Protein AF-A0A836UE31-F1 (afdb_monomer_lite)

Sequence (473 aa):
MGRTHMSGPTRNVILLALLLLADAVSAEQLELSRALQIASDRSPTIQGARQNLEISHRNLQAQRAALKSRFGLVVTPYEFAKDRVFNDLLSAHNTQEQTHIGASFSIQQPIEMTDATLSMIQSVDWREASSSLASSLGGRSSQQSYSSNLYLQYSQPLFTYNRTRLTLERLELALENARLDYAIQRLQIESGV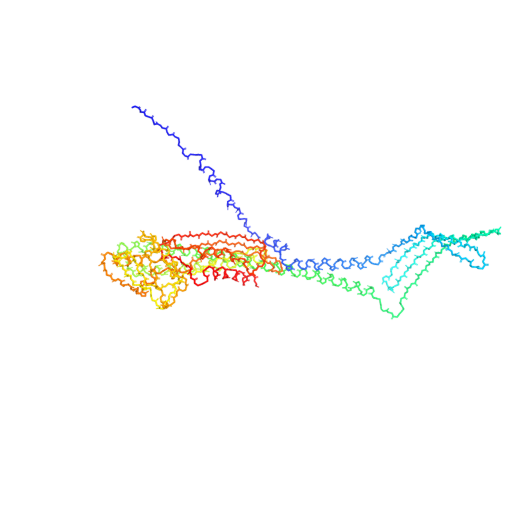TRLFLDLYLKQRNVAISREELVNANERYEIIEGKVLAGISAREELLQEDLTRANAQASLESIQLQYANALDDFRVQLGLPFEMELSVTRVANCQMEPRAAVAWHDAETGRTTLYAGSQGANRLKMHLAPALNVAPELVRVITEDVGGGYGPRNALYPEFVLISWAAKRLGRPVKWTSERTEAFVADYQGRDLLTQASLALDSGGKFLAMRTRMIGAVGGHTVAYVSLNNGFRLTTSLYDIPAAHAHIQGVLTNTPSTSPYRGAGRPEAMFVIERLIDKAA

Radius of gyration: 44.57 Å; chains: 1; bounding box: 115×91×124 Å

pLDDT: mean 86.48, std 15.76, range [24.56, 98.5]

Structure (mmCIF, N/CA/C/O backbone):
data_AF-A0A836UE31-F1
#
_entry.id   AF-A0A836UE31-F1
#
loop_
_atom_site.group_PDB
_atom_site.id
_atom_site.type_symbol
_atom_site.label_atom_id
_atom_site.label_alt_id
_atom_site.label_comp_id
_atom_site.label_asym_id
_atom_site.label_entity_id
_atom_site.label_seq_id
_atom_site.pdbx_PDB_ins_code
_atom_site.Cartn_x
_atom_site.Cartn_y
_atom_site.Cartn_z
_atom_site.occupancy
_atom_site.B_iso_or_equiv
_atom_site.auth_seq_id
_atom_site.auth_comp_id
_atom_site.auth_asym_id
_atom_site.auth_atom_id
_atom_site.pdbx_PDB_model_num
ATOM 1 N N . MET A 1 1 ? -67.697 -15.451 4.721 1.00 36.16 1 MET A N 1
ATOM 2 C CA . MET A 1 1 ? -67.381 -16.437 3.661 1.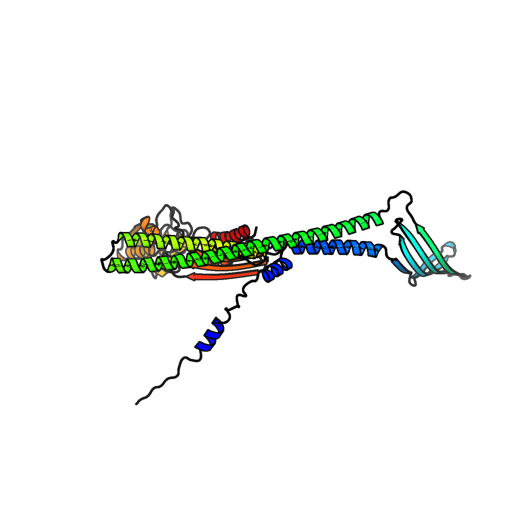00 36.16 1 MET A CA 1
ATOM 3 C C . MET A 1 1 ? -66.306 -15.804 2.785 1.00 36.16 1 MET A C 1
ATOM 5 O O . MET A 1 1 ? -66.593 -14.764 2.230 1.00 36.16 1 MET A O 1
ATOM 9 N N . GLY A 1 2 ? -65.051 -16.228 2.680 1.00 31.86 2 GLY A N 1
ATOM 10 C CA . GLY A 1 2 ? -64.380 -17.477 3.029 1.00 31.86 2 GLY A CA 1
ATOM 11 C C . GLY A 1 2 ? -63.482 -17.887 1.847 1.00 31.86 2 GLY A C 1
ATOM 12 O O . GLY A 1 2 ? -64.021 -18.066 0.761 1.00 31.86 2 GLY A O 1
ATOM 13 N N . ARG A 1 3 ? -62.176 -18.094 2.121 1.00 26.64 3 ARG A N 1
ATOM 14 C CA . ARG A 1 3 ? -61.054 -18.615 1.281 1.00 26.64 3 ARG A CA 1
ATOM 15 C C . ARG A 1 3 ? -60.284 -17.568 0.452 1.00 26.64 3 ARG A C 1
ATOM 17 O O . ARG A 1 3 ? -60.904 -16.894 -0.351 1.00 26.64 3 ARG A O 1
ATOM 24 N N . THR A 1 4 ? -58.983 -17.256 0.605 1.00 32.34 4 THR A N 1
ATOM 25 C CA . THR A 1 4 ? -57.685 -17.947 0.889 1.00 32.34 4 THR A CA 1
ATOM 26 C C . THR A 1 4 ? -57.167 -18.911 -0.188 1.00 32.34 4 THR A C 1
ATOM 28 O O . THR A 1 4 ? -57.695 -20.012 -0.302 1.00 32.34 4 THR A O 1
ATOM 31 N N . HIS A 1 5 ? -56.094 -18.516 -0.901 1.00 28.80 5 HIS A N 1
ATOM 32 C CA . HIS A 1 5 ? -54.779 -19.202 -1.035 1.00 28.80 5 HIS A CA 1
ATOM 33 C C . HIS A 1 5 ? -53.918 -18.507 -2.122 1.00 28.80 5 HIS A C 1
ATOM 35 O O . HIS A 1 5 ? -54.385 -18.285 -3.229 1.00 28.80 5 HIS A O 1
ATOM 41 N N . MET A 1 6 ? -52.774 -17.907 -1.763 1.00 28.58 6 MET A N 1
ATOM 42 C CA . MET A 1 6 ? -51.397 -18.452 -1.803 1.00 28.58 6 MET A CA 1
ATOM 43 C C . MET A 1 6 ? -50.742 -18.566 -3.198 1.00 28.58 6 MET A C 1
ATOM 45 O O . MET A 1 6 ? -50.974 -19.519 -3.928 1.00 28.58 6 MET A O 1
ATOM 49 N N . SER A 1 7 ? -49.790 -17.664 -3.469 1.00 28.67 7 SER A N 1
ATOM 50 C CA . SER A 1 7 ? -48.605 -17.875 -4.325 1.00 28.67 7 SER A CA 1
ATOM 51 C C . SER A 1 7 ? -47.524 -16.893 -3.828 1.00 28.67 7 SER A C 1
ATOM 53 O O . SER A 1 7 ? -47.686 -15.690 -3.982 1.00 28.67 7 SER A O 1
ATOM 55 N N . GLY A 1 8 ? -46.534 -17.275 -3.019 1.00 28.52 8 GLY A N 1
ATOM 56 C CA . GLY A 1 8 ? -45.412 -18.144 -3.377 1.00 28.52 8 GLY A CA 1
ATOM 57 C C . GLY A 1 8 ? -44.182 -17.275 -3.720 1.00 28.52 8 GLY A C 1
ATOM 58 O O . GLY A 1 8 ? -44.181 -16.651 -4.781 1.00 28.52 8 GLY A O 1
ATOM 59 N N . PRO A 1 9 ? -43.145 -17.188 -2.860 1.00 31.59 9 PRO A N 1
ATOM 60 C CA . PRO A 1 9 ? -41.957 -16.369 -3.086 1.00 31.59 9 PRO A CA 1
ATOM 61 C C . PRO A 1 9 ? -40.932 -17.166 -3.902 1.00 31.59 9 PRO A C 1
ATOM 63 O O . PRO A 1 9 ? -39.938 -17.642 -3.373 1.00 31.59 9 PRO A O 1
ATOM 66 N N . THR A 1 10 ? -41.180 -17.376 -5.193 1.00 32.56 10 THR A N 1
ATOM 67 C CA . THR A 1 10 ? -40.303 -18.230 -6.024 1.00 32.56 10 THR A CA 1
ATOM 68 C C . THR A 1 10 ? -39.682 -17.526 -7.227 1.00 32.56 10 THR A C 1
ATOM 70 O O . THR A 1 10 ? -38.884 -18.132 -7.932 1.00 32.56 10 THR A O 1
ATOM 73 N N . ARG A 1 11 ? -39.941 -16.226 -7.435 1.00 30.50 11 ARG A N 1
ATOM 74 C CA . ARG A 1 11 ? -39.331 -15.462 -8.544 1.00 30.50 11 ARG A CA 1
ATOM 75 C C . ARG A 1 11 ? -38.151 -14.556 -8.171 1.00 30.50 11 ARG A C 1
ATOM 77 O O . ARG A 1 11 ? -37.347 -14.269 -9.047 1.00 30.50 11 ARG A O 1
ATOM 84 N N . ASN A 1 12 ? -37.969 -14.206 -6.895 1.00 32.41 12 ASN A N 1
ATOM 85 C CA . ASN A 1 12 ? -36.840 -13.365 -6.452 1.00 32.41 12 ASN A CA 1
ATOM 86 C C . ASN A 1 12 ? -35.647 -14.148 -5.877 1.00 32.41 12 ASN A C 1
ATOM 88 O O . ASN A 1 12 ? -34.591 -13.567 -5.658 1.00 32.41 12 ASN A O 1
ATOM 92 N N . VAL A 1 13 ? -35.779 -15.463 -5.676 1.00 33.69 13 VAL A N 1
ATOM 93 C CA . VAL A 1 13 ? -34.679 -16.309 -5.171 1.00 33.69 13 VAL A CA 1
ATOM 94 C C . VAL A 1 13 ? -33.744 -16.754 -6.304 1.00 33.69 13 VAL A C 1
ATOM 96 O O . VAL A 1 13 ? -32.548 -16.920 -6.092 1.00 33.69 13 VAL A O 1
ATOM 99 N N . ILE A 1 14 ? -34.246 -16.852 -7.539 1.00 32.31 14 ILE A N 1
ATOM 100 C CA . ILE A 1 14 ? -33.445 -17.320 -8.683 1.00 32.31 14 ILE A CA 1
ATOM 101 C C . ILE A 1 14 ? -32.531 -16.208 -9.230 1.00 32.31 14 ILE A C 1
ATOM 103 O O . ILE A 1 14 ? -31.420 -16.494 -9.666 1.00 32.31 14 ILE A O 1
ATOM 107 N N . LEU A 1 15 ? -32.926 -14.932 -9.126 1.00 28.64 15 LEU A N 1
ATOM 108 C CA . LEU A 1 15 ? -32.080 -13.815 -9.571 1.00 28.64 15 LEU A CA 1
ATOM 109 C C . LEU A 1 15 ? -30.984 -13.440 -8.556 1.00 28.64 15 LEU A C 1
ATOM 111 O O . LEU A 1 15 ? -29.927 -12.964 -8.956 1.00 28.64 15 LEU A O 1
ATOM 115 N N . LEU A 1 16 ? -31.199 -13.701 -7.259 1.00 29.02 16 LEU A N 1
ATOM 116 C CA . LEU A 1 16 ? -30.185 -13.478 -6.220 1.00 29.02 16 LEU A CA 1
ATOM 117 C C . LEU A 1 16 ? -29.153 -14.620 -6.164 1.00 29.02 16 LEU A C 1
ATOM 119 O O . LEU A 1 16 ? -27.989 -14.379 -5.859 1.00 29.02 16 LEU A O 1
ATOM 123 N N . ALA A 1 17 ? -29.548 -15.843 -6.536 1.00 28.62 17 ALA A N 1
ATOM 124 C CA . ALA A 1 17 ? -28.628 -16.973 -6.674 1.00 28.62 17 ALA A CA 1
ATOM 125 C C . ALA A 1 17 ? -27.686 -16.825 -7.887 1.00 28.62 17 ALA A C 1
ATOM 127 O O . ALA A 1 17 ? -26.529 -17.223 -7.813 1.00 28.62 17 ALA A O 1
ATOM 128 N N . LEU A 1 18 ? -28.138 -16.191 -8.976 1.00 26.31 18 LEU A N 1
ATOM 129 C CA . LEU A 1 18 ? -27.310 -15.938 -10.166 1.00 26.31 18 LEU A CA 1
ATOM 130 C C . LEU A 1 18 ? -26.306 -14.783 -9.993 1.00 26.31 18 LEU A C 1
ATOM 132 O O . LEU A 1 18 ? -25.297 -14.759 -10.689 1.00 26.31 18 LEU A O 1
ATOM 136 N N . LEU A 1 19 ? -26.532 -13.871 -9.042 1.00 26.14 19 LEU A N 1
ATOM 137 C CA . LEU A 1 19 ? -25.591 -12.792 -8.695 1.00 26.14 19 LEU A CA 1
ATOM 138 C C . LEU A 1 19 ? -24.566 -13.191 -7.620 1.00 26.14 19 LEU A C 1
ATOM 140 O O . LEU A 1 19 ? -23.531 -12.546 -7.513 1.00 26.14 19 LEU A O 1
ATOM 144 N N . LEU A 1 20 ? -24.808 -14.278 -6.879 1.00 26.08 20 LEU A N 1
ATOM 145 C CA . LEU A 1 20 ? -23.848 -14.868 -5.932 1.00 26.08 20 LEU A CA 1
ATOM 146 C C . LEU A 1 20 ? -22.962 -15.959 -6.562 1.00 26.08 20 LEU A C 1
ATOM 148 O O . LEU A 1 20 ? -22.007 -16.410 -5.938 1.00 26.08 20 LEU A O 1
ATOM 152 N N . LEU A 1 21 ? -23.246 -16.365 -7.803 1.00 24.56 21 LEU A N 1
ATOM 153 C CA . LEU A 1 21 ? -22.438 -17.325 -8.567 1.00 24.56 21 LEU A CA 1
ATOM 154 C C . LEU A 1 21 ? -21.371 -16.661 -9.456 1.00 24.56 21 LEU A C 1
ATOM 156 O O . LEU A 1 21 ? -20.563 -17.366 -10.055 1.00 24.56 21 LEU A O 1
ATOM 160 N N . ALA A 1 22 ? -21.334 -15.327 -9.532 1.00 25.89 22 ALA A N 1
ATOM 161 C CA . ALA A 1 22 ? -20.357 -14.596 -10.344 1.00 25.89 22 ALA A CA 1
ATOM 162 C C . ALA A 1 22 ? -18.992 -14.392 -9.651 1.00 25.89 22 ALA A C 1
ATOM 164 O O . ALA A 1 22 ? -18.014 -14.101 -10.333 1.00 25.89 22 ALA A O 1
ATOM 165 N N . ASP A 1 23 ? -18.905 -14.604 -8.331 1.00 26.50 23 ASP A N 1
ATOM 166 C CA . ASP A 1 23 ? -17.645 -14.532 -7.567 1.00 26.50 23 ASP A CA 1
ATOM 167 C C . ASP A 1 23 ? -16.917 -15.883 -7.455 1.00 26.50 23 ASP A C 1
ATOM 169 O O . ASP A 1 23 ? -15.826 -15.966 -6.892 1.00 26.50 23 ASP A O 1
ATOM 173 N N . ALA A 1 24 ? -17.455 -16.944 -8.061 1.00 26.78 24 ALA A N 1
ATOM 174 C CA . ALA A 1 24 ? -16.702 -18.166 -8.318 1.00 26.78 24 ALA A CA 1
ATOM 175 C C . ALA A 1 24 ? -15.874 -17.999 -9.603 1.00 26.78 24 ALA A C 1
ATOM 177 O O . ALA A 1 24 ? -16.034 -18.739 -10.574 1.00 26.78 24 ALA A O 1
ATOM 178 N N . VAL A 1 25 ? -14.972 -17.011 -9.622 1.00 30.45 25 VAL A N 1
ATOM 179 C CA . VAL A 1 25 ? -13.822 -17.093 -10.524 1.00 30.45 25 VAL A CA 1
ATOM 180 C C . VAL A 1 25 ? -13.096 -18.363 -10.110 1.00 30.45 25 VAL A C 1
ATOM 182 O O . VAL A 1 25 ? -12.568 -18.445 -9.004 1.00 30.45 25 VAL A O 1
ATOM 185 N N . SER A 1 26 ? -13.162 -19.376 -10.972 1.00 30.78 26 SER A N 1
ATOM 186 C CA . SER A 1 26 ? -12.370 -20.595 -10.884 1.00 30.78 26 SER A CA 1
ATOM 187 C C . SER A 1 26 ? -10.944 -20.206 -10.505 1.00 30.78 26 SER A C 1
ATOM 189 O O . SER A 1 26 ? -10.217 -19.655 -11.332 1.00 30.78 26 SER A O 1
ATOM 191 N N . ALA A 1 27 ? -10.569 -20.434 -9.246 1.00 36.09 27 ALA A N 1
ATOM 192 C CA . ALA A 1 27 ? -9.196 -20.312 -8.796 1.00 36.09 27 ALA A CA 1
ATOM 193 C C . ALA A 1 27 ? -8.430 -21.447 -9.478 1.00 36.09 27 ALA A C 1
ATOM 195 O O . ALA A 1 27 ? -8.358 -22.562 -8.968 1.00 36.09 27 ALA A O 1
ATOM 196 N N . GLU A 1 28 ? -7.974 -21.189 -10.701 1.00 42.91 28 GLU A N 1
ATOM 197 C CA . GLU A 1 28 ? -7.143 -22.107 -11.461 1.00 42.91 28 GLU A CA 1
ATOM 198 C C . GLU A 1 28 ? -5.903 -22.387 -10.611 1.00 42.91 28 GLU A C 1
ATOM 200 O O . GLU A 1 28 ? -5.188 -21.468 -10.201 1.00 42.91 28 GLU A O 1
ATOM 205 N N . GLN A 1 29 ? -5.711 -23.655 -10.256 1.00 58.09 29 GLN A N 1
ATOM 206 C CA . GLN A 1 29 ? -4.583 -24.076 -9.443 1.00 58.09 29 GLN A CA 1
ATOM 207 C C . GLN A 1 29 ? -3.315 -23.752 -10.239 1.00 58.09 29 GLN A C 1
ATOM 209 O O . GLN A 1 29 ? -3.120 -24.253 -11.346 1.00 58.09 29 GLN A O 1
ATOM 214 N N . LEU A 1 30 ? -2.512 -22.815 -9.734 1.00 66.62 30 LEU A N 1
ATOM 215 C CA . LEU A 1 30 ? -1.377 -22.294 -10.484 1.00 66.62 30 LEU A CA 1
ATOM 216 C C . LEU A 1 30 ? -0.289 -23.374 -10.545 1.00 66.62 30 LEU A C 1
ATOM 218 O O . LEU A 1 30 ? 0.427 -23.590 -9.575 1.00 66.62 30 LEU A O 1
ATOM 222 N N . GLU A 1 31 ? -0.171 -24.060 -11.677 1.00 81.25 31 GLU A N 1
ATOM 223 C CA . GLU A 1 31 ? 0.912 -25.015 -11.918 1.00 81.25 31 GLU A CA 1
ATOM 224 C C . GLU A 1 31 ? 2.263 -24.292 -12.045 1.00 81.25 31 GLU A C 1
ATOM 226 O O . GLU A 1 31 ? 2.338 -23.169 -12.558 1.00 81.25 31 GLU A O 1
ATOM 231 N N . LEU A 1 32 ? 3.356 -24.951 -11.640 1.00 81.75 32 LEU A N 1
ATOM 232 C CA . LEU A 1 32 ? 4.711 -24.381 -11.712 1.00 81.75 32 LEU A CA 1
ATOM 233 C C . LEU A 1 32 ? 5.049 -23.888 -13.130 1.00 81.75 32 LEU A C 1
ATOM 235 O O . LEU A 1 32 ? 5.614 -22.812 -13.302 1.00 81.75 32 LEU A O 1
ATOM 239 N N . SER A 1 33 ? 4.648 -24.636 -14.159 1.00 78.00 33 SER A N 1
ATOM 240 C CA . SER A 1 33 ? 4.847 -24.260 -15.565 1.00 78.00 33 SER A CA 1
ATOM 241 C C . SER A 1 33 ? 4.164 -22.936 -15.925 1.00 78.00 33 SER A C 1
ATOM 243 O O . SER A 1 33 ? 4.739 -22.112 -16.638 1.00 78.00 33 SER A O 1
ATOM 245 N N . ARG A 1 34 ? 2.961 -22.692 -15.392 1.00 80.25 34 ARG A N 1
ATOM 246 C CA . ARG A 1 34 ? 2.214 -21.452 -15.610 1.00 80.25 34 ARG A CA 1
ATOM 247 C C . ARG A 1 34 ? 2.828 -20.285 -14.842 1.00 80.25 34 ARG A C 1
ATOM 249 O O . ARG A 1 34 ? 2.926 -19.193 -15.397 1.00 80.25 34 ARG A O 1
ATOM 256 N N . ALA A 1 35 ? 3.292 -20.518 -13.614 1.00 77.88 35 ALA A N 1
ATOM 257 C CA . ALA A 1 35 ? 4.026 -19.525 -12.831 1.00 77.88 35 ALA A CA 1
ATOM 258 C C . ALA A 1 35 ? 5.305 -19.067 -13.551 1.00 77.88 35 ALA A C 1
ATOM 260 O O . ALA A 1 35 ? 5.554 -17.869 -13.679 1.00 77.88 35 ALA A O 1
ATOM 261 N N . LEU A 1 36 ? 6.071 -20.014 -14.101 1.00 82.62 36 LEU A N 1
ATOM 262 C CA . LEU A 1 36 ? 7.277 -19.729 -14.883 1.00 82.62 36 LEU A CA 1
ATOM 263 C C . LEU A 1 36 ? 6.971 -18.910 -16.141 1.00 82.62 36 LEU A C 1
ATOM 265 O O . LEU A 1 36 ? 7.706 -17.976 -16.456 1.00 82.62 36 LEU A O 1
ATOM 269 N N . GLN A 1 37 ? 5.869 -19.209 -16.835 1.00 82.25 37 GLN A N 1
ATOM 270 C CA . GLN A 1 37 ? 5.445 -18.432 -17.999 1.00 82.25 37 GLN A CA 1
ATOM 271 C C . GLN A 1 37 ? 5.092 -16.986 -17.620 1.00 82.25 37 GLN A C 1
ATOM 273 O O . GLN A 1 37 ? 5.572 -16.051 -18.256 1.00 82.25 37 GLN A O 1
ATOM 278 N N . ILE A 1 38 ? 4.309 -16.793 -16.553 1.00 78.94 38 ILE A N 1
ATOM 279 C CA . ILE A 1 38 ? 3.937 -15.456 -16.064 1.00 78.94 38 ILE A CA 1
ATOM 280 C C . ILE A 1 38 ? 5.187 -14.662 -15.674 1.00 78.94 38 ILE A C 1
ATOM 282 O O . ILE A 1 38 ? 5.326 -13.510 -16.086 1.00 78.94 38 ILE A O 1
ATOM 286 N N . ALA A 1 39 ? 6.118 -15.281 -14.945 1.00 76.31 39 ALA A N 1
ATOM 287 C CA . ALA A 1 39 ? 7.376 -14.648 -14.571 1.00 76.31 39 ALA A CA 1
ATOM 288 C C . ALA A 1 39 ? 8.226 -14.288 -15.800 1.00 76.31 39 ALA A C 1
ATOM 290 O O . ALA A 1 39 ? 8.770 -13.190 -15.871 1.00 76.31 39 ALA A O 1
ATOM 291 N N . SER A 1 40 ? 8.305 -15.168 -16.800 1.00 77.44 40 SER A N 1
ATOM 292 C CA . SER A 1 40 ? 9.062 -14.908 -18.030 1.00 77.44 40 SER A CA 1
ATOM 293 C C . SER A 1 40 ? 8.466 -13.787 -18.891 1.00 77.44 40 SER A C 1
ATOM 295 O O . SER A 1 40 ? 9.199 -13.173 -19.666 1.00 77.44 40 SER A O 1
ATOM 297 N N . ASP A 1 41 ? 7.163 -13.528 -18.791 1.00 78.06 41 ASP A N 1
ATOM 298 C CA . ASP A 1 41 ? 6.498 -12.470 -19.558 1.00 78.06 41 ASP A CA 1
ATOM 299 C C . ASP A 1 41 ? 6.496 -11.128 -18.812 1.00 78.06 41 ASP A C 1
ATOM 301 O O . ASP A 1 41 ? 6.624 -10.065 -19.427 1.00 78.06 41 ASP A O 1
ATOM 305 N N . ARG A 1 42 ? 6.340 -11.164 -17.483 1.00 73.19 42 ARG A N 1
ATOM 306 C CA . ARG A 1 42 ? 6.093 -9.973 -16.655 1.00 73.19 42 ARG A CA 1
ATOM 307 C C . ARG A 1 42 ? 7.274 -9.525 -15.809 1.00 73.19 42 ARG A C 1
ATOM 309 O O . ARG A 1 42 ? 7.240 -8.397 -15.327 1.00 73.19 42 ARG A O 1
ATOM 316 N N . SER A 1 43 ? 8.293 -10.362 -15.608 1.00 71.75 43 SER A N 1
ATOM 317 C CA . SER A 1 43 ? 9.398 -9.996 -14.722 1.00 71.75 43 SER A CA 1
ATOM 318 C C . SER A 1 43 ? 10.143 -8.753 -15.246 1.00 71.75 43 SER A C 1
ATOM 320 O O . SER A 1 43 ? 10.524 -8.695 -16.417 1.00 71.75 43 SER A O 1
ATOM 322 N N . PRO A 1 44 ? 10.401 -7.747 -14.399 1.00 66.25 44 PRO A N 1
ATOM 323 C CA . PRO A 1 44 ? 11.136 -6.540 -14.784 1.00 66.25 44 PRO A CA 1
ATOM 324 C C . PRO A 1 44 ? 12.517 -6.824 -15.389 1.00 66.25 44 PRO A C 1
ATOM 326 O O . PRO A 1 44 ? 12.909 -6.240 -16.403 1.00 66.25 44 PRO A O 1
ATOM 329 N N . THR A 1 45 ? 13.251 -7.763 -14.791 1.00 73.75 45 THR A N 1
ATOM 330 C CA . THR A 1 45 ? 14.634 -8.073 -15.166 1.00 73.75 45 THR A CA 1
ATOM 331 C C . THR A 1 45 ? 14.712 -8.759 -16.529 1.00 73.75 45 THR A C 1
ATOM 333 O O . THR A 1 45 ? 15.580 -8.421 -17.338 1.00 73.75 45 THR A O 1
ATOM 336 N N . ILE A 1 46 ? 13.768 -9.657 -16.840 1.00 81.31 46 ILE A N 1
ATOM 337 C CA . ILE A 1 46 ? 13.728 -10.344 -18.139 1.00 81.31 46 ILE A CA 1
ATOM 338 C C . ILE A 1 46 ? 13.321 -9.402 -19.272 1.00 81.31 46 ILE A C 1
ATOM 340 O O . ILE A 1 46 ? 13.848 -9.515 -20.380 1.00 81.31 46 ILE A O 1
ATOM 344 N N . GLN A 1 47 ? 12.433 -8.439 -19.001 1.00 79.62 47 GLN A N 1
ATOM 345 C CA . GLN A 1 47 ? 12.046 -7.423 -19.977 1.00 79.62 47 GLN A CA 1
ATOM 346 C C . GLN A 1 47 ? 13.214 -6.489 -20.305 1.00 79.62 47 GLN A C 1
ATOM 348 O O . GLN A 1 47 ? 13.489 -6.264 -21.485 1.00 79.62 47 GLN A O 1
ATOM 353 N N . GLY A 1 48 ? 13.951 -6.020 -19.292 1.00 82.06 48 GLY A N 1
ATOM 354 C CA . GLY A 1 48 ? 15.155 -5.209 -19.493 1.00 82.06 48 GLY A CA 1
ATOM 355 C C . GLY A 1 48 ? 16.232 -5.949 -20.291 1.00 82.06 48 GLY A C 1
ATOM 356 O O . GLY A 1 48 ? 16.749 -5.426 -21.280 1.00 82.06 48 GLY A O 1
ATOM 357 N N . ALA A 1 49 ? 16.511 -7.208 -19.934 1.00 87.06 49 ALA A N 1
ATOM 358 C CA . ALA A 1 49 ? 17.464 -8.040 -20.668 1.00 87.06 49 ALA A CA 1
ATOM 359 C C . ALA A 1 49 ? 17.024 -8.288 -22.124 1.00 87.06 49 ALA A C 1
ATOM 361 O O . ALA A 1 49 ? 17.842 -8.220 -23.043 1.00 87.06 49 ALA A O 1
ATOM 362 N N . ARG A 1 50 ? 15.722 -8.508 -22.361 1.00 88.56 50 ARG A N 1
ATOM 363 C CA . ARG A 1 50 ? 15.153 -8.679 -23.708 1.00 88.56 50 ARG A CA 1
ATOM 364 C C . ARG A 1 50 ? 15.275 -7.411 -24.555 1.00 88.56 50 ARG A C 1
ATOM 366 O O . ARG A 1 50 ? 15.641 -7.507 -25.724 1.00 88.56 50 ARG A O 1
ATOM 373 N N . GLN A 1 51 ? 14.989 -6.242 -23.985 1.00 90.12 51 GLN A N 1
ATOM 374 C CA . GLN A 1 51 ? 15.147 -4.962 -24.680 1.00 90.12 51 GLN A CA 1
ATOM 375 C C . GLN A 1 51 ? 16.612 -4.703 -25.039 1.00 90.12 51 GLN A C 1
ATOM 377 O O . GLN A 1 51 ? 16.902 -4.340 -26.176 1.00 90.12 51 GLN A O 1
ATOM 382 N N . ASN A 1 52 ? 17.544 -4.950 -24.113 1.00 90.81 52 ASN A N 1
ATOM 383 C CA . ASN A 1 52 ? 18.975 -4.796 -24.378 1.00 90.81 52 ASN A CA 1
ATOM 384 C C . ASN A 1 52 ? 19.455 -5.740 -25.495 1.00 90.81 52 ASN A C 1
ATOM 386 O O . ASN A 1 52 ? 20.184 -5.330 -26.398 1.00 90.81 52 ASN A O 1
ATOM 390 N N . LEU A 1 53 ? 18.987 -6.991 -25.485 1.00 93.19 53 LEU A N 1
ATOM 391 C CA . LEU A 1 53 ? 19.249 -7.952 -26.554 1.00 93.19 53 LEU A CA 1
ATOM 392 C C . LEU A 1 53 ? 18.752 -7.444 -27.917 1.00 93.19 53 LEU A C 1
ATOM 394 O O . LEU A 1 53 ? 19.478 -7.528 -28.913 1.00 93.19 53 LEU A O 1
ATOM 398 N N . GLU A 1 54 ? 17.536 -6.896 -27.970 1.00 93.69 54 GLU A N 1
ATOM 399 C CA . GLU A 1 54 ? 16.990 -6.315 -29.196 1.00 93.69 54 GLU A CA 1
ATOM 400 C C . GLU A 1 54 ? 17.800 -5.096 -29.656 1.00 93.69 54 GLU A C 1
ATOM 402 O O . GLU A 1 54 ? 18.154 -5.016 -30.833 1.00 93.69 54 GLU A O 1
ATOM 407 N N . ILE A 1 55 ? 18.164 -4.188 -28.747 1.00 93.75 55 ILE A N 1
ATOM 408 C CA . ILE A 1 55 ? 18.983 -3.006 -29.051 1.00 93.75 55 ILE A CA 1
ATOM 409 C C . ILE A 1 55 ? 20.334 -3.424 -29.639 1.00 93.75 55 ILE A C 1
ATOM 411 O O . ILE A 1 55 ? 20.708 -2.946 -30.712 1.00 93.75 55 ILE A O 1
ATOM 415 N N . SER A 1 56 ? 21.045 -4.356 -29.002 1.00 93.81 56 SER A N 1
ATOM 416 C CA . SER A 1 56 ? 22.329 -4.865 -29.501 1.00 93.81 56 SER A CA 1
ATOM 417 C C . SER A 1 56 ? 22.197 -5.501 -30.885 1.00 93.81 56 SER A C 1
ATOM 419 O O . SER A 1 56 ? 23.019 -5.251 -31.769 1.00 93.81 56 SER A O 1
ATOM 421 N N . HIS A 1 57 ? 21.117 -6.252 -31.123 1.00 95.94 57 HIS A N 1
ATOM 422 C CA . HIS A 1 57 ? 20.833 -6.826 -32.435 1.00 95.94 57 HIS A CA 1
ATOM 423 C C . HIS A 1 57 ? 20.576 -5.740 -33.492 1.00 95.94 57 HIS A C 1
ATOM 425 O O . HIS A 1 57 ? 21.117 -5.805 -34.599 1.00 95.94 57 HIS A O 1
ATOM 431 N N . ARG A 1 58 ? 19.777 -4.718 -33.160 1.00 95.50 58 ARG A N 1
ATOM 432 C CA . ARG A 1 58 ? 19.475 -3.592 -34.057 1.00 95.50 58 ARG A CA 1
ATOM 433 C C . ARG A 1 58 ? 20.712 -2.759 -34.368 1.00 95.50 58 ARG A C 1
ATOM 435 O O . ARG A 1 58 ? 20.890 -2.391 -35.524 1.00 95.50 58 ARG A O 1
ATOM 442 N N . ASN A 1 59 ? 21.589 -2.526 -33.395 1.00 94.50 59 ASN A N 1
ATOM 443 C CA . ASN A 1 59 ? 22.845 -1.803 -33.598 1.00 94.50 59 ASN A CA 1
ATOM 444 C C . ASN A 1 59 ? 23.774 -2.546 -34.567 1.00 94.50 59 ASN A C 1
ATOM 446 O O . ASN A 1 59 ? 24.287 -1.945 -35.513 1.00 94.50 59 ASN A O 1
ATOM 450 N N . LEU A 1 60 ? 23.930 -3.865 -34.401 1.00 95.06 60 LEU A N 1
ATOM 451 C CA . LEU A 1 60 ? 24.690 -4.689 -35.345 1.00 95.06 60 LEU A CA 1
ATOM 452 C C . LEU A 1 60 ? 24.057 -4.673 -36.745 1.00 95.06 60 LEU A C 1
ATOM 454 O O . LEU A 1 60 ? 24.756 -4.529 -37.750 1.00 95.06 60 LEU A O 1
ATOM 458 N N . GLN A 1 61 ? 22.728 -4.784 -36.826 1.00 95.06 61 GLN A N 1
ATOM 459 C CA . GLN A 1 61 ? 22.001 -4.726 -38.093 1.00 95.06 61 GLN A CA 1
ATOM 460 C C . GLN A 1 61 ? 22.177 -3.370 -38.791 1.00 95.06 61 GLN A C 1
ATOM 462 O O . GLN A 1 61 ? 22.398 -3.339 -40.002 1.00 95.06 61 GLN A O 1
ATOM 467 N N . ALA A 1 62 ? 22.112 -2.265 -38.046 1.00 94.31 62 ALA A N 1
ATOM 468 C CA . ALA A 1 62 ? 22.319 -0.916 -38.557 1.00 94.31 62 ALA A CA 1
ATOM 469 C C . ALA A 1 62 ? 23.748 -0.734 -39.085 1.00 94.31 62 ALA A C 1
ATOM 471 O O . ALA A 1 62 ? 23.927 -0.232 -40.195 1.00 94.31 62 ALA A O 1
ATOM 472 N N . GLN A 1 63 ? 24.753 -1.227 -38.355 1.00 93.19 63 GLN A N 1
ATOM 473 C CA . GLN A 1 63 ? 26.144 -1.171 -38.801 1.00 93.19 63 GLN A CA 1
ATOM 474 C C . GLN A 1 63 ? 26.364 -1.991 -40.078 1.00 93.19 63 GLN A C 1
ATOM 476 O O . GLN A 1 63 ? 26.969 -1.498 -41.026 1.00 93.19 63 GLN A O 1
ATOM 481 N N . ARG A 1 64 ? 25.812 -3.208 -40.162 1.00 93.19 64 ARG A N 1
ATOM 482 C CA . ARG A 1 64 ? 25.869 -4.026 -41.388 1.00 93.19 64 ARG A CA 1
ATOM 483 C C . ARG A 1 64 ? 25.123 -3.376 -42.554 1.00 93.19 64 ARG A C 1
ATOM 485 O O . ARG A 1 64 ? 25.572 -3.451 -43.694 1.00 93.19 64 ARG A O 1
ATOM 492 N N . ALA A 1 65 ? 23.996 -2.716 -42.293 1.00 92.62 65 ALA A N 1
ATOM 493 C CA . ALA A 1 65 ? 23.265 -1.966 -43.311 1.00 92.62 65 ALA A CA 1
ATOM 494 C C . ALA A 1 65 ? 24.063 -0.754 -43.816 1.00 92.62 65 ALA A C 1
ATOM 496 O O . ALA A 1 65 ? 24.024 -0.465 -45.009 1.00 92.62 65 ALA A O 1
ATOM 497 N N . ALA A 1 66 ? 24.835 -0.094 -42.947 1.00 91.00 66 ALA A N 1
ATOM 498 C CA . ALA A 1 66 ? 25.674 1.046 -43.311 1.00 91.00 66 ALA A CA 1
ATOM 499 C C . ALA A 1 66 ? 26.807 0.696 -44.295 1.00 91.00 66 ALA A C 1
ATOM 501 O O . ALA A 1 66 ? 27.309 1.611 -44.954 1.00 91.00 66 ALA A O 1
ATOM 502 N N . LEU A 1 67 ? 27.169 -0.592 -44.400 1.00 92.50 67 LEU A N 1
ATOM 503 C CA . LEU A 1 67 ? 28.169 -1.145 -45.328 1.00 92.50 67 LEU A CA 1
ATOM 504 C C . LEU A 1 67 ? 27.599 -1.532 -46.695 1.00 92.50 67 LEU A C 1
ATOM 506 O O . LEU A 1 67 ? 28.349 -1.890 -47.604 1.00 92.50 67 LEU A O 1
ATOM 510 N N . LYS A 1 68 ? 26.278 -1.468 -46.865 1.00 93.44 68 LYS A N 1
ATOM 511 C CA . LYS A 1 68 ? 25.651 -1.671 -48.171 1.00 93.44 68 LYS A CA 1
ATOM 512 C C . LYS A 1 68 ? 25.908 -0.473 -49.085 1.00 93.44 68 LYS A C 1
ATOM 514 O O . LYS A 1 68 ? 26.184 0.634 -48.617 1.00 93.44 68 LYS A O 1
ATOM 519 N N . SER A 1 69 ? 25.769 -0.701 -50.390 1.00 94.56 69 SER A N 1
ATOM 520 C CA . SER A 1 69 ? 25.865 0.356 -51.395 1.00 94.56 69 SER A CA 1
ATOM 521 C C . SER A 1 69 ? 24.825 1.441 -51.126 1.00 94.56 69 SER A C 1
ATOM 523 O O . SER A 1 69 ? 23.643 1.147 -50.928 1.00 94.56 69 SER A O 1
ATOM 525 N N . ARG A 1 70 ? 25.262 2.697 -51.133 1.00 94.44 70 ARG A N 1
ATOM 526 C CA . ARG A 1 70 ? 24.397 3.870 -51.007 1.00 94.44 70 ARG A CA 1
ATOM 527 C C . ARG A 1 70 ? 24.200 4.471 -52.386 1.00 94.44 70 ARG A C 1
ATOM 529 O O . ARG A 1 70 ? 25.177 4.692 -53.093 1.00 94.44 70 ARG A O 1
ATOM 536 N N . PHE A 1 71 ? 22.950 4.735 -52.739 1.00 95.00 71 PHE A N 1
ATOM 537 C CA . PHE A 1 71 ? 22.576 5.351 -54.004 1.00 95.00 71 PHE A CA 1
ATOM 538 C C . PHE A 1 71 ? 22.048 6.753 -53.718 1.00 95.00 71 PHE A C 1
ATOM 540 O O . PHE A 1 71 ? 21.128 6.912 -52.916 1.00 95.00 71 PHE A O 1
ATOM 547 N N . GLY A 1 72 ? 22.647 7.759 -54.342 1.00 94.44 72 GLY A N 1
ATOM 548 C CA . GLY A 1 72 ? 22.212 9.146 -54.280 1.00 94.44 72 GLY A CA 1
ATOM 549 C C . GLY A 1 72 ? 21.788 9.614 -55.661 1.00 94.44 72 GLY A C 1
ATOM 550 O O . GLY A 1 72 ? 22.515 9.418 -56.628 1.00 94.44 72 GLY A O 1
ATOM 551 N N . LEU A 1 73 ? 20.622 10.243 -55.756 1.00 94.62 73 LEU A N 1
ATOM 552 C CA . LEU A 1 73 ? 20.214 10.985 -56.941 1.00 94.62 73 LEU A CA 1
ATOM 553 C C . LEU A 1 73 ? 19.860 12.397 -56.495 1.00 94.62 73 LEU A C 1
ATOM 555 O O . LEU A 1 73 ? 18.899 12.601 -55.756 1.00 94.62 73 LEU A O 1
ATOM 559 N N . VAL A 1 74 ? 20.658 13.359 -56.934 1.00 94.81 74 VAL A N 1
ATOM 560 C CA . VAL A 1 74 ? 20.401 14.781 -56.740 1.00 94.81 74 VAL A CA 1
ATOM 561 C C . VAL A 1 74 ? 19.998 15.336 -58.089 1.00 94.81 74 VAL A C 1
ATOM 563 O O . VAL A 1 74 ? 20.775 15.275 -59.035 1.00 94.81 74 VAL A O 1
ATOM 566 N N . VAL A 1 75 ? 18.779 15.850 -58.189 1.00 93.81 75 VAL A N 1
ATOM 567 C CA . VAL A 1 75 ? 18.295 16.507 -59.403 1.00 93.81 75 VAL A CA 1
ATOM 568 C C . VAL A 1 75 ? 18.166 17.985 -59.098 1.00 93.81 75 VAL A C 1
ATOM 570 O O . VAL A 1 75 ? 17.428 18.362 -58.190 1.00 93.81 75 VAL A O 1
ATOM 573 N N . THR A 1 76 ? 18.878 18.799 -59.862 1.00 91.69 76 THR A N 1
ATOM 574 C CA . THR A 1 76 ? 18.651 20.236 -59.929 1.00 91.69 76 THR A CA 1
ATOM 575 C C . THR A 1 76 ? 17.541 20.450 -60.956 1.00 91.69 76 THR A C 1
ATOM 577 O O . THR A 1 76 ? 17.768 20.221 -62.152 1.00 91.69 76 THR A O 1
ATOM 580 N N . PRO A 1 77 ? 16.315 20.792 -60.517 1.00 88.62 77 PRO A N 1
ATOM 581 C CA . PRO A 1 77 ? 15.208 21.026 -61.433 1.00 88.62 77 PRO A CA 1
ATOM 582 C C . PRO A 1 77 ? 15.501 22.246 -62.316 1.00 88.62 77 PRO A C 1
ATOM 584 O O . PRO A 1 77 ? 16.518 22.911 -62.156 1.00 88.62 77 PRO A O 1
ATOM 587 N N . TYR A 1 78 ? 14.609 22.546 -63.259 1.00 91.06 78 TYR A N 1
ATOM 588 C CA . TYR A 1 78 ? 14.733 23.739 -64.095 1.00 91.06 78 TYR A CA 1
ATOM 589 C C . TYR A 1 78 ? 14.815 25.004 -63.233 1.00 91.06 78 TYR A C 1
ATOM 591 O O . TYR A 1 78 ? 13.824 25.436 -62.643 1.00 91.06 78 TYR A O 1
ATOM 599 N N . GLU A 1 79 ? 16.004 25.591 -63.175 1.00 88.19 79 GLU A N 1
ATOM 600 C CA . GLU A 1 79 ? 16.288 26.835 -62.476 1.00 88.19 79 GLU A CA 1
ATOM 601 C C . GLU A 1 79 ? 16.474 27.940 -63.508 1.00 88.19 79 GLU A C 1
ATOM 603 O O . GLU A 1 79 ? 17.332 27.842 -64.383 1.00 88.19 79 GLU A O 1
ATOM 608 N N . PHE A 1 80 ? 15.659 28.990 -63.408 1.00 92.25 80 PHE A N 1
ATOM 609 C CA . PHE A 1 80 ? 15.734 30.160 -64.275 1.00 92.25 80 PHE A CA 1
ATOM 610 C C . PHE A 1 80 ? 15.953 31.415 -63.441 1.00 92.25 80 PHE A C 1
ATOM 612 O O . PHE A 1 80 ? 15.160 31.727 -62.552 1.00 92.25 80 PHE A O 1
ATOM 619 N N . ALA A 1 81 ? 17.005 32.151 -63.769 1.00 89.00 81 ALA A N 1
ATOM 620 C CA . ALA A 1 81 ? 17.322 33.442 -63.189 1.00 89.00 81 ALA A CA 1
ATOM 621 C C . ALA A 1 81 ? 17.367 34.495 -64.296 1.00 89.00 81 ALA A C 1
ATOM 623 O O . ALA A 1 81 ? 17.906 34.261 -65.380 1.00 89.00 81 ALA A O 1
ATOM 624 N N . LYS A 1 82 ? 16.794 35.666 -64.019 1.00 90.81 82 LYS A N 1
ATOM 625 C CA . LYS A 1 82 ? 16.794 36.800 -64.939 1.00 90.81 82 LYS A CA 1
ATOM 626 C C . LYS A 1 82 ? 17.143 38.068 -64.190 1.00 90.81 82 LYS A C 1
ATOM 628 O O . LYS A 1 82 ? 16.328 38.580 -63.428 1.00 90.81 82 LYS A O 1
ATOM 633 N N . ASP A 1 83 ? 18.309 38.604 -64.504 1.00 87.44 83 ASP A N 1
ATOM 634 C CA . ASP A 1 83 ? 18.817 39.828 -63.914 1.00 87.44 83 ASP A CA 1
ATOM 635 C C . ASP A 1 83 ? 18.861 40.933 -64.958 1.00 87.44 83 ASP A C 1
ATOM 637 O O . ASP A 1 83 ? 19.328 40.754 -66.086 1.00 87.44 83 ASP A O 1
ATOM 641 N N . ARG A 1 84 ? 18.355 42.108 -64.586 1.00 85.88 84 ARG A N 1
ATOM 642 C CA . ARG A 1 84 ? 18.352 43.282 -65.454 1.00 85.88 84 ARG A CA 1
ATOM 643 C C . ARG A 1 84 ? 19.126 44.403 -64.787 1.00 85.88 84 ARG A C 1
ATOM 645 O O . ARG A 1 84 ? 18.695 44.940 -63.774 1.00 85.88 84 ARG A O 1
ATOM 652 N N . VAL A 1 85 ? 20.244 44.782 -65.394 1.00 83.75 85 VAL A N 1
ATOM 653 C CA . VAL A 1 85 ? 21.154 45.805 -64.873 1.00 83.75 85 VAL A CA 1
ATOM 654 C C . VAL A 1 85 ? 21.216 46.954 -65.871 1.00 83.75 85 VAL A C 1
ATOM 656 O O . VAL A 1 85 ? 21.357 46.740 -67.076 1.00 83.75 85 VAL A O 1
ATOM 659 N N . PHE A 1 86 ? 21.048 48.187 -65.392 1.00 81.31 86 PHE A N 1
ATOM 660 C CA . PHE A 1 86 ? 21.227 49.365 -66.238 1.00 81.31 86 PHE A CA 1
ATOM 661 C C . PHE A 1 86 ? 22.718 49.576 -66.514 1.00 81.31 86 PHE A C 1
ATOM 663 O O . PHE A 1 86 ? 23.530 49.503 -65.595 1.00 81.31 86 PHE A O 1
ATOM 670 N N . ASN A 1 87 ? 23.083 49.786 -67.778 1.00 77.38 87 ASN A N 1
ATOM 671 C CA . ASN A 1 87 ? 24.458 50.050 -68.177 1.00 77.38 87 ASN A CA 1
ATOM 672 C C . ASN A 1 87 ? 24.607 51.531 -68.536 1.00 77.38 87 ASN A C 1
ATOM 674 O O . ASN A 1 87 ? 24.183 51.955 -69.615 1.00 77.38 87 ASN A O 1
ATOM 678 N N . ASP A 1 88 ? 25.243 52.290 -67.643 1.00 77.06 88 ASP A N 1
ATOM 679 C CA . ASP A 1 88 ? 25.436 53.738 -67.778 1.00 77.06 88 ASP A CA 1
ATOM 680 C C . ASP A 1 88 ? 26.208 54.122 -69.053 1.00 77.06 88 ASP A C 1
ATOM 682 O O . ASP A 1 88 ? 25.889 55.122 -69.692 1.00 77.06 88 ASP A O 1
ATOM 686 N N . LEU A 1 89 ? 27.172 53.297 -69.487 1.00 77.75 89 LEU A N 1
ATOM 687 C CA . LEU A 1 89 ? 28.015 53.569 -70.664 1.00 77.75 89 LEU A CA 1
ATOM 688 C C . LEU A 1 89 ? 27.239 53.514 -71.984 1.00 77.75 89 LEU A C 1
ATOM 690 O O . LEU A 1 89 ? 27.578 54.213 -72.935 1.00 77.75 89 LEU A O 1
ATOM 694 N N . LEU A 1 90 ? 26.219 52.659 -72.054 1.00 73.50 90 LEU A N 1
ATOM 695 C CA . LEU A 1 90 ? 25.418 52.439 -73.261 1.00 73.50 90 LEU A CA 1
ATOM 696 C C . LEU A 1 90 ? 24.015 53.048 -73.143 1.00 73.50 90 LEU A C 1
ATOM 698 O O . LEU A 1 90 ? 23.224 52.915 -74.075 1.00 73.50 90 LEU A O 1
ATOM 702 N N . SER A 1 91 ? 23.710 53.694 -72.005 1.00 79.44 91 SER A N 1
ATOM 703 C CA . SER A 1 91 ? 22.390 54.247 -71.663 1.00 79.44 91 SER A CA 1
ATOM 704 C C . SER A 1 91 ? 21.246 53.266 -71.956 1.00 79.44 91 SER A C 1
ATOM 706 O O . SER A 1 91 ? 20.178 53.640 -72.440 1.00 79.44 91 SER A O 1
ATOM 708 N N . ALA A 1 92 ? 21.493 51.980 -71.700 1.00 79.44 92 ALA A N 1
ATOM 709 C CA . ALA A 1 92 ? 20.611 50.880 -72.060 1.00 79.44 92 ALA A CA 1
ATOM 710 C C . ALA A 1 92 ? 20.612 49.816 -70.962 1.00 79.44 92 ALA A C 1
ATOM 712 O O . ALA A 1 92 ? 21.619 49.577 -70.295 1.00 79.44 92 ALA A O 1
ATOM 713 N N . HIS A 1 93 ? 19.485 49.128 -70.789 1.00 80.62 93 HIS A N 1
ATOM 714 C CA . HIS A 1 93 ? 19.427 47.984 -69.884 1.00 80.62 93 HIS A CA 1
ATOM 715 C C . HIS A 1 93 ? 20.038 46.746 -70.539 1.00 80.62 93 HIS A C 1
ATOM 717 O O . HIS A 1 93 ? 19.656 46.373 -71.652 1.00 80.62 93 HIS A O 1
ATOM 723 N N . ASN A 1 94 ? 20.928 46.081 -69.808 1.00 82.75 94 ASN A N 1
ATOM 724 C CA . ASN A 1 94 ? 21.403 44.746 -70.126 1.00 82.75 94 ASN A CA 1
ATOM 725 C C . ASN A 1 94 ? 20.573 43.722 -69.348 1.00 82.75 94 ASN A C 1
ATOM 727 O O . ASN A 1 94 ? 20.361 43.871 -68.143 1.00 82.75 94 ASN A O 1
ATOM 731 N N . THR A 1 95 ? 20.089 42.701 -70.040 1.00 86.00 95 THR A N 1
ATOM 732 C CA . THR A 1 95 ? 19.312 41.617 -69.438 1.00 86.00 95 THR A CA 1
ATOM 733 C C . THR A 1 95 ? 20.097 40.325 -69.579 1.00 86.00 95 THR A C 1
ATOM 735 O O . THR A 1 95 ? 20.408 39.930 -70.703 1.00 86.00 95 THR A O 1
ATOM 738 N N . GLN A 1 96 ? 20.410 39.689 -68.455 1.00 86.50 96 GLN A N 1
ATOM 739 C CA . GLN A 1 96 ? 21.048 38.381 -68.384 1.00 86.50 96 GLN A CA 1
ATOM 740 C C . GLN A 1 96 ? 20.008 37.348 -67.967 1.00 86.50 96 GLN A C 1
ATOM 742 O O . GLN A 1 96 ? 19.312 37.527 -66.973 1.00 86.50 96 GLN A O 1
ATOM 747 N N . GLU A 1 97 ? 19.895 36.279 -68.741 1.00 90.50 97 GLU A N 1
ATOM 748 C CA . GLU A 1 97 ? 19.022 35.145 -68.459 1.00 90.50 97 GLU A CA 1
ATOM 749 C C . GLU A 1 97 ? 19.898 33.902 -68.326 1.00 90.50 97 GLU A C 1
ATOM 751 O O . GLU A 1 97 ? 20.680 33.601 -69.229 1.00 90.50 97 GLU A O 1
ATOM 756 N N . GLN A 1 98 ? 19.786 33.200 -67.203 1.00 88.50 98 GLN A N 1
ATOM 757 C CA . GLN A 1 98 ? 20.464 31.935 -66.950 1.00 88.50 98 GLN A CA 1
ATOM 758 C C . GLN A 1 98 ? 19.432 30.849 -66.700 1.00 88.50 98 GLN A C 1
ATOM 760 O O . GLN A 1 98 ? 18.531 31.014 -65.883 1.00 88.50 98 GLN A O 1
ATOM 765 N N . THR A 1 99 ? 19.597 29.732 -67.392 1.00 91.94 99 THR A N 1
ATOM 766 C CA . THR A 1 99 ? 18.810 28.523 -67.200 1.00 91.94 99 THR A CA 1
ATOM 767 C C . THR A 1 99 ? 19.750 27.375 -66.874 1.00 91.94 99 THR A C 1
ATOM 769 O O . THR A 1 99 ? 20.741 27.176 -67.576 1.00 91.94 99 THR A O 1
ATOM 772 N N . HIS A 1 100 ? 19.451 26.611 -65.829 1.00 92.00 100 HIS A N 1
ATOM 773 C CA . HIS A 1 100 ? 20.224 25.443 -65.434 1.00 92.00 100 HIS A CA 1
ATOM 774 C C . HIS A 1 100 ? 19.303 24.259 -65.151 1.00 92.00 100 HIS A C 1
ATOM 776 O O . HIS A 1 100 ? 18.293 24.385 -64.465 1.00 92.00 100 HIS A O 1
ATOM 782 N N . ILE A 1 101 ? 19.671 23.100 -65.689 1.00 94.50 101 ILE A N 1
ATOM 783 C CA . ILE A 1 101 ? 19.124 21.801 -65.306 1.00 94.50 101 ILE A CA 1
ATOM 784 C C . ILE A 1 101 ? 20.312 20.878 -65.057 1.00 94.50 101 ILE A C 1
ATOM 786 O O . ILE A 1 101 ? 21.273 20.877 -65.830 1.00 94.50 101 ILE A O 1
ATOM 790 N N . GLY A 1 102 ? 20.250 20.078 -64.001 1.00 93.62 102 GLY A N 1
ATOM 791 C CA . GLY A 1 102 ? 21.319 19.145 -63.678 1.00 93.62 102 GLY A CA 1
ATOM 792 C C . GLY A 1 102 ? 20.807 17.895 -62.988 1.00 93.62 102 GLY A C 1
ATOM 793 O O . GLY A 1 102 ? 19.764 17.894 -62.338 1.00 93.62 102 GLY A O 1
ATOM 794 N N . ALA A 1 103 ? 21.551 16.809 -63.117 1.00 94.50 103 ALA A N 1
ATOM 795 C CA . ALA A 1 103 ? 21.344 15.603 -62.340 1.00 94.50 103 ALA A CA 1
ATOM 796 C C . ALA A 1 103 ? 22.697 14.989 -61.989 1.00 94.50 103 ALA A C 1
ATOM 798 O O . ALA A 1 103 ? 23.570 14.838 -62.841 1.00 94.50 103 ALA A O 1
ATOM 799 N N . SER A 1 104 ? 22.859 14.609 -60.729 1.00 94.31 104 SER A N 1
ATOM 800 C CA . SER A 1 104 ? 24.019 13.892 -60.225 1.00 94.31 104 SER A CA 1
ATOM 801 C C . SER A 1 104 ? 23.560 12.589 -59.598 1.00 94.31 104 SER A C 1
ATOM 803 O O . SER A 1 104 ? 22.780 12.578 -58.644 1.00 94.31 104 SER A O 1
ATOM 805 N N . PHE A 1 105 ? 24.034 11.484 -60.156 1.00 96.12 105 PHE A N 1
ATOM 806 C CA . PHE A 1 105 ? 23.829 10.152 -59.622 1.00 96.12 105 PHE A CA 1
ATOM 807 C C . PHE A 1 105 ? 25.134 9.646 -59.016 1.00 96.12 105 PHE A C 1
ATOM 809 O O . PHE A 1 105 ? 26.186 9.684 -59.656 1.00 96.12 105 PHE A O 1
ATOM 816 N N . SER A 1 106 ? 25.074 9.164 -57.780 1.00 95.56 106 SER A N 1
ATOM 817 C CA . SER A 1 106 ? 26.222 8.618 -57.070 1.00 95.56 106 SER A CA 1
ATOM 818 C C . SER A 1 106 ? 25.921 7.244 -56.485 1.00 95.56 106 SER A C 1
ATOM 820 O O . SER A 1 106 ? 24.854 6.994 -55.924 1.00 95.56 106 SER A O 1
ATOM 822 N N . ILE A 1 107 ? 26.892 6.343 -56.605 1.00 96.75 107 ILE A N 1
ATOM 823 C CA . ILE A 1 107 ? 26.913 5.050 -55.925 1.00 96.75 107 ILE A CA 1
ATOM 824 C C . ILE A 1 107 ? 28.136 5.043 -55.022 1.00 96.75 107 ILE A C 1
ATOM 826 O O . ILE A 1 107 ? 29.247 5.226 -55.509 1.00 96.75 107 ILE A O 1
ATOM 830 N N . GLN A 1 108 ? 27.952 4.803 -53.729 1.00 95.81 108 GLN A N 1
ATOM 831 C CA . GLN A 1 108 ? 29.036 4.712 -52.755 1.00 95.81 108 GLN A CA 1
ATOM 832 C C . GLN A 1 108 ? 29.034 3.331 -52.096 1.00 95.81 108 GLN A C 1
ATOM 834 O O . GLN A 1 108 ? 28.067 2.962 -51.431 1.00 95.81 108 GLN A O 1
ATOM 839 N N . GLN A 1 109 ? 30.124 2.581 -52.249 1.00 95.69 109 GLN A N 1
ATOM 840 C CA . GLN A 1 109 ? 30.330 1.267 -51.646 1.00 95.69 109 GLN A CA 1
ATOM 841 C C . GLN A 1 109 ? 31.475 1.319 -50.620 1.00 95.69 109 GLN A C 1
ATOM 843 O O . GLN A 1 109 ? 32.644 1.416 -51.005 1.00 95.69 109 GLN A O 1
ATOM 848 N N . PRO A 1 110 ? 31.169 1.226 -49.317 1.00 94.56 110 PRO A N 1
ATOM 849 C CA . PRO A 1 110 ? 32.175 0.994 -48.283 1.00 94.56 110 PRO A CA 1
ATOM 850 C C . PRO A 1 110 ? 32.783 -0.415 -48.392 1.00 94.56 110 PRO A C 1
ATOM 852 O O . PRO A 1 110 ? 32.083 -1.376 -48.707 1.00 94.56 110 PRO A O 1
ATOM 855 N N . ILE A 1 111 ? 34.073 -0.562 -48.098 1.00 91.88 111 ILE A N 1
ATOM 856 C CA . ILE A 1 111 ? 34.802 -1.835 -48.107 1.00 91.88 111 ILE A CA 1
ATOM 857 C C . ILE A 1 111 ? 35.223 -2.161 -46.676 1.00 91.88 111 ILE A C 1
ATOM 859 O O . ILE A 1 111 ? 36.107 -1.522 -46.107 1.00 91.88 111 ILE A O 1
ATOM 863 N N . GLU A 1 112 ? 34.611 -3.199 -46.109 1.00 89.31 112 GLU A N 1
ATOM 864 C CA . GLU A 1 112 ? 34.823 -3.615 -44.718 1.00 89.31 112 GLU A CA 1
ATOM 865 C C . GLU A 1 112 ? 36.291 -3.939 -44.400 1.00 89.31 112 GLU A C 1
ATOM 867 O O . GLU A 1 112 ? 36.772 -3.626 -43.317 1.00 89.31 112 GLU A O 1
ATOM 872 N N . MET A 1 113 ? 37.027 -4.547 -45.336 1.00 87.75 113 MET A N 1
ATOM 873 C CA . MET A 1 113 ? 38.382 -5.053 -45.082 1.00 87.75 113 MET A CA 1
ATOM 874 C C . MET A 1 113 ? 39.440 -3.948 -44.925 1.00 87.75 113 MET A C 1
ATOM 876 O O . MET A 1 113 ? 40.435 -4.162 -44.228 1.00 87.75 113 MET A O 1
ATOM 880 N N . THR A 1 114 ? 39.241 -2.780 -45.539 1.00 89.12 114 THR A N 1
ATOM 881 C CA . THR A 1 114 ? 40.280 -1.738 -45.662 1.00 89.12 114 THR A CA 1
ATOM 882 C C . THR A 1 114 ? 39.838 -0.344 -45.215 1.00 89.12 114 THR A C 1
ATOM 884 O O . THR A 1 114 ? 40.613 0.595 -45.378 1.00 89.12 114 THR A O 1
ATOM 887 N N . ASP A 1 115 ? 38.618 -0.179 -44.686 1.00 91.25 115 ASP A N 1
ATOM 888 C CA . ASP A 1 115 ? 37.975 1.135 -44.463 1.00 91.25 115 ASP A CA 1
ATOM 889 C C . ASP A 1 115 ? 37.887 2.003 -45.734 1.00 91.25 115 ASP A C 1
ATOM 891 O O . ASP A 1 115 ? 37.629 3.208 -45.676 1.00 91.25 115 ASP A O 1
ATOM 895 N N . ALA A 1 116 ? 38.101 1.402 -46.905 1.00 92.25 116 ALA A N 1
ATOM 896 C CA . ALA A 1 116 ? 38.068 2.123 -48.158 1.00 92.25 116 ALA A CA 1
ATOM 897 C C . ALA A 1 116 ? 36.629 2.385 -48.601 1.00 92.25 116 ALA A C 1
ATOM 899 O O . ALA A 1 116 ? 35.701 1.644 -48.285 1.00 92.25 116 ALA A O 1
ATOM 900 N N . THR A 1 117 ? 36.444 3.437 -49.383 1.00 93.75 117 THR A N 1
ATOM 901 C CA . THR A 1 117 ? 35.191 3.731 -50.068 1.00 93.75 117 THR A CA 1
ATOM 902 C C . THR A 1 117 ? 35.454 3.798 -51.563 1.00 93.75 117 THR A C 1
ATOM 904 O O . THR A 1 117 ? 36.311 4.561 -52.012 1.00 93.75 117 THR A O 1
ATOM 907 N N . LEU A 1 118 ? 34.689 3.020 -52.325 1.00 95.62 118 LEU A N 1
ATOM 908 C CA . LEU A 1 118 ? 34.619 3.117 -53.776 1.00 95.62 118 LEU A CA 1
ATOM 909 C C . LEU A 1 118 ? 33.353 3.883 -54.162 1.00 95.62 118 LEU A C 1
ATOM 911 O O . LEU A 1 118 ? 32.247 3.449 -53.842 1.00 95.62 118 LEU A O 1
ATOM 915 N N . SER A 1 119 ? 33.515 4.999 -54.862 1.00 95.62 119 SER A N 1
ATOM 916 C CA . SER A 1 119 ? 32.410 5.831 -55.331 1.00 95.62 119 SER A CA 1
ATOM 917 C C . SER A 1 119 ? 32.400 5.914 -56.853 1.00 95.62 119 SER A C 1
ATOM 919 O O . SER A 1 119 ? 33.434 6.158 -57.471 1.00 95.62 119 SER A O 1
ATOM 921 N N . MET A 1 120 ? 31.229 5.755 -57.458 1.00 96.62 120 MET A N 1
ATOM 922 C CA . MET A 1 120 ? 30.953 6.116 -58.848 1.00 96.62 120 MET A CA 1
ATOM 923 C C . MET A 1 120 ? 30.078 7.360 -58.836 1.00 96.62 120 MET A C 1
ATOM 925 O O . MET A 1 120 ? 29.058 7.370 -58.150 1.00 96.62 120 MET A O 1
ATOM 929 N N . ILE A 1 121 ? 30.468 8.395 -59.574 1.00 95.38 121 ILE A N 1
ATOM 930 C CA . ILE A 1 121 ? 29.699 9.636 -59.665 1.00 95.38 121 ILE A CA 1
ATOM 931 C C . ILE A 1 121 ? 29.519 9.976 -61.139 1.00 95.38 121 ILE A C 1
ATOM 933 O O . ILE A 1 121 ? 30.497 10.096 -61.878 1.00 95.38 121 ILE A O 1
ATOM 937 N N . GLN A 1 122 ? 28.263 10.123 -61.549 1.00 95.50 122 GLN A N 1
ATOM 938 C CA . GLN A 1 122 ? 27.872 10.631 -62.853 1.00 95.50 122 GLN A CA 1
ATOM 939 C C . GLN A 1 122 ? 27.141 11.954 -62.662 1.00 95.50 122 GLN A C 1
ATOM 941 O O . GLN A 1 122 ? 26.063 11.973 -62.072 1.00 95.50 122 GLN A O 1
ATOM 946 N N . SER A 1 123 ? 27.695 13.043 -63.186 1.00 93.69 123 SER A N 1
ATOM 947 C CA . SER A 1 123 ? 26.993 14.320 -63.282 1.00 93.69 123 SER A CA 1
ATOM 948 C C . SER A 1 123 ? 26.642 14.619 -64.735 1.00 93.69 123 SER A C 1
ATOM 950 O O . SER A 1 123 ? 27.434 14.384 -65.652 1.00 93.69 123 SER A O 1
ATOM 952 N N . VAL A 1 124 ? 25.426 15.100 -64.947 1.00 94.12 124 VAL A N 1
ATOM 953 C CA . VAL A 1 124 ? 24.933 15.602 -66.224 1.00 94.12 124 VAL A CA 1
ATOM 954 C C . VAL A 1 124 ? 24.385 16.989 -65.964 1.00 94.12 124 VAL A C 1
ATOM 956 O O . VAL A 1 124 ? 23.484 17.159 -65.148 1.00 94.12 124 VAL A O 1
ATOM 959 N N . ASP A 1 125 ? 24.917 17.972 -66.671 1.00 93.12 125 ASP A N 1
ATOM 960 C CA . ASP A 1 125 ? 24.583 19.372 -66.485 1.00 93.12 125 ASP A CA 1
ATOM 961 C C . ASP A 1 125 ? 24.302 20.003 -67.844 1.00 93.12 125 ASP A C 1
ATOM 963 O O . ASP A 1 125 ? 25.086 19.876 -68.788 1.00 93.12 125 ASP A O 1
ATOM 967 N N . TRP A 1 126 ? 23.183 20.712 -67.932 1.00 94.38 126 TRP A N 1
ATOM 968 C CA . TRP A 1 126 ? 22.843 21.576 -69.049 1.00 94.38 126 TRP A CA 1
ATOM 969 C C . TRP A 1 126 ? 22.651 22.999 -68.534 1.00 94.38 126 TRP A C 1
ATOM 971 O O . TRP A 1 126 ? 22.023 23.232 -67.493 1.00 94.38 126 TRP A O 1
ATOM 981 N N . ARG A 1 127 ? 23.241 23.961 -69.240 1.00 91.94 127 ARG A N 1
ATOM 982 C CA . ARG A 1 127 ? 23.146 25.380 -68.913 1.00 91.94 127 ARG A CA 1
ATOM 983 C C . ARG A 1 127 ? 22.957 26.191 -70.180 1.00 91.94 127 ARG A C 1
ATOM 985 O O . ARG A 1 127 ? 23.631 25.968 -71.180 1.00 91.94 127 ARG A O 1
ATOM 992 N N . GLU A 1 128 ? 22.082 27.177 -70.107 1.00 90.75 128 GLU A N 1
ATOM 993 C CA . GLU A 1 128 ? 21.928 28.199 -71.129 1.00 90.75 128 GLU A CA 1
ATOM 994 C C . GLU A 1 128 ? 22.066 29.567 -70.477 1.00 90.75 128 GLU A C 1
ATOM 996 O O . GLU A 1 128 ? 21.357 29.887 -69.527 1.00 90.75 128 GLU A O 1
ATOM 1001 N N . ALA A 1 129 ? 22.987 30.375 -70.984 1.00 86.69 129 ALA A N 1
ATOM 1002 C CA . ALA A 1 129 ? 23.153 31.756 -70.571 1.00 86.69 129 ALA A CA 1
ATOM 1003 C C . ALA A 1 129 ? 22.960 32.650 -71.792 1.00 86.69 129 ALA A C 1
ATOM 1005 O O . ALA A 1 129 ? 23.644 32.486 -72.804 1.00 86.69 129 ALA A O 1
ATOM 1006 N N . SER A 1 130 ? 22.042 33.607 -71.708 1.00 85.88 130 SER A N 1
ATOM 1007 C CA . SER A 1 130 ? 21.849 34.603 -72.756 1.00 85.88 130 SER A CA 1
ATOM 1008 C C . SER A 1 130 ? 21.925 36.020 -72.207 1.00 85.88 130 SER A C 1
ATOM 1010 O O . SER A 1 130 ? 21.513 36.297 -71.083 1.00 85.88 130 SER A O 1
ATOM 1012 N N . SER A 1 131 ? 22.491 36.925 -73.000 1.00 81.19 131 SER A N 1
ATOM 1013 C CA . SER A 1 131 ? 22.565 38.350 -72.711 1.00 81.19 131 SER A CA 1
ATOM 1014 C C . SER A 1 131 ? 21.957 39.143 -73.864 1.00 81.19 131 SER A C 1
ATOM 1016 O O . SER A 1 131 ? 22.178 38.845 -75.041 1.00 81.19 131 SER A O 1
ATOM 1018 N N . SER A 1 132 ? 21.142 40.142 -73.534 1.00 80.88 132 SER A N 1
ATOM 1019 C CA . SER A 1 132 ? 20.509 41.020 -74.521 1.00 80.88 132 SER A CA 1
ATOM 1020 C C . SER A 1 132 ? 20.606 42.482 -74.104 1.00 80.88 132 SER A C 1
ATOM 1022 O O . SER A 1 132 ? 20.332 42.840 -72.955 1.00 80.88 132 SER A O 1
ATOM 1024 N N . LEU A 1 133 ? 20.995 43.328 -75.059 1.00 76.62 133 LEU A N 1
ATOM 1025 C CA . LEU A 1 133 ? 21.153 44.767 -74.868 1.00 76.62 133 LEU A CA 1
ATOM 1026 C C . LEU A 1 133 ? 19.996 45.532 -75.523 1.00 76.62 133 LEU A C 1
ATOM 1028 O O . LEU A 1 133 ? 19.778 45.422 -76.729 1.00 76.62 133 LEU A O 1
ATOM 1032 N N . ALA A 1 134 ? 19.287 46.348 -74.742 1.00 64.94 134 ALA A N 1
ATOM 1033 C CA . ALA A 1 134 ? 18.170 47.164 -75.221 1.00 64.94 134 ALA A CA 1
ATOM 1034 C C . ALA A 1 134 ? 18.641 48.509 -75.822 1.00 64.94 134 ALA A C 1
ATOM 1036 O O . ALA A 1 134 ? 18.388 49.563 -75.241 1.00 64.94 134 ALA A O 1
ATOM 1037 N N . SER A 1 135 ? 19.345 48.481 -76.960 1.00 65.56 135 SER A N 1
ATOM 1038 C CA . SER A 1 135 ? 19.785 49.674 -77.713 1.00 65.56 135 SER A CA 1
ATOM 1039 C C . SER A 1 135 ? 19.433 49.576 -79.209 1.00 65.56 135 SER A C 1
ATOM 1041 O O . SER A 1 135 ? 19.070 48.509 -79.701 1.00 65.56 135 SER A O 1
ATOM 1043 N N . SER A 1 136 ? 19.540 50.683 -79.958 1.00 56.59 136 SER A N 1
ATOM 1044 C CA . SER A 1 136 ? 19.211 50.754 -81.398 1.00 56.59 136 SER A CA 1
ATOM 1045 C C . SER A 1 136 ? 20.124 49.920 -82.315 1.00 56.59 136 SER A C 1
ATOM 1047 O O . SER A 1 136 ? 19.794 49.720 -83.480 1.00 56.59 136 SER A O 1
ATOM 1049 N N . LEU A 1 137 ? 21.241 49.405 -81.789 1.00 60.81 137 LEU A N 1
ATOM 1050 C CA . LEU A 1 137 ? 22.220 48.527 -82.453 1.00 60.81 137 LEU A CA 1
ATOM 1051 C C . LEU A 1 137 ? 22.131 47.070 -81.946 1.00 60.81 137 LEU A C 1
ATOM 1053 O O . LEU A 1 137 ? 23.110 46.334 -82.014 1.00 60.81 137 LEU A O 1
ATOM 1057 N N . GLY A 1 138 ? 20.979 46.689 -81.378 1.00 58.81 138 GLY A N 1
ATOM 1058 C CA . GLY A 1 138 ? 20.759 45.497 -80.553 1.00 58.81 138 GLY A CA 1
ATOM 1059 C C . GLY A 1 138 ? 21.523 44.228 -80.955 1.00 58.81 138 GLY A C 1
ATOM 1060 O O . GLY A 1 138 ? 21.466 43.771 -82.094 1.00 58.81 138 GLY A O 1
ATOM 1061 N N . GLY A 1 139 ? 22.188 43.621 -79.970 1.00 67.31 139 GLY A N 1
ATOM 1062 C CA . GLY A 1 139 ? 22.822 42.309 -80.076 1.00 67.31 139 GLY A CA 1
ATOM 1063 C C . GLY A 1 139 ? 22.313 41.386 -78.971 1.00 67.31 139 GLY A C 1
ATOM 1064 O O . GLY A 1 139 ? 22.286 41.771 -77.799 1.00 67.31 139 GLY A O 1
ATOM 1065 N N . ARG A 1 140 ? 21.899 40.172 -79.345 1.00 74.81 140 ARG A N 1
ATOM 1066 C CA . ARG A 1 140 ? 21.617 39.075 -78.413 1.00 74.81 140 ARG A CA 1
ATOM 1067 C C . ARG A 1 140 ? 22.729 38.047 -78.552 1.00 74.81 140 ARG A C 1
ATOM 1069 O O . ARG A 1 140 ? 22.967 37.560 -79.654 1.00 74.81 140 ARG A O 1
ATOM 1076 N N . SER A 1 141 ? 23.382 37.712 -77.447 1.00 77.88 141 SER A N 1
ATOM 1077 C CA . SER A 1 141 ? 24.322 36.596 -77.377 1.00 77.88 141 SER A CA 1
ATOM 1078 C C . SER A 1 141 ? 23.697 35.491 -76.537 1.00 77.88 141 SER A C 1
ATOM 1080 O O . SER A 1 141 ? 23.150 35.762 -75.472 1.00 77.88 141 SER A O 1
ATOM 1082 N N . SER A 1 142 ? 23.726 34.256 -77.024 1.00 81.69 142 SER A N 1
ATOM 1083 C CA . SER A 1 142 ? 23.295 33.070 -76.284 1.00 81.69 142 SER A CA 1
ATOM 1084 C C . SER A 1 142 ? 24.407 32.037 -76.359 1.00 81.69 142 SER A C 1
ATOM 1086 O O . SER A 1 142 ? 24.993 31.824 -77.421 1.00 81.69 142 SER A O 1
ATOM 1088 N N . GLN A 1 143 ? 24.697 31.413 -75.223 1.00 85.56 143 GLN A N 1
ATOM 1089 C CA . GLN A 1 143 ? 25.599 30.286 -75.125 1.00 85.56 143 GLN A CA 1
ATOM 1090 C C . GLN A 1 143 ? 24.895 29.156 -74.385 1.00 85.56 143 GLN A C 1
ATOM 1092 O O . GLN A 1 143 ? 24.415 29.322 -73.264 1.00 85.56 143 GLN A O 1
ATOM 1097 N N . GLN A 1 144 ? 24.881 27.990 -75.018 1.00 89.50 144 GLN A N 1
ATOM 1098 C CA . GLN A 1 144 ? 24.403 26.750 -74.429 1.00 89.50 144 GLN A CA 1
ATOM 1099 C C . GLN A 1 144 ? 25.601 25.841 -74.169 1.00 89.50 144 GLN A C 1
ATOM 1101 O O . GLN A 1 144 ? 26.499 25.727 -75.006 1.00 89.50 144 GLN A O 1
ATOM 1106 N N . SER A 1 145 ? 25.627 25.201 -73.007 1.00 89.12 145 SER A N 1
ATOM 1107 C CA . SER A 1 145 ? 26.630 24.209 -72.653 1.00 89.12 145 SER A CA 1
ATOM 1108 C C . SER A 1 145 ? 25.971 22.958 -72.090 1.00 89.12 145 SER A C 1
ATOM 1110 O O . SER A 1 145 ? 25.009 23.005 -71.325 1.00 89.12 145 SER A O 1
ATOM 1112 N N . TYR A 1 146 ? 26.510 21.818 -72.508 1.00 91.69 146 TYR A N 1
ATOM 1113 C CA . TYR A 1 146 ? 26.168 20.508 -71.985 1.00 91.69 146 TYR A CA 1
ATOM 1114 C C . TYR A 1 146 ? 27.454 19.834 -71.521 1.00 91.69 146 TYR A C 1
ATOM 1116 O O . TYR A 1 146 ? 28.441 19.809 -72.261 1.00 91.69 146 TYR A O 1
ATOM 1124 N N . SER A 1 147 ? 27.443 19.276 -70.317 1.00 91.56 147 SER A N 1
ATOM 1125 C CA . SER A 1 147 ? 28.547 18.477 -69.797 1.00 91.56 147 SER A CA 1
ATOM 1126 C C . SER A 1 147 ? 28.028 17.201 -69.161 1.00 91.56 147 SER A C 1
ATOM 1128 O O . SER A 1 147 ? 27.068 17.224 -68.395 1.00 91.56 147 SER A O 1
ATOM 1130 N N . SER A 1 148 ? 28.700 16.091 -69.449 1.00 93.31 148 SER A N 1
ATOM 1131 C CA . SER A 1 148 ? 28.494 14.827 -68.756 1.00 93.31 148 SER A CA 1
ATOM 1132 C C . SER A 1 148 ? 29.840 14.307 -68.283 1.00 93.31 148 SER A C 1
ATOM 1134 O O . SER A 1 148 ? 30.736 14.085 -69.095 1.00 93.31 148 SER A O 1
ATOM 1136 N N . ASN A 1 149 ? 29.977 14.131 -66.973 1.00 93.62 149 ASN A N 1
ATOM 1137 C CA . ASN A 1 149 ? 31.203 13.673 -66.340 1.00 93.62 149 ASN A CA 1
ATOM 1138 C C . ASN A 1 149 ? 30.902 12.398 -65.553 1.00 93.62 149 ASN A C 1
ATOM 1140 O O . ASN A 1 149 ? 30.092 12.415 -64.630 1.00 93.62 149 ASN A O 1
ATOM 1144 N N . LEU A 1 150 ? 31.565 11.297 -65.907 1.00 94.62 150 LEU A N 1
ATOM 1145 C CA . LEU A 1 150 ? 31.539 10.043 -65.157 1.00 94.62 150 LEU A CA 1
ATOM 1146 C C . LEU A 1 150 ? 32.947 9.752 -64.655 1.00 94.62 150 LEU A C 1
ATOM 1148 O O . LEU A 1 150 ? 33.886 9.687 -65.448 1.00 94.62 150 LEU A O 1
ATOM 1152 N N . TYR A 1 151 ? 33.092 9.539 -63.353 1.00 95.12 151 TYR A N 1
ATOM 1153 C CA . TYR A 1 151 ? 34.368 9.144 -62.773 1.00 95.12 151 TYR A CA 1
ATOM 1154 C C . TYR A 1 151 ? 34.190 8.170 -61.611 1.00 95.12 151 TYR A C 1
ATOM 1156 O O . TYR A 1 151 ? 33.136 8.078 -60.975 1.00 95.12 151 TYR A O 1
ATOM 1164 N N . LEU A 1 152 ? 35.262 7.426 -61.353 1.00 95.69 152 LEU A N 1
ATOM 1165 C CA . LEU A 1 152 ? 35.401 6.545 -60.204 1.00 95.69 152 LEU A CA 1
ATOM 1166 C C . LEU A 1 152 ? 36.377 7.176 -59.218 1.00 95.69 152 LEU A C 1
ATOM 1168 O O . LEU A 1 152 ? 37.436 7.667 -59.605 1.00 95.69 152 LEU A O 1
ATOM 1172 N N . GLN A 1 153 ? 36.030 7.134 -57.941 1.00 95.25 153 GLN A N 1
ATOM 1173 C CA . GLN A 1 153 ? 36.854 7.632 -56.855 1.00 95.25 153 GLN A CA 1
ATOM 1174 C C . GLN A 1 153 ? 37.075 6.509 -55.846 1.00 95.25 153 GLN A C 1
ATOM 1176 O O . GLN A 1 153 ? 36.124 5.964 -55.290 1.00 95.25 153 GLN A O 1
ATOM 1181 N N . TYR A 1 154 ? 38.339 6.179 -55.594 1.00 95.50 154 TYR A N 1
ATOM 1182 C CA . TYR A 1 154 ? 38.746 5.262 -54.536 1.00 95.50 154 TYR A CA 1
ATOM 1183 C C . TYR A 1 154 ? 39.419 6.060 -53.422 1.00 95.50 154 TYR A C 1
ATOM 1185 O O . TYR A 1 154 ? 40.401 6.760 -53.666 1.00 95.50 154 TYR A O 1
ATOM 1193 N N . SER A 1 155 ? 38.885 5.980 -52.207 1.00 93.81 155 SER A N 1
ATOM 1194 C CA . SER A 1 155 ? 39.438 6.658 -51.035 1.00 93.81 155 SER A CA 1
ATOM 1195 C C . SER A 1 155 ? 39.730 5.636 -49.948 1.00 93.81 155 SER A C 1
ATOM 1197 O O . SER A 1 155 ? 38.818 4.946 -49.502 1.00 93.81 155 SER A O 1
ATOM 1199 N N . GLN A 1 156 ? 40.992 5.532 -49.530 1.00 92.38 156 GLN A N 1
ATOM 1200 C CA . GLN A 1 156 ? 41.417 4.638 -48.457 1.00 92.38 156 GLN A CA 1
ATOM 1201 C C . GLN A 1 156 ? 42.394 5.366 -47.524 1.00 92.38 156 GLN A C 1
ATOM 1203 O O . GLN A 1 156 ? 43.385 5.926 -48.001 1.00 92.38 156 GLN A O 1
ATOM 1208 N N . PRO A 1 157 ? 42.176 5.331 -46.203 1.00 91.12 157 PRO A N 1
ATOM 1209 C CA . PRO A 1 157 ? 43.178 5.783 -45.249 1.00 91.12 157 PRO A CA 1
ATOM 1210 C C . PRO A 1 157 ? 44.320 4.753 -45.127 1.00 91.12 157 PRO A C 1
ATOM 1212 O O . PRO A 1 157 ? 44.079 3.556 -44.991 1.00 91.12 157 PRO A O 1
ATOM 1215 N N . LEU A 1 158 ? 45.580 5.205 -45.189 1.00 87.25 158 LEU A N 1
ATOM 1216 C CA . LEU A 1 158 ? 46.758 4.315 -45.232 1.00 87.25 158 LEU A CA 1
ATOM 1217 C C . LEU A 1 158 ? 47.415 4.061 -43.867 1.00 87.25 158 LEU A C 1
ATOM 1219 O O . LEU A 1 158 ? 48.037 3.022 -43.673 1.00 87.25 158 LEU A O 1
ATOM 1223 N N . PHE A 1 159 ? 47.281 4.991 -42.918 1.00 89.44 159 PHE A N 1
ATOM 1224 C CA . PHE A 1 159 ? 47.978 4.947 -41.622 1.00 89.44 159 PHE A CA 1
ATOM 1225 C C . PHE A 1 159 ? 47.021 4.857 -40.427 1.00 89.44 159 PHE A C 1
ATOM 1227 O O . PHE A 1 159 ? 47.343 5.291 -39.323 1.00 89.44 159 PHE A O 1
ATOM 1234 N N . THR A 1 160 ? 45.827 4.304 -40.639 1.00 88.69 160 THR A N 1
ATOM 1235 C CA . THR A 1 160 ? 44.839 4.063 -39.581 1.00 88.69 160 THR A CA 1
ATOM 1236 C C . THR A 1 160 ? 44.505 2.581 -39.499 1.00 88.69 160 THR A C 1
ATOM 1238 O O . THR A 1 160 ? 44.474 1.888 -40.512 1.00 88.69 160 THR A O 1
ATOM 1241 N N . TYR A 1 161 ? 44.223 2.090 -38.293 1.00 88.75 161 TYR A N 1
ATOM 1242 C CA . TYR A 1 161 ? 43.666 0.750 -38.118 1.00 88.75 161 TYR A CA 1
ATOM 1243 C C . TYR A 1 161 ? 42.250 0.674 -38.704 1.00 88.75 161 TYR A C 1
ATOM 1245 O O . TYR A 1 161 ? 41.571 1.695 -38.807 1.00 88.75 161 TYR A O 1
ATOM 1253 N N . ASN A 1 162 ? 41.801 -0.536 -39.048 1.00 90.50 162 ASN A N 1
ATOM 1254 C CA . ASN A 1 162 ? 40.465 -0.773 -39.590 1.00 90.50 162 ASN A CA 1
ATOM 1255 C C . ASN A 1 162 ? 39.397 -0.572 -38.497 1.00 90.50 162 ASN A C 1
ATOM 1257 O O . ASN A 1 162 ? 39.135 -1.453 -37.671 1.00 90.50 162 ASN A O 1
ATOM 1261 N N . ARG A 1 163 ? 38.805 0.622 -38.476 1.00 91.00 163 ARG A N 1
ATOM 1262 C CA . ARG A 1 163 ? 37.796 1.053 -37.507 1.00 91.00 163 ARG A CA 1
ATOM 1263 C C . ARG A 1 163 ? 36.473 0.349 -37.754 1.00 91.00 163 ARG A C 1
ATOM 1265 O O . ARG A 1 163 ? 35.788 0.028 -36.783 1.00 91.00 163 ARG A O 1
ATOM 1272 N N . THR A 1 164 ? 36.111 0.097 -39.011 1.00 90.19 164 THR A N 1
ATOM 1273 C CA . THR A 1 164 ? 34.840 -0.547 -39.365 1.00 90.19 164 THR A CA 1
ATOM 1274 C C . THR A 1 164 ? 34.776 -1.968 -38.830 1.00 90.19 164 THR A C 1
ATOM 1276 O O . THR A 1 164 ? 33.834 -2.308 -38.115 1.00 90.19 164 THR A O 1
ATOM 1279 N N . ARG A 1 165 ? 35.803 -2.775 -39.108 1.00 91.50 165 ARG A N 1
ATOM 1280 C CA . ARG A 1 165 ? 35.900 -4.165 -38.653 1.00 91.50 165 ARG A CA 1
ATOM 1281 C C . ARG A 1 165 ? 35.926 -4.258 -37.133 1.00 91.50 165 ARG A C 1
ATOM 1283 O O . ARG A 1 165 ? 35.171 -5.029 -36.557 1.00 91.50 165 ARG A O 1
ATOM 1290 N N . LEU A 1 166 ? 36.731 -3.423 -36.479 1.00 93.06 166 LEU A N 1
ATOM 1291 C CA . LEU A 1 166 ? 36.808 -3.392 -35.019 1.00 93.06 166 LEU A CA 1
ATOM 1292 C C . LEU A 1 166 ? 35.478 -2.954 -34.377 1.00 93.06 166 LEU A C 1
ATOM 1294 O O . LEU A 1 166 ? 35.116 -3.430 -33.304 1.00 93.06 166 LEU A O 1
ATOM 1298 N N . THR A 1 167 ? 34.723 -2.069 -35.034 1.00 93.00 167 THR A N 1
ATOM 1299 C CA . THR A 1 167 ? 33.378 -1.680 -34.581 1.00 93.00 167 THR A CA 1
ATOM 1300 C C . THR A 1 167 ? 32.376 -2.821 -34.751 1.00 93.00 167 THR A C 1
ATOM 1302 O O . THR A 1 167 ? 31.589 -3.059 -33.839 1.00 93.00 167 THR A O 1
ATOM 1305 N N . LEU A 1 168 ? 32.411 -3.547 -35.875 1.00 93.62 168 LEU A N 1
ATOM 1306 C CA . LEU A 1 168 ? 31.574 -4.733 -36.086 1.00 93.62 168 LEU A CA 1
ATOM 1307 C C . LEU A 1 168 ? 31.846 -5.809 -35.035 1.00 93.62 168 LEU A C 1
ATOM 1309 O O . LEU A 1 168 ? 30.906 -6.273 -34.402 1.00 93.62 168 LEU A O 1
ATOM 1313 N N . GLU A 1 169 ? 33.115 -6.140 -34.798 1.00 94.81 169 GLU A N 1
ATOM 1314 C CA . GLU A 1 169 ? 33.519 -7.147 -33.811 1.00 94.81 169 GLU A CA 1
ATOM 1315 C C . GLU A 1 169 ? 33.046 -6.771 -32.399 1.00 94.81 169 GLU A C 1
ATOM 1317 O O . GLU A 1 169 ? 32.473 -7.590 -31.684 1.00 94.81 169 GLU A O 1
ATOM 1322 N N . ARG A 1 170 ? 33.175 -5.492 -32.014 1.00 95.06 170 ARG A N 1
ATOM 1323 C CA . ARG A 1 170 ? 32.623 -4.989 -30.745 1.00 95.06 170 ARG A CA 1
ATOM 1324 C C . ARG A 1 170 ? 31.105 -5.137 -30.656 1.00 95.06 170 ARG A C 1
ATOM 1326 O O . ARG A 1 170 ? 30.603 -5.474 -29.589 1.00 95.06 170 ARG A O 1
ATOM 1333 N N . LEU A 1 171 ? 30.373 -4.865 -31.738 1.00 95.75 171 LEU A N 1
ATOM 1334 C CA . LEU A 1 171 ? 28.913 -5.005 -31.769 1.00 95.75 171 LEU A CA 1
ATOM 1335 C C . LEU A 1 171 ? 28.471 -6.476 -31.742 1.00 95.75 171 LEU A C 1
ATOM 1337 O O . LEU A 1 171 ? 27.448 -6.787 -31.136 1.00 95.75 171 LEU A O 1
ATOM 1341 N N . GLU A 1 172 ? 29.235 -7.377 -32.359 1.00 95.56 172 GLU A N 1
ATOM 1342 C CA . GLU A 1 172 ? 28.998 -8.824 -32.304 1.00 95.56 172 GLU A CA 1
ATOM 1343 C C . GLU A 1 172 ? 29.208 -9.368 -30.890 1.00 95.56 172 GLU A C 1
ATOM 1345 O O . GLU A 1 172 ? 28.312 -10.024 -30.359 1.00 95.56 172 GLU A O 1
ATOM 1350 N N . LEU A 1 173 ? 30.318 -9.003 -30.241 1.00 96.44 173 LEU A N 1
ATOM 1351 C CA . LEU A 1 173 ? 30.573 -9.340 -28.838 1.00 96.44 173 LEU A CA 1
ATOM 1352 C C . LEU A 1 173 ? 29.521 -8.730 -27.900 1.00 96.44 173 LEU A C 1
ATOM 1354 O O . LEU A 1 173 ? 29.070 -9.382 -26.964 1.00 96.44 173 LEU A O 1
ATOM 1358 N N . ALA A 1 174 ? 29.076 -7.494 -28.153 1.00 93.81 174 ALA A N 1
ATOM 1359 C CA . ALA A 1 174 ? 28.006 -6.872 -27.373 1.00 93.81 174 ALA A CA 1
ATOM 1360 C C . ALA A 1 174 ? 26.670 -7.623 -27.512 1.00 93.81 174 ALA A C 1
ATOM 1362 O O . ALA A 1 174 ? 25.948 -7.786 -26.527 1.00 93.81 174 ALA A O 1
ATOM 1363 N N . LEU A 1 175 ? 26.343 -8.111 -28.714 1.00 96.38 175 LEU A N 1
ATOM 1364 C CA . LEU A 1 175 ? 25.171 -8.956 -28.941 1.00 96.38 175 LEU A CA 1
ATOM 1365 C C . LEU A 1 175 ? 25.305 -10.314 -28.241 1.00 96.38 175 LEU A C 1
ATOM 1367 O O . LEU A 1 175 ? 24.329 -10.801 -27.674 1.00 96.38 175 LEU A O 1
ATOM 1371 N N . GLU A 1 176 ? 26.486 -10.927 -28.277 1.00 96.19 176 GLU A N 1
ATOM 1372 C CA . GLU A 1 176 ? 26.759 -12.183 -27.577 1.00 96.19 176 GLU A CA 1
ATOM 1373 C C . GLU A 1 176 ? 26.611 -12.029 -26.058 1.00 96.19 176 GLU A C 1
ATOM 1375 O O . GLU A 1 176 ? 25.864 -12.789 -25.443 1.00 96.19 176 GLU A O 1
ATOM 1380 N N . ASN A 1 177 ? 27.209 -10.989 -25.473 1.00 94.88 177 ASN A N 1
ATOM 1381 C CA . ASN A 1 177 ? 27.051 -10.667 -24.055 1.00 94.88 177 ASN A CA 1
ATOM 1382 C C . ASN A 1 177 ? 25.577 -10.451 -23.690 1.00 94.88 177 ASN A C 1
ATOM 1384 O O . ASN A 1 177 ? 25.082 -11.072 -22.755 1.00 94.88 177 ASN A O 1
ATOM 1388 N N . ALA A 1 178 ? 24.831 -9.673 -24.484 1.00 93.31 178 ALA A N 1
ATOM 1389 C CA . ALA A 1 178 ? 23.404 -9.459 -24.241 1.00 93.31 178 ALA A CA 1
ATOM 1390 C C . ALA A 1 178 ? 22.573 -10.759 -24.331 1.00 93.31 178 ALA A C 1
ATOM 1392 O O . ALA A 1 178 ? 21.576 -10.906 -23.622 1.00 93.31 178 ALA A O 1
ATOM 1393 N N . ARG A 1 179 ? 22.970 -11.726 -25.176 1.00 94.62 179 ARG A N 1
ATOM 1394 C CA . ARG A 1 179 ? 22.341 -13.061 -25.235 1.00 94.62 179 ARG A CA 1
ATOM 1395 C C . ARG A 1 179 ? 22.636 -13.887 -23.989 1.00 94.62 179 ARG A C 1
ATOM 1397 O O . ARG A 1 179 ? 21.718 -14.523 -23.470 1.00 94.62 179 ARG A O 1
ATOM 1404 N N . LEU A 1 180 ? 23.888 -13.893 -23.532 1.00 93.88 180 LEU A N 1
ATOM 1405 C CA . LEU A 1 180 ? 24.294 -14.593 -22.312 1.00 93.88 180 LEU A CA 1
ATOM 1406 C C . LEU A 1 180 ? 23.580 -14.013 -21.091 1.00 93.88 180 LEU A C 1
ATOM 1408 O O . LEU A 1 180 ? 22.991 -14.770 -20.324 1.00 93.88 180 LEU A O 1
ATOM 1412 N N . ASP A 1 181 ? 23.539 -12.687 -20.970 1.00 91.00 181 ASP A N 1
ATOM 1413 C CA . ASP A 1 181 ? 22.833 -11.995 -19.893 1.00 91.00 181 ASP A CA 1
ATOM 1414 C C . ASP A 1 181 ? 21.348 -12.367 -19.875 1.00 91.00 181 ASP A C 1
ATOM 1416 O O . ASP A 1 181 ? 20.815 -12.739 -18.832 1.00 91.00 181 ASP A O 1
ATOM 1420 N N . TYR A 1 182 ? 20.678 -12.356 -21.033 1.00 91.75 182 TYR A N 1
ATOM 1421 C CA . TYR A 1 182 ? 19.280 -12.783 -21.134 1.00 91.75 182 TYR A CA 1
ATOM 1422 C C . TYR A 1 182 ? 19.072 -14.238 -20.681 1.00 91.75 182 TYR A C 1
ATOM 1424 O O . TYR A 1 182 ? 18.131 -14.525 -19.937 1.00 91.75 182 TYR A O 1
ATOM 1432 N N . ALA A 1 183 ? 19.956 -15.158 -21.082 1.00 90.69 183 ALA A N 1
ATOM 1433 C CA . ALA A 1 183 ? 19.885 -16.558 -20.669 1.00 90.69 183 ALA A CA 1
ATOM 1434 C C . ALA A 1 183 ? 20.114 -16.737 -19.156 1.00 90.69 183 ALA A C 1
ATOM 1436 O O . ALA A 1 183 ? 19.382 -17.487 -18.510 1.00 90.69 183 ALA A O 1
ATOM 1437 N N . ILE A 1 184 ? 21.082 -16.019 -18.579 1.00 90.12 184 ILE A N 1
ATOM 1438 C CA . ILE A 1 184 ? 21.368 -16.032 -17.138 1.00 90.12 184 ILE A CA 1
ATOM 1439 C C . ILE A 1 184 ? 20.172 -15.493 -16.350 1.00 90.12 184 ILE A C 1
ATOM 1441 O O . ILE A 1 184 ? 19.727 -16.143 -15.405 1.00 90.12 184 ILE A O 1
ATOM 1445 N N . GLN A 1 185 ? 19.615 -14.349 -16.756 1.00 87.19 185 GLN A N 1
ATOM 1446 C CA . GLN A 1 185 ? 18.447 -13.749 -16.102 1.00 87.19 185 GLN A CA 1
ATOM 1447 C C . GLN A 1 185 ? 17.240 -14.689 -16.141 1.00 87.19 185 GLN A C 1
ATOM 1449 O O . GLN A 1 185 ? 16.556 -14.873 -15.134 1.00 87.19 185 GLN A O 1
ATOM 1454 N N . ARG A 1 186 ? 17.015 -15.357 -17.278 1.00 87.50 186 ARG A N 1
ATOM 1455 C CA . ARG A 1 186 ? 15.959 -16.363 -17.406 1.00 87.50 186 ARG A CA 1
ATOM 1456 C C . ARG A 1 186 ? 16.144 -17.517 -16.421 1.00 87.50 186 ARG A C 1
ATOM 1458 O O . ARG A 1 186 ? 15.206 -17.847 -15.703 1.00 87.50 186 ARG A O 1
ATOM 1465 N N . LEU A 1 187 ? 17.345 -18.088 -16.342 1.00 89.06 187 LEU A N 1
ATOM 1466 C CA . LEU A 1 187 ? 17.654 -19.178 -15.409 1.00 89.06 187 LEU A CA 1
ATOM 1467 C C . LEU A 1 187 ? 17.508 -18.751 -13.941 1.00 89.06 187 LEU A C 1
ATOM 1469 O O . LEU A 1 187 ? 17.023 -19.524 -13.115 1.00 89.06 187 LEU A O 1
ATOM 1473 N N . GLN A 1 188 ? 17.905 -17.521 -13.604 1.00 86.56 188 GLN A N 1
ATOM 1474 C CA . GLN A 1 188 ? 17.738 -16.967 -12.258 1.00 86.56 188 GLN A CA 1
ATOM 1475 C C . GLN A 1 188 ? 16.259 -16.838 -11.878 1.00 86.56 188 GLN A C 1
ATOM 1477 O O . GLN A 1 188 ? 15.885 -17.225 -10.770 1.00 86.56 188 GLN A O 1
ATOM 1482 N N . ILE A 1 189 ? 15.415 -16.363 -12.799 1.00 84.75 189 ILE A N 1
ATOM 1483 C CA . ILE A 1 189 ? 13.962 -16.305 -12.599 1.00 84.75 189 ILE A CA 1
ATOM 1484 C C . ILE A 1 189 ? 13.381 -17.711 -12.448 1.00 84.75 189 ILE A C 1
ATOM 1486 O O . ILE A 1 189 ? 12.640 -17.951 -11.498 1.00 84.75 189 ILE A O 1
ATOM 1490 N N . GLU A 1 190 ? 13.744 -18.649 -13.327 1.00 86.31 190 GLU A N 1
ATOM 1491 C CA . GLU A 1 190 ? 13.250 -20.029 -13.270 1.00 86.31 190 GLU A CA 1
ATOM 1492 C C . GLU A 1 190 ? 13.601 -20.698 -11.927 1.00 86.31 190 GLU A C 1
ATOM 1494 O O . GLU A 1 190 ? 12.735 -21.276 -11.263 1.00 86.31 190 GLU A O 1
ATOM 1499 N N . SER A 1 191 ? 14.847 -20.547 -11.470 1.00 87.31 191 SER A N 1
ATOM 1500 C CA . SER A 1 191 ? 15.312 -21.053 -10.172 1.00 87.31 191 SER A CA 1
ATOM 1501 C C . SER A 1 191 ? 14.609 -20.374 -8.989 1.00 87.31 191 SER A C 1
ATOM 1503 O O . SER A 1 191 ? 14.166 -21.051 -8.056 1.00 87.31 191 SER A O 1
ATOM 1505 N N . GLY A 1 192 ? 14.460 -19.045 -9.030 1.00 86.12 192 GLY A N 1
ATOM 1506 C CA . GLY A 1 192 ? 13.805 -18.263 -7.979 1.00 86.12 192 GLY A CA 1
ATOM 1507 C C . GLY A 1 192 ? 12.325 -18.609 -7.817 1.00 86.12 192 GLY A C 1
ATOM 1508 O O . GLY A 1 192 ? 11.883 -18.914 -6.709 1.00 86.12 192 GLY A O 1
ATOM 1509 N N . VAL A 1 193 ? 11.577 -18.644 -8.924 1.00 86.38 193 VAL A N 1
ATOM 1510 C CA . VAL A 1 193 ? 10.151 -19.013 -8.943 1.00 86.38 193 VAL A CA 1
ATOM 1511 C C . VAL A 1 193 ? 9.959 -20.443 -8.451 1.00 86.38 193 VAL A C 1
ATOM 1513 O O . VAL A 1 193 ? 9.081 -20.681 -7.629 1.00 86.38 193 VAL A O 1
ATOM 1516 N N . THR A 1 194 ? 10.805 -21.385 -8.879 1.00 86.62 194 THR A N 1
ATOM 1517 C CA . THR A 1 194 ? 10.721 -22.785 -8.431 1.00 86.62 194 THR A CA 1
ATOM 1518 C C . THR A 1 194 ? 10.931 -22.915 -6.922 1.00 86.62 194 THR A C 1
ATOM 1520 O O . THR A 1 194 ? 10.193 -23.639 -6.254 1.00 86.62 194 THR A O 1
ATOM 1523 N N . ARG A 1 195 ? 11.906 -22.188 -6.359 1.00 88.62 195 ARG A N 1
ATOM 1524 C CA . ARG A 1 195 ? 12.175 -22.196 -4.914 1.00 88.62 195 ARG A CA 1
ATOM 1525 C C . ARG A 1 195 ? 10.999 -21.639 -4.114 1.00 88.62 195 ARG A C 1
ATOM 1527 O O . ARG A 1 195 ? 10.581 -22.275 -3.152 1.00 88.62 195 ARG A O 1
ATOM 1534 N N . LEU A 1 196 ? 10.475 -20.481 -4.518 1.00 87.19 196 LEU A N 1
ATOM 1535 C CA . LEU A 1 196 ? 9.339 -19.847 -3.842 1.00 87.19 196 LEU A CA 1
ATOM 1536 C C . LEU A 1 196 ? 8.059 -20.675 -3.982 1.00 87.19 196 LEU A C 1
ATOM 1538 O O . LEU A 1 196 ? 7.304 -20.790 -3.025 1.00 87.19 196 LEU A O 1
ATOM 1542 N N . PHE A 1 197 ? 7.840 -21.306 -5.137 1.00 87.69 197 PHE A N 1
ATOM 1543 C CA . PHE A 1 197 ? 6.711 -22.210 -5.346 1.00 87.69 197 PHE A CA 1
ATOM 1544 C C . PHE A 1 197 ? 6.753 -23.403 -4.382 1.00 87.69 197 PHE A C 1
ATOM 1546 O O . PHE A 1 197 ? 5.743 -23.744 -3.766 1.00 87.69 197 PHE A O 1
ATOM 1553 N N . LEU A 1 198 ? 7.929 -24.020 -4.211 1.00 87.44 198 LEU A N 1
ATOM 1554 C CA . LEU A 1 198 ? 8.105 -25.125 -3.269 1.00 87.44 198 LEU A CA 1
ATOM 1555 C C . LEU A 1 198 ? 7.923 -24.672 -1.812 1.00 87.44 198 LEU A C 1
ATOM 1557 O O . LEU A 1 198 ? 7.271 -25.375 -1.042 1.00 87.44 198 LEU A O 1
ATOM 1561 N N . ASP A 1 199 ? 8.472 -23.515 -1.435 1.00 89.62 199 ASP A N 1
ATOM 1562 C CA . ASP A 1 199 ? 8.292 -22.956 -0.090 1.00 89.62 199 ASP A CA 1
ATOM 1563 C C . ASP A 1 199 ? 6.811 -22.682 0.207 1.00 89.62 199 ASP A C 1
ATOM 1565 O O . ASP A 1 199 ? 6.283 -23.152 1.217 1.00 89.62 199 ASP A O 1
ATOM 1569 N N . LEU A 1 200 ? 6.104 -22.038 -0.726 1.00 89.38 200 LEU A N 1
ATOM 1570 C CA . LEU A 1 200 ? 4.671 -21.776 -0.622 1.00 89.38 200 LEU A CA 1
ATOM 1571 C C . LEU A 1 200 ? 3.870 -23.071 -0.439 1.00 89.38 200 LEU A C 1
ATOM 1573 O O . LEU A 1 200 ? 2.997 -23.139 0.428 1.00 89.38 200 LEU A O 1
ATOM 1577 N N . TYR A 1 201 ? 4.197 -24.114 -1.205 1.00 87.19 201 TYR A N 1
ATOM 1578 C CA . TYR A 1 201 ? 3.568 -25.428 -1.080 1.00 87.19 201 TYR A CA 1
ATOM 1579 C C . TYR A 1 201 ? 3.791 -26.052 0.309 1.00 87.19 201 TYR A C 1
ATOM 1581 O O . TYR A 1 201 ? 2.852 -26.563 0.926 1.00 87.19 201 TYR A O 1
ATOM 1589 N N . LEU A 1 202 ? 5.011 -25.978 0.849 1.00 88.88 202 LEU A N 1
ATOM 1590 C CA . LEU A 1 202 ? 5.310 -26.471 2.198 1.00 88.88 202 LEU A CA 1
ATOM 1591 C C . LEU A 1 202 ? 4.551 -25.678 3.271 1.00 88.88 202 LEU A C 1
ATOM 1593 O O . LEU A 1 202 ? 3.959 -26.275 4.172 1.00 88.88 202 LEU A O 1
ATOM 1597 N N . LYS A 1 203 ? 4.504 -24.345 3.159 1.00 90.00 203 LYS A N 1
ATOM 1598 C CA . LYS A 1 203 ? 3.737 -23.483 4.072 1.00 90.00 203 LYS A CA 1
ATOM 1599 C C . LYS A 1 203 ? 2.239 -23.776 4.004 1.00 90.00 203 LYS A C 1
ATOM 1601 O O . LYS A 1 203 ? 1.597 -23.855 5.048 1.00 90.00 203 LYS A O 1
ATOM 1606 N N . GLN A 1 204 ? 1.696 -24.022 2.811 1.00 90.44 204 GLN A N 1
ATOM 1607 C CA . GLN A 1 204 ? 0.304 -24.433 2.631 1.00 90.44 204 GLN A CA 1
ATOM 1608 C C . GLN A 1 204 ? 0.007 -25.750 3.360 1.00 90.44 204 GLN A C 1
ATOM 1610 O O . GLN A 1 204 ? -1.009 -25.857 4.052 1.00 90.44 204 GLN A O 1
ATOM 1615 N N . ARG A 1 205 ? 0.904 -26.745 3.259 1.00 91.62 205 ARG A N 1
ATOM 1616 C CA . ARG A 1 205 ? 0.768 -28.001 4.012 1.00 91.62 205 ARG A CA 1
ATOM 1617 C C . ARG A 1 205 ? 0.813 -27.773 5.521 1.00 91.62 205 ARG A C 1
ATOM 1619 O O . ARG A 1 205 ? 0.012 -28.374 6.228 1.00 91.62 205 ARG A O 1
ATOM 1626 N N . ASN A 1 206 ? 1.676 -26.885 6.011 1.00 91.50 206 ASN A N 1
ATOM 1627 C CA . ASN A 1 206 ? 1.742 -26.565 7.440 1.00 91.50 206 ASN A CA 1
ATOM 1628 C C . ASN A 1 206 ? 0.450 -25.913 7.954 1.00 91.50 206 ASN A C 1
ATOM 1630 O O . ASN A 1 206 ? -0.004 -26.259 9.038 1.00 91.50 206 ASN A O 1
ATOM 1634 N N . VAL A 1 207 ? -0.188 -25.033 7.168 1.00 91.62 207 VAL A N 1
ATOM 1635 C CA . VAL A 1 207 ? -1.510 -24.477 7.519 1.00 91.62 207 VAL A CA 1
ATOM 1636 C C . VAL A 1 207 ? -2.551 -25.591 7.662 1.00 91.62 207 VAL A C 1
ATOM 1638 O O . VAL A 1 207 ? -3.358 -25.556 8.588 1.00 91.62 207 VAL A O 1
ATOM 1641 N N . ALA A 1 208 ? -2.543 -26.578 6.760 1.00 90.31 208 ALA A N 1
ATOM 1642 C CA . ALA A 1 208 ? -3.464 -27.711 6.834 1.00 90.31 208 ALA A CA 1
ATOM 1643 C C . ALA A 1 208 ? -3.224 -28.561 8.093 1.00 90.31 208 ALA A C 1
ATOM 1645 O O . ALA A 1 208 ? -4.181 -28.870 8.798 1.00 90.31 208 ALA A O 1
ATOM 1646 N N . ILE A 1 209 ? -1.958 -28.859 8.407 1.00 91.94 209 ILE A N 1
ATOM 1647 C CA . ILE A 1 209 ? -1.568 -29.624 9.601 1.00 91.94 209 ILE A CA 1
ATOM 1648 C C . ILE A 1 209 ? -1.995 -28.889 10.879 1.00 91.94 209 ILE A C 1
ATOM 1650 O O . ILE A 1 209 ? -2.695 -29.464 11.705 1.00 91.94 209 ILE A O 1
ATOM 1654 N N . SER A 1 210 ? -1.670 -27.603 11.032 1.00 92.38 210 SER A N 1
ATOM 1655 C CA . SER A 1 210 ? -2.036 -26.870 12.254 1.00 92.38 210 SER A CA 1
ATOM 1656 C C . SER A 1 210 ? -3.530 -26.586 12.381 1.00 92.38 210 SER A C 1
ATOM 1658 O O . SER A 1 210 ? -4.041 -26.425 13.489 1.00 92.38 210 SER A O 1
ATOM 1660 N N . ARG A 1 211 ? -4.274 -26.579 11.269 1.00 94.00 211 ARG A N 1
ATOM 1661 C CA . ARG A 1 211 ? -5.740 -26.566 11.324 1.00 94.00 211 ARG A CA 1
ATOM 1662 C C . ARG A 1 211 ? -6.280 -27.873 11.904 1.00 94.00 211 ARG A C 1
ATOM 1664 O O . ARG A 1 211 ? -7.193 -27.826 12.722 1.00 94.00 211 ARG A O 1
ATOM 1671 N N . GLU A 1 212 ? -5.721 -29.010 11.503 1.00 94.12 212 GLU A N 1
ATOM 1672 C CA . GLU A 1 212 ? -6.070 -30.322 12.057 1.00 94.12 212 GLU A CA 1
ATOM 1673 C C . GLU A 1 212 ? -5.704 -30.418 13.549 1.00 94.12 212 GLU A C 1
ATOM 1675 O O . GLU A 1 212 ? -6.499 -30.903 14.351 1.00 94.12 212 GLU A O 1
ATOM 1680 N N . GLU A 1 213 ? -4.559 -29.861 13.960 1.00 93.69 213 GLU A N 1
ATOM 1681 C CA . GLU A 1 213 ? -4.172 -29.757 15.376 1.00 93.69 213 GLU A CA 1
ATOM 1682 C C . GLU A 1 213 ? -5.193 -28.969 16.212 1.00 93.69 213 GLU A C 1
ATOM 1684 O O . GLU A 1 213 ? -5.552 -29.415 17.304 1.00 93.69 213 GLU A O 1
ATOM 1689 N N . LEU A 1 214 ? -5.698 -27.836 15.702 1.00 95.06 214 LEU A N 1
ATOM 1690 C CA . LEU A 1 214 ? -6.730 -27.043 16.382 1.00 95.06 214 LEU A CA 1
ATOM 1691 C C . LEU A 1 214 ? -8.062 -27.799 16.490 1.00 95.06 214 LEU A C 1
ATOM 1693 O O . LEU A 1 214 ? -8.705 -27.744 17.536 1.00 95.06 214 LEU A O 1
ATOM 1697 N N . VAL A 1 215 ? -8.467 -28.529 15.445 1.00 95.38 215 VAL A N 1
ATOM 1698 C CA . VAL A 1 215 ? -9.668 -29.385 15.490 1.00 95.38 215 VAL A CA 1
ATOM 1699 C C . VAL A 1 215 ? -9.516 -30.452 16.576 1.00 95.38 215 VAL A C 1
ATOM 1701 O O . VAL A 1 215 ? -10.369 -30.552 17.454 1.00 95.38 215 VAL A O 1
ATOM 1704 N N . ASN A 1 216 ? -8.380 -31.153 16.605 1.00 94.94 216 ASN A N 1
ATOM 1705 C CA . ASN A 1 216 ? -8.084 -32.159 17.627 1.00 94.94 216 ASN A CA 1
ATOM 1706 C C . ASN A 1 216 ? -8.005 -31.568 19.050 1.00 94.94 216 ASN A C 1
ATOM 1708 O O . ASN A 1 216 ? -8.249 -32.273 20.031 1.00 94.94 216 ASN A O 1
ATOM 1712 N N . ALA A 1 217 ? -7.601 -30.303 19.200 1.00 93.81 217 ALA A N 1
ATOM 1713 C CA . ALA A 1 217 ? -7.599 -29.605 20.487 1.00 93.81 217 ALA A CA 1
ATOM 1714 C C . ALA A 1 217 ? -9.019 -29.207 20.929 1.00 93.81 217 ALA A C 1
ATOM 1716 O O . ALA A 1 217 ? -9.356 -29.357 22.101 1.00 93.81 217 ALA A O 1
ATOM 1717 N N . ASN A 1 218 ? -9.871 -28.767 19.997 1.00 94.38 218 ASN A N 1
ATOM 1718 C CA . ASN A 1 218 ? -11.276 -28.456 20.273 1.00 94.38 218 ASN A CA 1
ATOM 1719 C C . ASN A 1 218 ? -12.066 -29.700 20.693 1.00 94.38 218 ASN A C 1
ATOM 1721 O O . ASN A 1 218 ? -12.766 -29.656 21.700 1.00 94.38 218 ASN A O 1
ATOM 1725 N N . GLU A 1 219 ? -11.905 -30.822 19.988 1.00 95.00 219 GLU A N 1
ATOM 1726 C CA . GLU A 1 219 ? -12.566 -32.082 20.356 1.00 95.00 219 GLU A CA 1
ATOM 1727 C C . GLU A 1 219 ? -12.146 -32.555 21.756 1.00 95.00 219 GLU A C 1
ATOM 1729 O O . GLU A 1 219 ? -12.980 -32.973 22.560 1.00 95.00 219 GLU A O 1
ATOM 1734 N N . ARG A 1 220 ? -10.852 -32.443 22.092 1.00 92.50 220 ARG A N 1
ATOM 1735 C CA . ARG A 1 220 ? -10.353 -32.753 23.441 1.00 92.50 220 ARG A CA 1
ATOM 1736 C C . ARG A 1 220 ? -10.970 -31.850 24.502 1.00 92.50 220 ARG A C 1
ATOM 1738 O O . ARG A 1 220 ? -11.406 -32.359 25.535 1.00 92.50 220 ARG A O 1
ATOM 1745 N N . TYR A 1 221 ? -11.049 -30.550 24.231 1.00 94.94 221 TYR A N 1
ATOM 1746 C CA . TYR A 1 221 ? -11.689 -29.589 25.122 1.00 94.94 221 TYR A CA 1
ATOM 1747 C C . TYR A 1 221 ? -13.158 -29.949 25.384 1.00 94.94 221 TYR A C 1
ATOM 1749 O O . TYR A 1 221 ? -13.551 -30.047 26.542 1.00 94.94 221 TYR A O 1
ATOM 1757 N N . GLU A 1 222 ? -13.943 -30.234 24.340 1.00 93.56 222 GLU A N 1
ATOM 1758 C CA . GLU A 1 222 ? -15.361 -30.610 24.466 1.00 93.56 222 GLU A CA 1
ATOM 1759 C C . GLU A 1 222 ? -15.552 -31.908 25.270 1.00 93.56 222 GLU A C 1
ATOM 1761 O O . GLU A 1 222 ? -16.440 -32.007 26.121 1.00 93.56 222 GLU A O 1
ATOM 1766 N N . ILE A 1 223 ? -14.685 -32.906 25.059 1.00 92.81 223 ILE A N 1
ATOM 1767 C CA . ILE A 1 223 ? -14.719 -34.163 25.818 1.00 92.81 223 ILE A CA 1
ATOM 1768 C C . ILE A 1 223 ? -14.435 -33.914 27.306 1.00 92.81 223 ILE A C 1
ATOM 1770 O O . ILE A 1 223 ? -15.129 -34.470 28.165 1.00 92.81 223 ILE A O 1
ATOM 1774 N N . ILE A 1 224 ? -13.415 -33.115 27.635 1.00 92.19 224 ILE A N 1
ATOM 1775 C CA . ILE A 1 224 ? -13.063 -32.811 29.030 1.00 92.19 224 ILE A CA 1
ATOM 1776 C C . ILE A 1 224 ? -14.120 -31.918 29.682 1.00 92.19 224 ILE A C 1
ATOM 1778 O O . ILE A 1 224 ? -14.501 -32.182 30.822 1.00 92.19 224 ILE A O 1
ATOM 1782 N N . GLU A 1 225 ? -14.666 -30.937 28.965 1.00 93.75 225 GLU A N 1
ATOM 1783 C CA . GLU A 1 225 ? -15.782 -30.113 29.435 1.00 93.75 225 GLU A CA 1
ATOM 1784 C C . GLU A 1 225 ? -16.977 -30.992 29.825 1.00 93.75 225 GLU A C 1
ATOM 1786 O O . GLU A 1 225 ? -17.483 -30.887 30.945 1.00 93.75 225 GLU A O 1
ATOM 1791 N N . GLY A 1 226 ? -17.358 -31.944 28.966 1.00 92.12 226 GLY A N 1
ATOM 1792 C CA . GLY A 1 226 ? -18.409 -32.918 29.263 1.00 92.12 226 GLY A CA 1
ATOM 1793 C C . GLY A 1 226 ? -18.124 -33.765 30.511 1.00 92.12 226 GLY A C 1
ATOM 1794 O O . GLY A 1 226 ? -19.017 -33.970 31.336 1.00 92.12 226 GLY A O 1
ATOM 1795 N N . LYS A 1 227 ? -16.878 -34.222 30.706 1.00 92.12 227 LYS A N 1
ATOM 1796 C CA . LYS A 1 227 ? -16.473 -34.986 31.906 1.00 92.12 227 LYS A CA 1
ATOM 1797 C C . LYS A 1 227 ? -16.503 -34.148 33.182 1.00 92.12 227 LYS A C 1
ATOM 1799 O O . LYS A 1 227 ? -16.916 -34.658 34.223 1.00 92.12 227 LYS A O 1
ATOM 1804 N N . VAL A 1 228 ? -16.075 -32.888 33.118 1.00 91.50 228 VAL A N 1
ATOM 1805 C CA . VAL A 1 228 ? -16.101 -31.964 34.262 1.00 91.50 228 VAL A CA 1
ATOM 1806 C C . VAL A 1 228 ? -17.542 -31.621 34.636 1.00 91.50 228 VAL A C 1
ATOM 1808 O O . VAL A 1 228 ? -17.890 -31.678 35.813 1.00 91.50 228 VAL A O 1
ATOM 1811 N N . LEU A 1 229 ? -18.408 -31.353 33.652 1.00 90.00 229 LEU A N 1
ATOM 1812 C CA . LEU A 1 229 ? -19.841 -31.130 33.881 1.00 90.00 229 LEU A CA 1
ATOM 1813 C C . LEU A 1 229 ? -20.532 -32.359 34.496 1.00 90.00 229 LEU A C 1
ATOM 1815 O O . LEU A 1 229 ? -21.437 -32.208 35.314 1.00 90.00 229 LEU A O 1
ATOM 1819 N N . ALA A 1 230 ? -20.077 -33.566 34.152 1.00 90.31 230 ALA A N 1
ATOM 1820 C CA . ALA A 1 230 ? -20.539 -34.820 34.746 1.00 90.31 230 ALA A CA 1
ATOM 1821 C C . ALA A 1 230 ? -19.916 -35.137 36.126 1.00 90.31 230 ALA A C 1
ATOM 1823 O O . ALA A 1 230 ? -20.264 -36.153 36.726 1.00 90.31 230 ALA A O 1
ATOM 1824 N N . GLY A 1 231 ? -18.998 -34.304 36.635 1.00 88.50 231 GLY A N 1
ATOM 1825 C CA . GLY A 1 231 ? -18.314 -34.508 37.919 1.00 88.50 231 GLY A CA 1
ATOM 1826 C C . GLY A 1 231 ? -17.262 -35.626 37.921 1.00 88.50 231 GLY A C 1
ATOM 1827 O O . GLY A 1 231 ? -16.894 -36.110 38.988 1.00 88.50 231 GLY A O 1
ATOM 1828 N N . ILE A 1 232 ? -16.802 -36.059 36.743 1.00 87.25 232 ILE A N 1
ATOM 1829 C CA . ILE A 1 232 ? -15.865 -37.181 36.557 1.00 87.25 232 ILE A CA 1
ATOM 1830 C C . ILE A 1 232 ? -14.401 -36.703 36.566 1.00 87.25 232 ILE A C 1
ATOM 1832 O O . ILE A 1 232 ? -13.525 -37.435 37.021 1.00 87.25 232 ILE A O 1
ATOM 1836 N N . SER A 1 233 ? -14.142 -35.485 36.080 1.00 85.94 233 SER A N 1
ATOM 1837 C CA . SER A 1 233 ? -12.803 -34.881 35.965 1.00 85.94 233 SER A CA 1
ATOM 1838 C C . SER A 1 233 ? -12.667 -33.620 36.822 1.00 85.94 233 SER A C 1
ATOM 1840 O O . SER A 1 233 ? -13.652 -32.936 37.109 1.00 85.94 233 SER A O 1
ATOM 1842 N N . ALA A 1 234 ? -11.430 -33.294 37.204 1.00 89.31 234 ALA A N 1
ATOM 1843 C CA . ALA A 1 234 ? -11.102 -32.077 37.944 1.00 89.31 234 ALA A CA 1
ATOM 1844 C C . ALA A 1 234 ? -11.160 -30.831 37.036 1.00 89.31 234 ALA A C 1
ATOM 1846 O O . ALA A 1 234 ? -10.898 -30.907 35.835 1.00 89.31 234 ALA A O 1
ATOM 1847 N N . ARG A 1 235 ? -11.482 -29.658 37.600 1.00 88.62 235 ARG A N 1
ATOM 1848 C CA . ARG A 1 235 ? -11.626 -28.407 36.826 1.00 88.62 235 ARG A CA 1
ATOM 1849 C C . ARG A 1 235 ? -10.289 -27.913 36.264 1.00 88.62 235 ARG A C 1
ATOM 1851 O O . ARG A 1 235 ? -10.259 -27.212 35.258 1.00 88.62 235 ARG A O 1
ATOM 1858 N N . GLU A 1 236 ? -9.197 -28.305 36.898 1.00 92.38 236 GLU A N 1
ATOM 1859 C CA . GLU A 1 236 ? -7.825 -28.054 36.482 1.00 92.38 236 GLU A CA 1
ATOM 1860 C C . GLU A 1 236 ? -7.510 -28.704 35.126 1.00 92.38 236 GLU A C 1
ATOM 1862 O O . GLU A 1 236 ? -6.819 -28.090 34.316 1.00 92.38 236 GLU A O 1
ATOM 1867 N N . GLU A 1 237 ? -8.067 -29.889 34.831 1.00 90.31 237 GLU A N 1
ATOM 1868 C CA . GLU A 1 237 ? -7.900 -30.544 33.521 1.00 90.31 237 GLU A CA 1
ATOM 1869 C C . GLU A 1 237 ? -8.526 -29.706 32.399 1.00 90.31 237 GLU A C 1
ATOM 1871 O O . GLU A 1 237 ? -7.923 -29.536 31.342 1.00 90.31 237 GLU A O 1
ATOM 1876 N N . LEU A 1 238 ? -9.697 -29.107 32.645 1.00 92.00 238 LEU A N 1
ATOM 1877 C CA . LEU A 1 238 ? -10.358 -28.233 31.672 1.00 92.00 238 LEU A CA 1
ATOM 1878 C C . LEU A 1 238 ? -9.544 -26.965 31.389 1.00 92.00 238 LEU A C 1
ATOM 1880 O O . LEU A 1 238 ? -9.459 -26.539 30.242 1.00 92.00 238 LEU A O 1
ATOM 1884 N N . LEU A 1 239 ? -8.931 -26.369 32.416 1.00 92.56 239 LEU A N 1
ATOM 1885 C CA . LEU A 1 239 ? -8.066 -25.196 32.245 1.00 92.56 239 LEU A CA 1
ATOM 1886 C C . LEU A 1 239 ? -6.798 -25.535 31.448 1.00 92.56 239 LEU A C 1
ATOM 1888 O O . LEU A 1 239 ? -6.347 -24.723 30.640 1.00 92.56 239 LEU A O 1
ATOM 1892 N N . GLN A 1 240 ? -6.238 -26.731 31.647 1.00 92.19 240 GLN A N 1
ATOM 1893 C CA . GLN A 1 240 ? -5.081 -27.200 30.887 1.00 92.19 240 GLN A CA 1
ATOM 1894 C C . GLN A 1 240 ? -5.428 -27.408 29.404 1.00 92.19 240 GLN A C 1
ATOM 1896 O O . GLN A 1 240 ? -4.653 -27.016 28.530 1.00 92.19 240 GLN A O 1
ATOM 1901 N N . GLU A 1 241 ? -6.598 -27.977 29.105 1.00 92.62 241 GLU A N 1
ATOM 1902 C CA . GLU A 1 241 ? -7.070 -28.120 27.722 1.00 92.62 241 GLU A CA 1
ATOM 1903 C C . GLU A 1 241 ? -7.444 -26.774 27.090 1.00 92.62 241 GLU A C 1
ATOM 1905 O O . GLU A 1 241 ? -7.162 -26.562 25.912 1.00 92.62 241 GLU A O 1
ATOM 1910 N N . ASP A 1 242 ? -7.998 -25.828 27.856 1.00 93.19 242 ASP A N 1
ATOM 1911 C CA . ASP A 1 242 ? -8.259 -24.469 27.364 1.00 93.19 242 ASP A CA 1
ATOM 1912 C C . ASP A 1 242 ? -6.960 -23.769 26.943 1.00 93.19 242 ASP A C 1
ATOM 1914 O O . ASP A 1 242 ? -6.883 -23.163 25.873 1.00 93.19 242 ASP A O 1
ATOM 1918 N N . LEU A 1 243 ? -5.899 -23.923 27.744 1.00 94.19 243 LEU A N 1
ATOM 1919 C CA . LEU A 1 243 ? -4.572 -23.414 27.412 1.00 94.19 243 LEU A CA 1
ATOM 1920 C C . LEU A 1 243 ? -4.012 -24.087 26.149 1.00 94.19 243 LEU A C 1
ATOM 1922 O O . LEU A 1 243 ? -3.484 -23.403 25.272 1.00 94.19 243 LEU A O 1
ATOM 1926 N N . THR A 1 244 ? -4.139 -25.413 26.030 1.00 93.94 244 THR A N 1
ATOM 1927 C CA . THR A 1 244 ? -3.725 -26.166 24.832 1.00 93.94 244 THR A CA 1
ATOM 1928 C C . THR A 1 244 ? -4.455 -25.671 23.586 1.00 93.94 244 THR A C 1
ATOM 1930 O O . THR A 1 244 ? -3.818 -25.413 22.563 1.00 93.94 244 THR A O 1
ATOM 1933 N N . ARG A 1 245 ? -5.774 -25.472 23.678 1.00 94.56 245 ARG A N 1
ATOM 1934 C CA . ARG A 1 245 ? -6.608 -24.931 22.602 1.00 94.56 245 ARG A CA 1
ATOM 1935 C C . ARG A 1 245 ? -6.181 -23.518 22.210 1.00 94.56 245 ARG A C 1
ATOM 1937 O O . ARG A 1 245 ? -5.976 -23.256 21.027 1.00 94.56 245 ARG A O 1
ATOM 1944 N N . ALA A 1 246 ? -5.999 -22.626 23.184 1.00 92.12 246 ALA A N 1
ATOM 1945 C CA . ALA A 1 246 ? -5.563 -21.252 22.937 1.00 92.12 246 ALA A CA 1
ATOM 1946 C C . ALA A 1 246 ? -4.177 -21.201 22.268 1.00 92.12 246 ALA A C 1
ATOM 1948 O O . ALA A 1 246 ? -3.972 -20.442 21.320 1.00 92.12 246 ALA A O 1
ATOM 1949 N N . ASN A 1 247 ? -3.242 -22.056 22.697 1.00 94.19 247 ASN A N 1
ATOM 1950 C CA . ASN A 1 247 ? -1.922 -22.179 22.076 1.00 94.19 247 ASN A CA 1
ATOM 1951 C C . ASN A 1 247 ? -2.004 -22.715 20.637 1.00 94.19 247 ASN A C 1
ATOM 1953 O O . ASN A 1 247 ? -1.319 -22.197 19.754 1.00 94.19 247 ASN A O 1
ATOM 1957 N N . ALA A 1 248 ? -2.851 -23.718 20.380 1.00 93.38 248 ALA A N 1
ATOM 1958 C CA . ALA A 1 248 ? -3.076 -24.244 19.033 1.00 93.38 248 ALA A CA 1
ATOM 1959 C C . ALA A 1 248 ? -3.678 -23.177 18.103 1.00 93.38 248 ALA A C 1
ATOM 1961 O O . ALA A 1 248 ? -3.250 -23.046 16.955 1.00 93.38 248 ALA A O 1
ATOM 1962 N N . GLN A 1 249 ? -4.610 -22.364 18.609 1.00 92.75 249 GLN A N 1
ATOM 1963 C CA . GLN A 1 249 ? -5.190 -21.251 17.860 1.00 92.75 249 GLN A CA 1
ATOM 1964 C C . GLN A 1 249 ? -4.134 -20.192 17.516 1.00 92.75 249 GLN A C 1
ATOM 1966 O O . GLN A 1 249 ? -3.993 -19.828 16.350 1.00 92.75 249 GLN A O 1
ATOM 1971 N N . ALA A 1 250 ? -3.346 -19.749 18.499 1.00 89.38 250 ALA A N 1
ATOM 1972 C CA . ALA A 1 250 ? -2.276 -18.779 18.271 1.00 89.38 250 ALA A CA 1
ATOM 1973 C C . ALA A 1 250 ? -1.217 -19.301 17.276 1.00 89.38 250 ALA A C 1
ATOM 1975 O O . ALA A 1 250 ? -0.720 -18.552 16.432 1.00 89.38 250 ALA A O 1
ATOM 1976 N N . SER A 1 251 ? -0.894 -20.599 17.340 1.00 91.94 251 SER A N 1
ATOM 1977 C CA . SER A 1 251 ? 0.010 -21.257 16.389 1.00 91.94 251 SER A CA 1
ATOM 1978 C C . SER A 1 251 ? -0.548 -21.232 14.962 1.00 91.94 251 SER A C 1
ATOM 1980 O O . SER A 1 251 ? 0.157 -20.840 14.029 1.00 91.94 251 SER A O 1
ATOM 1982 N N . LEU A 1 252 ? -1.833 -21.573 14.787 1.00 91.44 252 LEU A N 1
ATOM 1983 C CA . LEU A 1 252 ? -2.501 -21.524 13.486 1.00 91.44 252 LEU A CA 1
ATOM 1984 C C . LEU A 1 252 ? -2.476 -20.111 12.895 1.00 91.44 252 LEU A C 1
ATOM 1986 O O . LEU A 1 252 ? -2.106 -19.955 11.732 1.00 91.44 252 LEU A O 1
ATOM 1990 N N . GLU A 1 253 ? -2.814 -19.093 13.685 1.00 85.75 253 GLU A N 1
ATOM 1991 C CA . GLU A 1 253 ? -2.787 -17.692 13.247 1.00 85.75 253 GLU A CA 1
ATOM 1992 C C . GLU A 1 253 ? -1.377 -17.272 12.795 1.00 85.75 253 GLU A C 1
ATOM 1994 O O . GLU A 1 253 ? -1.206 -16.675 11.728 1.00 85.75 253 GLU A O 1
ATOM 1999 N N . SER A 1 254 ? -0.339 -17.660 13.546 1.00 86.00 254 SER A N 1
ATOM 2000 C CA . SER A 1 254 ? 1.057 -17.399 13.175 1.00 86.00 254 SER A CA 1
ATOM 2001 C C . SER A 1 254 ? 1.450 -18.071 11.853 1.00 86.00 254 SER A C 1
ATOM 2003 O O . SER A 1 254 ? 2.061 -17.441 10.985 1.00 86.00 254 SER A O 1
ATOM 2005 N N . ILE A 1 255 ? 1.083 -19.341 11.661 1.00 87.19 255 ILE A N 1
ATOM 2006 C CA . ILE A 1 255 ? 1.403 -20.106 10.446 1.00 87.19 255 ILE A CA 1
ATOM 2007 C C . ILE A 1 255 ? 0.622 -19.578 9.238 1.00 87.19 255 ILE A C 1
ATOM 2009 O O . ILE A 1 255 ? 1.176 -19.492 8.140 1.00 87.19 255 ILE A O 1
ATOM 2013 N N . GLN A 1 256 ? -0.633 -19.167 9.427 1.00 85.94 256 GLN A N 1
ATOM 2014 C CA . GLN A 1 256 ? -1.425 -18.505 8.390 1.00 85.94 256 GLN A CA 1
ATOM 2015 C C . GLN A 1 256 ? -0.772 -17.203 7.931 1.00 85.94 256 GLN A C 1
ATOM 2017 O O . GLN A 1 256 ? -0.685 -16.963 6.728 1.00 85.94 256 GLN A O 1
ATOM 2022 N N . LEU A 1 257 ? -0.251 -16.405 8.863 1.00 79.88 257 LEU A N 1
ATOM 2023 C CA . LEU A 1 257 ? 0.471 -15.179 8.538 1.00 79.88 257 LEU A CA 1
ATOM 2024 C C . LEU A 1 257 ? 1.773 -15.467 7.774 1.00 79.88 257 LEU A C 1
ATOM 2026 O O . LEU A 1 257 ? 2.082 -14.782 6.802 1.00 79.88 257 LEU A O 1
ATOM 2030 N N . GLN A 1 258 ? 2.516 -16.516 8.144 1.00 83.75 258 GLN A N 1
ATOM 2031 C CA . GLN A 1 258 ? 3.694 -16.946 7.379 1.00 83.75 258 GLN A CA 1
ATOM 2032 C C . GLN A 1 258 ? 3.338 -17.391 5.956 1.00 83.75 258 GLN A C 1
ATOM 2034 O O . GLN A 1 258 ? 4.054 -17.049 5.018 1.00 83.75 258 GLN A O 1
ATOM 2039 N N . TYR A 1 259 ? 2.247 -18.144 5.788 1.00 86.62 259 TYR A N 1
ATOM 2040 C CA . TYR A 1 259 ? 1.761 -18.558 4.472 1.00 86.62 259 TYR A CA 1
ATOM 2041 C C . TYR A 1 259 ? 1.325 -17.358 3.625 1.00 86.62 259 TYR A C 1
ATOM 2043 O O . TYR A 1 259 ? 1.689 -17.282 2.455 1.00 86.62 259 TYR A O 1
ATOM 2051 N N . ALA A 1 260 ? 0.601 -16.403 4.214 1.00 78.50 260 ALA A N 1
ATOM 2052 C CA . ALA A 1 260 ? 0.202 -15.174 3.535 1.00 78.50 260 ALA A CA 1
ATOM 2053 C C . ALA A 1 260 ? 1.424 -14.365 3.068 1.00 78.50 260 ALA A C 1
ATOM 2055 O O . ALA A 1 260 ? 1.499 -13.993 1.901 1.00 78.50 260 ALA A O 1
ATOM 2056 N N . ASN A 1 261 ? 2.431 -14.197 3.933 1.00 80.69 261 ASN A N 1
ATOM 2057 C CA . ASN A 1 261 ? 3.677 -13.519 3.570 1.00 80.69 261 ASN A CA 1
ATOM 2058 C C . ASN A 1 261 ? 4.409 -14.222 2.415 1.00 80.69 261 ASN A C 1
ATOM 2060 O O . ASN A 1 261 ? 4.828 -13.556 1.473 1.00 80.69 261 ASN A O 1
ATOM 2064 N N . ALA A 1 262 ? 4.528 -15.554 2.459 1.00 84.25 262 ALA A N 1
ATOM 2065 C CA . ALA A 1 262 ? 5.161 -16.332 1.391 1.00 84.25 262 ALA A CA 1
ATOM 2066 C C . ALA A 1 262 ? 4.376 -16.249 0.069 1.00 84.25 262 ALA A C 1
ATOM 2068 O O . ALA A 1 262 ? 4.967 -16.198 -1.011 1.00 84.25 262 ALA A O 1
ATOM 2069 N N . LEU A 1 263 ? 3.040 -16.206 0.141 1.00 82.69 263 LEU A N 1
ATOM 2070 C CA . LEU A 1 263 ? 2.176 -16.015 -1.023 1.00 82.69 263 LEU A CA 1
ATOM 2071 C C . LEU A 1 263 ? 2.392 -14.639 -1.656 1.00 82.69 263 LEU A C 1
ATOM 2073 O O . LEU A 1 263 ? 2.436 -14.531 -2.882 1.00 82.69 263 LEU A O 1
ATOM 2077 N N . ASP A 1 264 ? 2.541 -13.598 -0.843 1.00 75.75 264 ASP A N 1
ATOM 2078 C CA . ASP A 1 264 ? 2.817 -12.252 -1.333 1.00 75.75 264 ASP A CA 1
ATOM 2079 C C . ASP A 1 264 ? 4.219 -12.134 -1.931 1.00 75.75 264 ASP A C 1
ATOM 2081 O O . ASP A 1 264 ? 4.355 -11.577 -3.018 1.00 75.75 264 ASP A O 1
ATOM 2085 N N . ASP A 1 265 ? 5.241 -12.727 -1.310 1.00 78.12 265 ASP A N 1
ATOM 2086 C CA . ASP A 1 265 ? 6.598 -12.772 -1.874 1.00 78.12 265 ASP A CA 1
ATOM 2087 C C . ASP A 1 265 ? 6.606 -13.495 -3.232 1.00 78.12 265 ASP A C 1
ATOM 2089 O O . ASP A 1 265 ? 7.234 -13.048 -4.197 1.00 78.12 265 ASP A O 1
ATOM 2093 N N . PHE A 1 266 ? 5.835 -14.581 -3.348 1.00 82.06 266 PHE A N 1
ATOM 2094 C CA . PHE A 1 266 ? 5.633 -15.279 -4.613 1.00 82.06 266 PHE A CA 1
ATOM 2095 C C . PHE A 1 266 ? 4.921 -14.398 -5.651 1.00 82.06 266 PHE A C 1
ATOM 2097 O O . PHE A 1 266 ? 5.348 -14.344 -6.803 1.00 82.06 266 PHE A O 1
ATOM 2104 N N . ARG A 1 267 ? 3.878 -13.652 -5.263 1.00 77.00 267 ARG A N 1
ATOM 2105 C CA . ARG A 1 267 ? 3.190 -12.699 -6.153 1.00 77.00 267 ARG A CA 1
ATOM 2106 C C . ARG A 1 267 ? 4.124 -11.596 -6.641 1.00 77.00 267 ARG A C 1
ATOM 2108 O O . ARG A 1 267 ? 4.131 -11.329 -7.841 1.00 77.00 267 ARG A O 1
ATOM 2115 N N . VAL A 1 268 ? 4.935 -11.016 -5.756 1.00 73.69 268 VAL A N 1
ATOM 2116 C CA . VAL A 1 268 ? 5.939 -9.998 -6.107 1.00 73.69 268 VAL A CA 1
ATOM 2117 C C . VAL A 1 268 ? 6.921 -10.553 -7.138 1.00 73.69 268 VAL A C 1
ATOM 2119 O O . VAL A 1 268 ? 7.118 -9.933 -8.183 1.00 73.69 268 VAL A O 1
ATOM 2122 N N . GLN A 1 269 ? 7.452 -11.762 -6.924 1.00 75.12 269 GLN A N 1
ATOM 2123 C CA . GLN A 1 269 ? 8.356 -12.406 -7.885 1.00 75.12 269 GLN A CA 1
ATOM 2124 C C . GLN A 1 269 ? 7.701 -12.637 -9.260 1.00 75.12 269 GLN A C 1
ATOM 2126 O O . GLN A 1 269 ? 8.371 -12.576 -10.293 1.00 75.12 269 GLN A O 1
ATOM 2131 N N . LEU A 1 270 ? 6.391 -12.892 -9.287 1.00 73.19 270 LEU A N 1
ATOM 2132 C CA . LEU A 1 270 ? 5.609 -13.057 -10.514 1.00 73.19 270 LEU A CA 1
ATOM 2133 C C . LEU A 1 270 ? 5.169 -11.726 -11.158 1.00 73.19 270 LEU A C 1
ATOM 2135 O O . LEU A 1 270 ? 4.561 -11.750 -12.231 1.00 73.19 270 LEU A O 1
ATOM 2139 N N . GLY A 1 271 ? 5.434 -10.575 -10.529 1.00 67.19 271 GLY A N 1
ATOM 2140 C CA . GLY A 1 271 ? 4.912 -9.277 -10.970 1.00 67.19 271 GLY A CA 1
ATOM 2141 C C . GLY A 1 271 ? 3.384 -9.183 -10.863 1.00 67.19 271 GLY A C 1
ATOM 2142 O O . GLY A 1 271 ? 2.729 -8.534 -11.682 1.00 67.19 271 GLY A O 1
ATOM 2143 N N . LEU A 1 272 ? 2.797 -9.903 -9.906 1.00 70.06 272 LEU A N 1
ATOM 2144 C CA . LEU A 1 272 ? 1.378 -9.847 -9.573 1.00 70.06 272 LEU A CA 1
ATOM 2145 C C . LEU A 1 272 ? 1.144 -8.849 -8.430 1.00 70.06 272 LEU A C 1
ATOM 2147 O O . LEU A 1 272 ? 2.011 -8.691 -7.570 1.00 70.06 272 LEU A O 1
ATOM 2151 N N . PRO A 1 273 ? -0.029 -8.192 -8.385 1.00 66.00 273 PRO A N 1
ATOM 2152 C CA . PRO A 1 273 ? -0.393 -7.374 -7.236 1.00 66.00 273 PRO A CA 1
ATOM 2153 C C . PRO A 1 273 ? -0.431 -8.247 -5.976 1.00 66.00 273 PRO A C 1
ATOM 2155 O O . PRO A 1 273 ? -0.999 -9.342 -5.992 1.00 66.00 273 PRO A O 1
ATOM 2158 N N . PHE A 1 274 ? 0.166 -7.755 -4.895 1.00 71.62 274 PHE A N 1
ATOM 2159 C CA . PHE A 1 274 ? 0.093 -8.372 -3.572 1.00 71.62 274 PHE A CA 1
ATOM 2160 C C . PHE A 1 274 ? -0.955 -7.657 -2.710 1.00 71.62 274 PHE A C 1
ATOM 2162 O O . PHE A 1 274 ? -1.338 -6.515 -2.987 1.00 71.62 274 PHE A O 1
ATOM 2169 N N . GLU A 1 275 ? -1.472 -8.349 -1.698 1.00 78.56 275 GLU A N 1
ATOM 2170 C CA . GLU A 1 275 ? -2.555 -7.858 -0.845 1.00 78.56 275 GLU A CA 1
ATOM 2171 C C . GLU A 1 275 ? -2.142 -7.972 0.615 1.00 78.56 275 GLU A C 1
ATOM 2173 O O . GLU A 1 275 ? -1.805 -9.049 1.081 1.00 78.56 275 GLU A O 1
ATOM 2178 N N . MET A 1 276 ? -2.198 -6.861 1.339 1.00 84.31 276 MET A N 1
ATOM 2179 C CA . MET A 1 276 ? -1.844 -6.791 2.745 1.00 84.31 276 MET A CA 1
ATOM 2180 C C . MET A 1 276 ? -3.085 -6.509 3.583 1.00 84.31 276 MET A C 1
ATOM 2182 O O . MET A 1 276 ? -3.838 -5.576 3.299 1.00 84.31 276 MET A O 1
ATOM 2186 N N . GLU A 1 277 ? -3.264 -7.277 4.653 1.00 89.38 277 GLU A N 1
ATOM 2187 C CA . GLU A 1 277 ? -4.222 -6.958 5.704 1.00 89.38 277 GLU A CA 1
ATOM 2188 C C . GLU A 1 277 ? -3.506 -6.246 6.858 1.00 89.38 277 GLU A C 1
ATOM 2190 O O . GLU A 1 277 ? -2.498 -6.713 7.385 1.00 89.38 277 GLU A O 1
ATOM 2195 N N . LEU A 1 278 ? -4.017 -5.077 7.230 1.00 91.00 278 LEU A N 1
ATOM 2196 C CA . LEU A 1 278 ? -3.434 -4.177 8.213 1.00 91.00 278 LEU A CA 1
ATOM 2197 C C . LEU A 1 278 ? -4.481 -3.800 9.254 1.00 91.00 278 LEU A C 1
ATOM 2199 O O . LEU A 1 278 ? -5.514 -3.207 8.934 1.00 91.00 278 LEU A O 1
ATOM 2203 N N . SER A 1 279 ? -4.188 -4.094 10.517 1.00 92.69 279 SER A N 1
ATOM 2204 C CA . SER A 1 279 ? -5.025 -3.718 11.653 1.00 92.69 279 SER A CA 1
ATOM 2205 C C . SER A 1 279 ? -4.434 -2.527 12.403 1.00 92.69 279 SER A C 1
ATOM 2207 O O . SER A 1 279 ? -3.289 -2.575 12.857 1.00 92.69 279 SER A O 1
ATOM 2209 N N . VAL A 1 280 ? -5.232 -1.481 12.603 1.00 93.69 280 VAL A N 1
ATOM 2210 C CA . VAL A 1 280 ? -4.924 -0.379 13.515 1.00 93.69 280 VAL A CA 1
ATOM 2211 C C . VAL A 1 280 ? -5.780 -0.548 14.758 1.00 93.69 280 VAL A C 1
ATOM 2213 O O . VAL A 1 280 ? -7.001 -0.367 14.716 1.00 93.69 280 VAL A O 1
ATOM 2216 N N . THR A 1 281 ? -5.126 -0.879 15.868 1.00 93.56 281 THR A N 1
ATOM 2217 C CA . THR A 1 281 ? -5.795 -1.117 17.145 1.00 93.56 281 THR A CA 1
ATOM 2218 C C . THR A 1 281 ? -6.515 0.128 17.644 1.00 93.56 281 THR A C 1
ATOM 2220 O O . THR A 1 281 ? -6.142 1.273 17.362 1.00 93.56 281 THR A O 1
ATOM 2223 N N . ARG A 1 282 ? -7.583 -0.105 18.405 1.00 93.62 282 ARG A N 1
ATOM 2224 C CA . ARG A 1 282 ? -8.315 0.955 19.082 1.00 93.62 282 ARG A CA 1
ATOM 2225 C C . ARG A 1 282 ? -7.440 1.635 20.134 1.00 93.62 282 ARG A C 1
ATOM 2227 O O . ARG A 1 282 ? -6.694 0.975 20.853 1.00 93.62 282 ARG A O 1
ATOM 2234 N N . VAL A 1 283 ? -7.578 2.954 20.260 1.00 94.25 283 VAL A N 1
ATOM 2235 C CA . VAL A 1 283 ? -6.836 3.742 21.253 1.00 94.25 283 VAL A CA 1
ATOM 2236 C C . VAL A 1 283 ? -7.759 4.632 22.076 1.00 94.25 283 VAL A C 1
ATOM 2238 O O . VAL A 1 283 ? -8.672 5.276 21.553 1.00 94.25 283 VAL A O 1
ATOM 2241 N N . ALA A 1 284 ? -7.485 4.704 23.376 1.00 92.94 284 ALA A N 1
ATOM 2242 C CA . ALA A 1 284 ? -8.079 5.692 24.263 1.00 92.94 284 ALA A CA 1
ATOM 2243 C C . ALA A 1 284 ? -7.289 7.008 24.185 1.00 92.94 284 ALA A C 1
ATOM 2245 O O . ALA A 1 284 ? -6.065 7.009 24.067 1.00 92.94 284 ALA A O 1
ATOM 2246 N N . ASN A 1 285 ? -7.978 8.146 24.274 1.00 88.94 285 ASN A N 1
ATOM 2247 C CA . ASN A 1 285 ? -7.319 9.455 24.162 1.00 88.94 285 ASN A CA 1
ATOM 2248 C C . ASN A 1 285 ? -6.426 9.776 25.360 1.00 88.94 285 ASN A C 1
ATOM 2250 O O . ASN A 1 285 ? -5.454 10.515 25.217 1.00 88.94 285 ASN A O 1
ATOM 2254 N N . CYS A 1 286 ? -6.810 9.272 26.537 1.00 91.62 286 CYS A N 1
ATOM 2255 C CA . CYS A 1 286 ? -6.087 9.417 27.796 1.00 91.62 286 CYS A CA 1
ATOM 2256 C C . CYS A 1 286 ? -5.643 10.857 28.119 1.00 91.62 286 CYS A C 1
ATOM 2258 O O . CYS A 1 286 ? -4.557 11.057 28.657 1.00 91.62 286 CYS A O 1
ATOM 2260 N N . GLN A 1 287 ? -6.467 11.878 27.832 1.00 92.06 287 GLN A N 1
ATOM 2261 C CA . GLN A 1 287 ? -6.161 13.240 28.288 1.00 92.06 287 GLN A CA 1
ATOM 2262 C C . GLN A 1 287 ? -5.994 13.298 29.811 1.00 92.06 287 GLN A C 1
ATOM 2264 O O . GLN A 1 287 ? -6.771 12.669 30.529 1.00 92.06 287 GLN A O 1
ATOM 2269 N N . MET A 1 288 ? -4.983 14.031 30.296 1.00 94.75 288 MET A N 1
ATOM 2270 C CA . MET A 1 288 ? -4.600 14.038 31.716 1.00 94.75 288 MET A CA 1
ATOM 2271 C C . MET A 1 288 ? -5.712 14.566 32.616 1.00 94.75 288 MET A C 1
ATOM 2273 O O . MET A 1 288 ? -5.939 14.006 33.684 1.00 94.75 288 MET A O 1
ATOM 2277 N N . GLU A 1 289 ? -6.453 15.569 32.155 1.00 94.88 289 GLU A N 1
ATOM 2278 C CA . GLU A 1 289 ? -7.682 16.015 32.804 1.00 94.88 289 GLU A CA 1
ATOM 2279 C C . GLU A 1 289 ? -8.853 15.101 32.381 1.00 94.88 289 GLU A C 1
ATOM 2281 O O . GLU A 1 289 ? -9.172 15.027 31.187 1.00 94.88 289 GLU A O 1
ATOM 2286 N N . PRO A 1 290 ? -9.518 14.391 33.312 1.00 93.56 290 PRO A N 1
ATOM 2287 C CA . PRO A 1 290 ? -10.768 13.690 33.021 1.00 93.56 290 PRO A CA 1
ATOM 2288 C C . PRO A 1 290 ? -11.873 14.654 32.572 1.00 93.56 290 PRO A C 1
ATOM 2290 O O . PRO A 1 290 ? -11.777 15.867 32.755 1.00 93.56 290 PRO A O 1
ATOM 2293 N N . ARG A 1 291 ? -12.955 14.136 31.983 1.00 94.50 291 ARG A N 1
ATOM 2294 C CA . ARG A 1 291 ? -14.102 14.989 31.645 1.00 94.50 291 ARG A CA 1
ATOM 2295 C C . ARG A 1 291 ? -14.711 15.564 32.922 1.00 94.50 291 ARG A C 1
ATOM 2297 O O . ARG A 1 291 ? -14.980 14.840 33.876 1.00 94.50 291 ARG A O 1
ATOM 2304 N N . ALA A 1 292 ? -14.945 16.868 32.923 1.00 95.25 292 ALA A N 1
ATOM 2305 C CA . ALA A 1 292 ? -15.612 17.564 34.007 1.00 95.25 292 ALA A CA 1
ATOM 2306 C C . ALA A 1 292 ? -16.493 18.671 33.441 1.00 95.25 292 ALA A C 1
ATOM 2308 O O . ALA A 1 292 ? -16.182 19.259 32.399 1.00 95.25 292 ALA A O 1
ATOM 2309 N N . ALA A 1 293 ? -17.592 18.947 34.134 1.00 97.12 293 ALA A N 1
ATOM 2310 C CA . ALA A 1 293 ? -18.455 20.057 33.794 1.00 97.12 293 ALA A CA 1
ATOM 2311 C C . ALA A 1 293 ? -19.273 20.559 34.988 1.00 97.12 293 ALA A C 1
ATOM 2313 O O . ALA A 1 293 ? -19.574 19.819 35.927 1.00 97.12 293 ALA A O 1
ATOM 2314 N N . VAL A 1 294 ? -19.645 21.835 34.926 1.00 98.19 294 VAL A N 1
ATOM 2315 C CA . VAL A 1 294 ? -20.562 22.490 35.860 1.00 98.19 294 VAL A CA 1
ATOM 2316 C C . VAL A 1 294 ? -21.682 23.120 35.054 1.00 98.19 294 VAL A C 1
ATOM 2318 O O . VAL A 1 294 ? -21.427 23.943 34.178 1.00 98.19 294 VAL A O 1
ATOM 2321 N N . ALA A 1 295 ? -22.922 22.755 35.349 1.00 98.25 295 ALA A N 1
ATOM 2322 C CA . ALA A 1 295 ? -24.090 23.359 34.735 1.00 98.25 295 ALA A CA 1
ATOM 2323 C C . ALA A 1 295 ? -24.873 24.194 35.744 1.00 98.25 295 ALA A C 1
ATOM 2325 O O . ALA A 1 295 ? -25.005 23.830 36.911 1.00 98.25 295 ALA A O 1
ATOM 2326 N N . TRP A 1 296 ? -25.424 25.305 35.273 1.00 97.12 296 TRP A N 1
ATOM 2327 C CA . TRP A 1 296 ? -26.284 26.198 36.034 1.00 97.12 296 TRP A CA 1
ATOM 2328 C C . TRP A 1 296 ? -27.434 26.664 35.143 1.00 97.12 296 TRP A C 1
ATOM 2330 O O . TRP A 1 296 ? -27.220 26.998 33.978 1.00 97.12 296 TRP A O 1
ATOM 2340 N N . HIS A 1 297 ? -28.653 26.667 35.676 1.00 97.44 297 HIS A N 1
ATOM 2341 C CA . HIS A 1 297 ? -29.833 27.172 34.986 1.00 97.44 297 HIS A CA 1
ATOM 2342 C C . HIS A 1 297 ? -30.395 28.361 35.757 1.00 97.44 297 HIS A C 1
ATOM 2344 O O . HIS A 1 297 ? -30.664 28.253 36.953 1.00 97.44 297 HIS A O 1
ATOM 2350 N N . ASP A 1 298 ? -30.564 29.473 35.058 1.00 96.31 298 ASP A N 1
ATOM 2351 C CA . ASP A 1 298 ? -31.197 30.673 35.577 1.00 96.31 298 ASP A CA 1
ATOM 2352 C C . ASP A 1 298 ? -32.693 30.633 35.241 1.00 96.31 298 ASP A C 1
ATOM 2354 O O . ASP A 1 298 ? -33.080 30.642 34.071 1.00 96.31 298 ASP A O 1
ATOM 2358 N N . ALA A 1 299 ? -33.529 30.554 36.277 1.00 93.50 299 ALA A N 1
ATOM 2359 C CA . ALA A 1 299 ? -34.978 30.469 36.133 1.00 93.50 299 ALA A CA 1
ATOM 2360 C C . ALA A 1 299 ? -35.617 31.795 35.689 1.00 93.50 299 ALA A C 1
ATOM 2362 O O . ALA A 1 299 ? -36.680 31.760 35.073 1.00 93.50 299 ALA A O 1
ATOM 2363 N N . GLU A 1 300 ? -34.986 32.942 35.968 1.00 94.31 300 GLU A N 1
ATOM 2364 C CA . GLU A 1 300 ? -35.515 34.257 35.588 1.00 94.31 300 GLU A CA 1
ATOM 2365 C C . GLU A 1 300 ? -35.329 34.504 34.091 1.00 94.31 300 GLU A C 1
ATOM 2367 O O . GLU A 1 300 ? -36.249 34.941 33.402 1.00 94.31 300 GLU A O 1
ATOM 2372 N N . THR A 1 301 ? -34.145 34.179 33.567 1.00 94.31 301 THR A N 1
ATOM 2373 C CA . THR A 1 301 ? -33.823 34.376 32.144 1.00 94.31 301 THR A CA 1
ATOM 2374 C C . THR A 1 301 ? -34.112 33.149 31.276 1.00 94.31 301 THR A C 1
ATOM 2376 O O . THR A 1 301 ? -34.082 33.237 30.048 1.00 94.31 301 THR A O 1
ATOM 2379 N N . GLY A 1 302 ? -34.357 31.987 31.889 1.00 94.19 302 GLY A N 1
ATOM 2380 C CA . GLY A 1 302 ? -34.520 30.702 31.205 1.00 94.19 302 GLY A CA 1
ATOM 2381 C C . GLY A 1 302 ? -33.233 30.167 30.563 1.00 94.19 302 GLY A C 1
ATOM 2382 O O . GLY A 1 302 ? -33.289 29.212 29.780 1.00 94.19 302 GLY A O 1
ATOM 2383 N N . ARG A 1 303 ? -32.073 30.771 30.855 1.00 97.12 303 ARG A N 1
ATOM 2384 C CA . ARG A 1 303 ? -30.785 30.442 30.232 1.00 97.12 303 ARG A CA 1
ATOM 2385 C C . ARG A 1 303 ? -30.046 29.349 31.006 1.00 97.12 303 ARG A C 1
ATOM 2387 O O . ARG A 1 303 ? -29.856 29.434 32.215 1.00 97.12 303 ARG A O 1
ATOM 2394 N N . THR A 1 304 ? -29.528 28.357 30.284 1.00 98.06 304 THR A N 1
ATOM 2395 C CA . THR A 1 304 ? -28.617 27.333 30.815 1.00 98.06 304 THR A CA 1
ATOM 2396 C C . THR A 1 304 ? -27.172 27.677 30.468 1.00 98.06 304 THR A C 1
ATOM 2398 O O . THR A 1 304 ? -26.828 27.835 29.295 1.00 98.06 304 THR A O 1
ATOM 2401 N N . THR A 1 305 ? -26.311 27.755 31.479 1.00 98.06 305 THR A N 1
ATOM 2402 C CA . THR A 1 305 ? -24.861 27.915 31.334 1.00 98.06 305 THR A CA 1
ATOM 2403 C C . THR A 1 305 ? -24.151 26.604 31.659 1.00 98.06 305 THR A C 1
ATOM 2405 O O . THR A 1 305 ? -24.369 26.032 32.723 1.00 98.06 305 THR A O 1
ATOM 2408 N N . LEU A 1 306 ? -23.281 26.144 30.762 1.00 98.12 306 LEU A N 1
ATOM 2409 C CA . LEU A 1 306 ? -22.425 24.974 30.937 1.00 98.12 306 LEU A CA 1
ATOM 2410 C C . LEU A 1 306 ? -20.955 25.401 30.894 1.00 98.12 306 LEU A C 1
ATOM 2412 O O . LEU A 1 306 ? -20.475 25.865 29.860 1.00 98.12 306 LEU A O 1
ATOM 2416 N N . TYR A 1 307 ? -20.236 25.189 31.988 1.00 97.38 307 TYR A N 1
ATOM 2417 C CA . TYR A 1 307 ? -18.778 25.194 32.022 1.00 97.38 307 TYR A CA 1
ATOM 2418 C C . TYR A 1 307 ? -18.294 23.783 31.716 1.00 97.38 307 TYR A C 1
ATOM 2420 O O . TYR A 1 307 ? -18.581 22.865 32.482 1.00 97.38 307 TYR A O 1
ATOM 2428 N N . ALA A 1 308 ? -17.594 23.592 30.603 1.00 96.25 308 ALA A N 1
ATOM 2429 C CA . ALA A 1 308 ? -17.066 22.287 30.220 1.00 96.25 308 ALA A CA 1
ATOM 2430 C C . ALA A 1 308 ? -15.800 22.429 29.374 1.00 96.25 308 ALA A C 1
ATOM 2432 O O . ALA A 1 308 ? -15.704 23.303 28.505 1.00 96.25 308 ALA A O 1
ATOM 2433 N N . GLY A 1 309 ? -14.851 21.516 29.593 1.00 92.75 309 GLY A N 1
ATOM 2434 C CA . GLY A 1 309 ? -13.662 21.404 28.757 1.00 92.75 309 GLY A CA 1
ATOM 2435 C C . GLY A 1 309 ? -14.036 20.964 27.340 1.00 92.75 309 GLY A C 1
ATOM 2436 O O . GLY A 1 309 ? -14.522 19.852 27.137 1.00 92.75 309 GLY A O 1
ATOM 2437 N N . SER A 1 310 ? -13.793 21.822 26.350 1.00 91.62 310 SER A N 1
ATOM 2438 C CA . SER A 1 310 ? -14.163 21.609 24.946 1.00 91.62 310 SER A CA 1
ATOM 2439 C C . SER A 1 310 ? -13.058 22.088 24.006 1.00 91.62 310 SER A C 1
ATOM 2441 O O . SER A 1 310 ? -12.262 22.951 24.351 1.00 91.62 310 SER A O 1
ATOM 2443 N N . GLN A 1 311 ? -13.013 21.555 22.788 1.00 88.31 311 GLN A N 1
ATOM 2444 C CA . GLN A 1 311 ? -12.166 22.101 21.716 1.00 88.31 311 GLN A CA 1
ATOM 2445 C C . GLN A 1 311 ? -12.890 23.153 20.858 1.00 88.31 311 GLN A C 1
ATOM 2447 O O . GLN A 1 311 ? -12.304 23.716 19.936 1.00 88.31 311 GLN A O 1
ATOM 2452 N N . GLY A 1 312 ? -14.156 23.442 21.169 1.00 88.31 312 GLY A N 1
ATOM 2453 C CA . GLY A 1 312 ? -14.931 24.496 20.527 1.00 88.31 312 GLY A CA 1
ATOM 2454 C C . GLY A 1 312 ? -16.244 24.762 21.259 1.00 88.31 312 GLY A C 1
ATOM 2455 O O . GLY A 1 312 ? -17.226 24.042 21.062 1.00 88.31 312 GLY A O 1
ATOM 2456 N N . ALA A 1 313 ? -16.288 25.832 22.058 1.00 91.88 313 ALA A N 1
ATOM 2457 C CA . ALA A 1 313 ? -17.461 26.205 22.857 1.00 91.88 313 ALA A CA 1
ATOM 2458 C C . ALA A 1 313 ? -18.723 26.409 22.000 1.00 91.88 313 ALA A C 1
ATOM 2460 O O . ALA A 1 313 ? -19.796 25.912 22.340 1.00 91.88 313 ALA A O 1
ATOM 2461 N N . ASN A 1 314 ? -18.592 27.066 20.840 1.00 93.50 314 ASN A N 1
ATOM 2462 C CA . ASN A 1 314 ? -19.725 27.282 19.938 1.00 93.50 314 ASN A CA 1
ATOM 2463 C C . ASN A 1 314 ? -20.272 25.965 19.367 1.00 93.50 314 ASN A C 1
ATOM 2465 O O . ASN A 1 314 ? -21.479 25.768 19.300 1.00 93.50 314 ASN A O 1
ATOM 2469 N N . ARG A 1 315 ? -19.397 25.023 19.002 1.00 91.12 315 ARG A N 1
ATOM 2470 C CA . ARG A 1 315 ? -19.827 23.717 18.489 1.00 91.12 315 ARG A CA 1
ATOM 2471 C C . ARG A 1 315 ? -20.573 22.924 19.559 1.00 91.12 315 ARG A C 1
ATOM 2473 O O . ARG A 1 315 ? -21.645 22.393 19.288 1.00 91.12 315 ARG A O 1
ATOM 2480 N N . LEU A 1 316 ? -20.041 22.901 20.782 1.00 93.94 316 LEU A N 1
ATOM 2481 C CA . LEU A 1 316 ? -20.695 22.233 21.905 1.00 93.94 316 LEU A CA 1
ATOM 2482 C C . LEU A 1 316 ? -22.062 22.864 22.214 1.00 93.94 316 LEU A C 1
ATOM 2484 O O . LEU A 1 316 ? -23.035 22.138 22.391 1.00 93.94 316 LEU A O 1
ATOM 2488 N N . LYS A 1 317 ? -22.163 24.200 22.177 1.00 95.62 317 LYS A N 1
ATOM 2489 C CA . LYS A 1 317 ? -23.428 24.941 22.302 1.00 95.62 317 LYS A CA 1
ATOM 2490 C C . LYS A 1 317 ? -24.453 24.505 21.251 1.00 95.62 317 LYS A C 1
ATOM 2492 O O . LYS A 1 317 ? -25.593 24.211 21.603 1.00 95.62 317 LYS A O 1
ATOM 2497 N N . MET A 1 318 ? -24.047 24.438 19.982 1.00 95.69 318 MET A N 1
ATOM 2498 C CA . MET A 1 318 ? -24.933 24.070 18.870 1.00 95.69 318 MET A CA 1
ATOM 2499 C C . MET A 1 318 ? -25.421 22.618 18.940 1.00 95.69 318 MET A C 1
ATOM 2501 O O . MET A 1 318 ? -26.473 22.312 18.390 1.00 95.69 318 MET A O 1
ATOM 2505 N N . HIS A 1 319 ? -24.698 21.729 19.626 1.00 94.00 319 HIS A N 1
ATOM 2506 C CA . HIS A 1 319 ? -25.160 20.366 19.901 1.00 94.00 319 HIS A CA 1
ATOM 2507 C C . HIS A 1 319 ? -26.008 20.276 21.178 1.00 94.00 319 HIS A C 1
ATOM 2509 O O . HIS A 1 319 ? -26.961 19.503 21.230 1.00 94.00 319 HIS A O 1
ATOM 2515 N N . LEU A 1 320 ? -25.692 21.069 22.205 1.00 96.50 320 LEU A N 1
ATOM 2516 C CA . LEU A 1 320 ? -26.390 21.039 23.491 1.00 96.50 320 LEU A CA 1
ATOM 2517 C C . LEU A 1 320 ? -27.800 21.640 23.412 1.00 96.50 320 LEU A C 1
ATOM 2519 O O . LEU A 1 320 ? -28.726 21.091 24.000 1.00 96.50 320 LEU A O 1
ATOM 2523 N N . ALA A 1 321 ? -27.978 22.743 22.680 1.00 97.38 321 ALA A N 1
ATOM 2524 C CA . ALA A 1 321 ? -29.277 23.401 22.518 1.00 97.38 321 ALA A CA 1
ATOM 2525 C C . ALA A 1 321 ? -30.387 22.466 21.988 1.00 97.38 321 ALA A C 1
ATOM 2527 O O . ALA A 1 321 ? -31.413 22.345 22.665 1.00 97.38 321 ALA A O 1
ATOM 2528 N N . PRO A 1 322 ? -30.200 21.729 20.871 1.00 97.00 322 PRO A N 1
ATOM 2529 C CA . PRO A 1 322 ? -31.204 20.774 20.410 1.00 97.00 322 PRO A CA 1
ATOM 2530 C C . PRO A 1 322 ? -31.372 19.585 21.366 1.00 97.00 322 PRO A C 1
ATOM 2532 O O . PRO A 1 322 ? -32.493 19.124 21.547 1.00 97.00 322 PRO A O 1
ATOM 2535 N N . ALA A 1 323 ? -30.308 19.123 22.038 1.00 95.94 323 ALA A N 1
ATOM 2536 C CA . ALA A 1 323 ? -30.409 18.042 23.027 1.00 95.94 323 ALA A CA 1
ATOM 2537 C C . ALA A 1 323 ? -31.264 18.425 24.251 1.00 95.94 323 ALA A C 1
ATOM 2539 O O . ALA A 1 323 ? -31.925 17.572 24.839 1.00 95.94 323 ALA A O 1
ATOM 2540 N N . LEU A 1 324 ? -31.275 19.709 24.621 1.00 96.25 324 LEU A N 1
ATOM 2541 C CA . LEU A 1 324 ? -32.130 20.266 25.674 1.00 96.25 324 LEU A CA 1
ATOM 2542 C C . LEU A 1 324 ? -33.491 20.760 25.153 1.00 96.25 324 LEU A C 1
ATOM 2544 O O . LEU A 1 324 ? -34.308 21.211 25.955 1.00 96.25 324 LEU A O 1
ATOM 2548 N N . ASN A 1 325 ? -33.730 20.684 23.840 1.00 95.81 325 ASN A N 1
ATOM 2549 C CA . ASN A 1 325 ? -34.911 21.214 23.159 1.00 95.81 325 ASN A CA 1
ATOM 2550 C C . ASN A 1 325 ? -35.159 22.712 23.443 1.00 95.81 325 ASN A C 1
ATOM 2552 O O . ASN A 1 325 ? -36.263 23.120 23.809 1.00 95.81 325 ASN A O 1
ATOM 2556 N N . VAL A 1 326 ? -34.113 23.536 23.316 1.00 96.44 326 VAL A N 1
ATOM 2557 C CA . VAL A 1 326 ? -34.176 24.997 23.505 1.00 96.44 326 VAL A CA 1
ATOM 2558 C C . VAL A 1 326 ? -33.478 25.743 22.368 1.00 96.44 326 VAL A C 1
ATOM 2560 O O . VAL A 1 326 ? -32.636 25.188 21.661 1.00 96.44 326 VAL A O 1
ATOM 2563 N N . ALA A 1 327 ? -33.802 27.027 22.213 1.00 97.06 327 ALA A N 1
ATOM 2564 C CA . ALA A 1 327 ? -33.126 27.899 21.259 1.00 97.06 327 ALA A CA 1
ATOM 2565 C C . ALA A 1 327 ? -31.645 28.116 21.653 1.00 97.06 327 ALA A C 1
ATOM 2567 O O . ALA A 1 327 ? -31.347 28.221 22.851 1.00 97.06 327 ALA A O 1
ATOM 2568 N N . PRO A 1 328 ? -30.697 28.204 20.697 1.00 97.00 328 PRO A N 1
ATOM 2569 C CA . PRO A 1 328 ? -29.278 28.398 21.000 1.00 97.00 328 PRO A CA 1
ATOM 2570 C C . PRO A 1 328 ? -28.987 29.620 21.881 1.00 97.00 328 PRO A C 1
ATOM 2572 O O . PRO A 1 328 ? -28.037 29.610 22.654 1.00 97.00 328 PRO A O 1
ATOM 2575 N N . GLU A 1 329 ? -29.783 30.682 21.816 1.00 96.81 329 GLU A N 1
ATOM 2576 C CA . GLU A 1 329 ? -29.618 31.917 22.596 1.00 96.81 329 GLU A CA 1
ATOM 2577 C C . GLU A 1 329 ? -29.799 31.686 24.108 1.00 96.81 329 GLU A C 1
ATOM 2579 O O . GLU A 1 329 ? -29.209 32.404 24.929 1.00 96.81 329 GLU A O 1
ATOM 2584 N N . LEU A 1 330 ? -30.561 30.645 24.466 1.00 97.44 330 LEU A N 1
ATOM 2585 C CA . LEU A 1 330 ? -30.808 30.188 25.835 1.00 97.44 330 LEU A CA 1
ATOM 2586 C C . LEU A 1 330 ? -29.722 29.235 26.349 1.00 97.44 330 LEU A C 1
ATOM 2588 O O . LEU A 1 330 ? -29.786 28.799 27.496 1.00 97.44 330 LEU A O 1
ATOM 2592 N N . VAL A 1 331 ? -28.705 28.928 25.542 1.00 97.94 331 VAL A N 1
ATOM 2593 C CA . VAL A 1 331 ? -27.562 28.109 25.951 1.00 97.94 331 VAL A CA 1
ATOM 2594 C C . VAL A 1 331 ? -26.280 28.924 25.886 1.00 97.94 331 VAL A C 1
ATOM 2596 O O . VAL A 1 331 ? -25.911 29.491 24.855 1.00 97.94 331 VAL A O 1
ATOM 2599 N N . ARG A 1 332 ? -25.549 28.940 26.996 1.00 97.19 332 ARG A N 1
ATOM 2600 C CA . ARG A 1 332 ? -24.206 29.504 27.085 1.00 97.19 332 ARG A CA 1
ATOM 2601 C C . ARG A 1 332 ? -23.230 28.387 27.423 1.00 97.19 332 ARG A C 1
ATOM 2603 O O . ARG A 1 332 ? -23.377 27.732 28.444 1.00 97.19 332 ARG A O 1
ATOM 2610 N N . VAL A 1 333 ? -22.223 28.183 26.583 1.00 97.56 333 VAL A N 1
ATOM 2611 C CA . VAL A 1 333 ? -21.108 27.278 26.888 1.00 97.56 333 VAL A CA 1
ATOM 2612 C C . VAL A 1 333 ? -19.876 28.122 27.158 1.00 97.56 333 VAL A C 1
ATOM 2614 O O . VAL A 1 333 ? -19.568 29.023 26.378 1.00 97.56 333 VAL A O 1
ATOM 2617 N N . ILE A 1 334 ? -19.203 27.835 28.264 1.00 96.75 334 ILE A N 1
ATOM 2618 C CA . ILE A 1 334 ? -17.948 28.460 28.663 1.00 96.75 334 ILE A CA 1
ATOM 2619 C C . ILE A 1 334 ? -16.895 27.360 28.733 1.00 96.75 334 ILE A C 1
ATOM 2621 O O . ILE A 1 334 ? -17.115 26.293 29.310 1.00 96.75 334 ILE A O 1
ATOM 2625 N N . THR A 1 335 ? -15.758 27.619 28.105 1.00 95.44 335 THR A N 1
ATOM 2626 C CA . THR A 1 335 ? -14.624 26.706 28.062 1.00 95.44 335 THR A CA 1
ATOM 2627 C C . THR A 1 335 ? -13.396 27.499 28.460 1.00 95.44 335 THR A C 1
ATOM 2629 O O . THR A 1 335 ? -12.972 28.374 27.712 1.00 95.44 335 THR A O 1
ATOM 2632 N N . GLU A 1 336 ? -12.894 27.202 29.653 1.00 93.19 336 GLU A N 1
ATOM 2633 C CA . GLU A 1 336 ? -11.667 27.775 30.210 1.00 93.19 336 GLU A CA 1
ATOM 2634 C C . GLU A 1 336 ? -10.471 26.889 29.827 1.00 93.19 336 GLU A C 1
ATOM 2636 O O . GLU A 1 336 ? -10.504 26.218 28.792 1.00 93.19 336 GLU A O 1
ATOM 2641 N N . ASP A 1 337 ? -9.430 26.851 30.658 1.00 94.62 337 ASP A N 1
ATOM 2642 C CA . ASP A 1 337 ? -8.292 25.954 30.479 1.00 94.62 337 ASP A CA 1
ATOM 2643 C C . ASP A 1 337 ? -8.731 24.484 30.356 1.00 94.62 337 ASP A C 1
ATOM 2645 O O . ASP A 1 337 ? -9.539 23.972 31.131 1.00 94.62 337 ASP A O 1
ATOM 2649 N N . VAL A 1 338 ? -8.182 23.795 29.351 1.00 94.62 338 VAL A N 1
ATOM 2650 C CA . VAL A 1 338 ? -8.530 22.414 28.984 1.00 94.62 338 VAL A CA 1
ATOM 2651 C C . VAL A 1 338 ? -7.267 21.561 29.049 1.00 94.62 338 VAL A C 1
ATOM 2653 O O . VAL A 1 338 ? -6.359 21.723 28.232 1.00 94.62 338 VAL A O 1
ATOM 2656 N N . GLY A 1 339 ? -7.218 20.594 29.966 1.00 94.75 339 GLY A N 1
ATOM 2657 C CA . GLY A 1 339 ? -6.088 19.682 30.178 1.00 94.75 339 GLY A CA 1
ATOM 2658 C C . GLY A 1 339 ? -5.987 18.553 29.144 1.00 94.75 339 GLY A C 1
ATOM 2659 O O . GLY A 1 339 ? -5.853 17.376 29.492 1.00 94.75 339 GLY A O 1
ATOM 2660 N N . GLY A 1 340 ? -6.041 18.922 27.862 1.00 92.06 340 GLY A N 1
ATOM 2661 C CA . GLY A 1 340 ? -5.969 18.028 26.709 1.00 92.06 340 GLY A CA 1
ATOM 2662 C C . GLY A 1 340 ? -7.341 17.660 26.140 1.00 92.06 340 GLY A C 1
ATOM 2663 O O . GLY A 1 340 ? -8.316 17.482 26.862 1.00 92.06 340 GLY A O 1
ATOM 2664 N N . GLY A 1 341 ? -7.420 17.536 24.813 1.00 90.19 341 GLY A N 1
ATOM 2665 C CA . GLY A 1 341 ? -8.662 17.177 24.116 1.00 90.19 341 GLY A CA 1
ATOM 2666 C C . GLY A 1 341 ? -8.479 16.172 22.986 1.00 90.19 341 GLY A C 1
ATOM 2667 O O . GLY A 1 341 ? -9.323 15.304 22.816 1.00 90.19 341 GLY A O 1
ATOM 2668 N N . TYR A 1 342 ? -7.380 16.283 22.231 1.00 92.69 342 TYR A N 1
ATOM 2669 C CA . TYR A 1 342 ? -6.922 15.334 21.200 1.00 92.69 342 TYR A CA 1
ATOM 2670 C C . TYR A 1 342 ? -7.951 14.907 20.139 1.00 92.69 342 TYR A C 1
ATOM 2672 O O . TYR A 1 342 ? -7.686 13.984 19.373 1.00 92.69 342 TYR A O 1
ATOM 2680 N N . GLY A 1 343 ? -9.070 15.624 20.031 1.00 90.56 343 GLY A N 1
ATOM 2681 C CA . GLY A 1 343 ? -10.143 15.422 19.067 1.00 90.56 343 GLY A CA 1
ATOM 2682 C C . GLY A 1 343 ? -11.513 15.173 19.721 1.00 90.56 343 GLY A C 1
ATOM 2683 O O . GLY A 1 343 ? -12.441 15.933 19.414 1.00 90.56 343 GLY A O 1
ATOM 2684 N N . PRO A 1 344 ? -11.673 14.209 20.652 1.00 89.69 344 PRO A N 1
ATOM 2685 C CA . PRO A 1 344 ? -13.002 13.830 21.149 1.00 89.69 344 PRO A CA 1
ATOM 2686 C C . PRO A 1 344 ? -13.713 14.848 22.036 1.00 89.69 344 PRO A C 1
ATOM 2688 O O . PRO A 1 344 ? -14.934 14.787 22.159 1.00 89.69 344 PRO A O 1
ATOM 2691 N N . ARG A 1 345 ? -13.007 15.846 22.583 1.00 91.00 345 ARG A N 1
ATOM 2692 C CA . ARG A 1 345 ? -13.637 16.993 23.270 1.00 91.00 345 ARG A CA 1
ATOM 2693 C C . ARG A 1 345 ? -14.344 17.982 22.323 1.00 91.00 345 ARG A C 1
ATOM 2695 O O . ARG A 1 345 ? -14.836 19.012 22.769 1.00 91.00 345 ARG A O 1
ATOM 2702 N N . ASN A 1 346 ? -14.412 17.691 21.021 1.00 86.50 346 ASN A N 1
ATOM 2703 C CA . ASN A 1 346 ? -15.310 18.382 20.084 1.00 86.50 346 ASN A CA 1
ATOM 2704 C C . ASN A 1 346 ? -16.743 17.830 20.083 1.00 86.50 346 ASN A C 1
ATOM 2706 O O . ASN A 1 346 ? -17.632 18.463 19.510 1.00 86.50 346 ASN A O 1
ATOM 2710 N N . ALA A 1 347 ? -16.955 16.640 20.644 1.00 89.25 347 ALA A N 1
ATOM 2711 C CA . ALA A 1 347 ? -18.250 15.981 20.651 1.00 89.25 347 ALA A CA 1
ATOM 2712 C C . ALA A 1 347 ? -19.043 16.328 21.918 1.00 89.25 347 ALA A C 1
ATOM 2714 O O . ALA A 1 347 ? -18.475 16.602 22.977 1.00 89.25 347 ALA A O 1
ATOM 2715 N N . LEU A 1 348 ? -20.371 16.308 21.800 1.00 92.69 348 LEU A N 1
ATOM 2716 C CA . LEU A 1 348 ? -21.258 16.383 22.953 1.00 92.69 348 LEU A CA 1
ATOM 2717 C C . LEU A 1 348 ? -21.289 15.020 23.650 1.00 92.69 348 LEU A C 1
ATOM 2719 O O . LEU A 1 348 ? -21.451 13.985 23.002 1.00 92.69 348 LEU A O 1
ATOM 2723 N N . TYR A 1 349 ? -21.150 15.048 24.970 1.00 94.12 349 TYR A N 1
ATOM 2724 C CA . TYR A 1 349 ? -21.246 13.873 25.823 1.00 94.12 349 TYR A CA 1
ATOM 2725 C C . TYR A 1 349 ? -22.605 13.833 26.535 1.00 94.12 349 TYR A C 1
ATOM 2727 O O . TYR A 1 349 ? -23.097 14.899 26.932 1.00 94.12 349 TYR A O 1
ATOM 2735 N N . PRO A 1 350 ? -23.214 12.645 26.720 1.00 94.25 350 PRO A N 1
ATOM 2736 C CA . PRO A 1 350 ? -24.495 12.505 27.413 1.00 94.25 350 PRO A CA 1
ATOM 2737 C C . PRO A 1 350 ? -24.504 13.147 28.804 1.00 94.25 350 PRO A C 1
ATOM 2739 O O . PRO A 1 350 ? -25.472 13.806 29.179 1.00 94.25 350 PRO A O 1
ATOM 2742 N N . GLU A 1 351 ? -23.403 13.037 29.544 1.00 95.88 351 GLU A N 1
ATOM 2743 C CA . GLU A 1 351 ? -23.259 13.570 30.897 1.00 95.88 351 GLU A CA 1
ATOM 2744 C C . GLU A 1 351 ? -23.445 15.092 30.923 1.00 95.88 351 GLU A C 1
ATOM 2746 O O . GLU A 1 351 ? -24.090 15.609 31.829 1.00 95.88 351 GLU A O 1
ATOM 2751 N N . PHE A 1 352 ? -22.992 15.816 29.891 1.00 96.81 352 PHE A N 1
ATOM 2752 C CA . PHE A 1 352 ? -23.168 17.273 29.788 1.00 96.81 352 PHE A CA 1
ATOM 2753 C C . PHE A 1 352 ? -24.633 17.682 29.588 1.00 96.81 352 PHE A C 1
ATOM 2755 O O . PHE A 1 352 ? -25.064 18.727 30.089 1.00 96.81 352 PHE A O 1
ATOM 2762 N N . VAL A 1 353 ? -25.411 16.855 28.885 1.00 97.38 353 VAL A N 1
ATOM 2763 C CA . VAL A 1 353 ? -26.862 17.033 28.734 1.00 97.38 353 VAL A CA 1
ATOM 2764 C C . VAL A 1 353 ? -27.556 16.744 30.063 1.00 97.38 353 VAL A C 1
ATOM 2766 O O . VAL A 1 353 ? -28.360 17.556 30.524 1.00 97.38 353 VAL A O 1
ATOM 2769 N N . LEU A 1 354 ? -27.200 15.632 30.713 1.00 97.75 354 LEU A N 1
ATOM 2770 C CA . LEU A 1 354 ? -27.799 15.193 31.973 1.00 97.75 354 LEU A CA 1
ATOM 2771 C C . LEU A 1 354 ? -27.579 16.197 33.105 1.00 97.75 354 LEU A C 1
ATOM 2773 O O . LEU A 1 354 ? -28.535 16.529 33.802 1.00 97.75 354 LEU A O 1
ATOM 2777 N N . ILE A 1 355 ? -26.369 16.740 33.268 1.00 97.75 355 ILE A N 1
ATOM 2778 C CA . ILE A 1 355 ? -26.116 17.744 34.315 1.00 97.75 355 ILE A CA 1
ATOM 2779 C C . ILE A 1 355 ? -26.814 19.072 34.023 1.00 97.75 355 ILE A C 1
ATOM 2781 O O . ILE A 1 355 ? -27.273 19.733 34.950 1.00 97.75 355 ILE A O 1
ATOM 2785 N N . SER A 1 356 ? -26.943 19.448 32.747 1.00 97.88 356 SER A N 1
ATOM 2786 C CA . SER A 1 356 ? -27.646 20.665 32.329 1.00 97.88 356 SER A CA 1
ATOM 2787 C C . SER A 1 356 ? -29.146 20.549 32.594 1.00 97.88 356 SER A C 1
ATOM 2789 O O . SER A 1 356 ? -29.771 21.475 33.114 1.00 97.88 356 SER A O 1
ATOM 2791 N N . TRP A 1 357 ? -29.715 19.378 32.308 1.00 97.38 357 TRP A N 1
ATOM 2792 C CA . TRP A 1 357 ? -31.087 19.032 32.664 1.00 97.38 357 TRP A CA 1
ATOM 2793 C C . TRP A 1 357 ? -31.292 18.973 34.187 1.00 97.38 357 TRP A C 1
ATOM 2795 O O . TRP A 1 357 ? -32.265 19.528 34.700 1.00 97.38 357 TRP A O 1
ATOM 2805 N N . ALA A 1 358 ? -30.361 18.360 34.923 1.00 97.94 358 ALA A N 1
ATOM 2806 C CA . ALA A 1 358 ? -30.423 18.254 36.379 1.00 97.94 358 ALA A CA 1
ATOM 2807 C C . ALA A 1 358 ? -30.344 19.631 37.053 1.00 97.94 358 ALA A C 1
ATOM 2809 O O . ALA A 1 358 ? -31.129 19.902 37.959 1.00 97.94 358 ALA A O 1
ATOM 2810 N N . ALA A 1 359 ? -29.472 20.525 36.577 1.00 97.94 359 ALA A N 1
ATOM 2811 C CA . ALA A 1 359 ? -29.360 21.893 37.080 1.00 97.94 359 ALA A CA 1
ATOM 2812 C C . ALA A 1 359 ? -30.675 22.670 36.928 1.00 97.94 359 ALA A C 1
ATOM 2814 O O . ALA A 1 359 ? -31.110 23.335 37.869 1.00 97.94 359 ALA A O 1
ATOM 2815 N N . LYS A 1 360 ? -31.357 22.521 35.783 1.00 96.44 360 LYS A N 1
ATOM 2816 C CA . LYS A 1 360 ? -32.699 23.083 35.571 1.00 96.44 360 LYS A CA 1
ATOM 2817 C C . LYS A 1 360 ? -33.729 22.497 36.534 1.00 96.44 360 LYS A C 1
ATOM 2819 O O . LYS A 1 360 ? -34.514 23.241 37.111 1.00 96.44 360 LYS A O 1
ATOM 2824 N N . ARG A 1 361 ? -33.729 21.175 36.724 1.00 96.50 361 ARG A N 1
ATOM 2825 C CA . ARG A 1 361 ? -34.701 20.488 37.589 1.00 96.50 361 ARG A CA 1
ATOM 2826 C C . ARG A 1 361 ? -34.516 20.807 39.074 1.00 96.50 361 ARG A C 1
ATOM 2828 O O . ARG A 1 361 ? -35.499 20.872 39.802 1.00 96.50 361 ARG A O 1
ATOM 2835 N N . LEU A 1 362 ? -33.272 20.965 39.517 1.00 96.81 362 LEU A N 1
ATOM 2836 C CA . LEU A 1 362 ? -32.924 21.218 40.916 1.00 96.81 362 LEU A CA 1
ATOM 2837 C C . LEU A 1 362 ? -32.910 22.709 41.273 1.00 96.81 362 LEU A C 1
ATOM 2839 O O . LEU A 1 362 ? -32.875 23.036 42.456 1.00 96.81 362 LEU A O 1
ATOM 2843 N N . GLY A 1 363 ? -32.881 23.603 40.278 1.00 95.31 363 GLY A N 1
ATOM 2844 C CA . GLY A 1 363 ? -32.739 25.046 40.494 1.00 95.31 363 GLY A CA 1
ATOM 2845 C C . GLY A 1 363 ? -31.406 25.435 41.145 1.00 95.31 363 GLY A C 1
ATOM 2846 O O . GLY A 1 363 ? -31.310 26.470 41.797 1.00 95.31 363 GLY A O 1
ATOM 2847 N N . ARG A 1 364 ? -30.379 24.583 41.033 1.00 96.25 364 ARG A N 1
ATOM 2848 C CA . ARG A 1 364 ? -29.064 24.760 41.667 1.00 96.25 364 ARG A CA 1
ATOM 2849 C C . ARG A 1 364 ? -27.948 24.341 40.709 1.00 96.25 364 ARG A C 1
ATOM 2851 O O . ARG A 1 364 ? -28.182 23.468 39.872 1.00 96.25 364 ARG A O 1
ATOM 2858 N N . PRO A 1 365 ? -26.736 24.913 40.828 1.00 97.94 365 PRO A N 1
ATOM 2859 C CA . PRO A 1 365 ? -25.589 24.444 40.061 1.00 97.94 365 PRO A CA 1
ATOM 2860 C C . PRO A 1 365 ? -25.284 22.964 40.328 1.00 97.94 365 P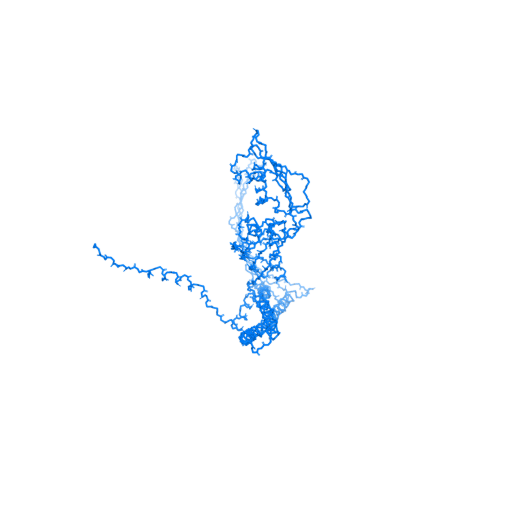RO A C 1
ATOM 2862 O O . PRO A 1 365 ? -25.284 22.526 41.480 1.00 97.94 365 PRO A O 1
ATOM 2865 N N . VAL A 1 366 ? -24.992 22.207 39.270 1.00 98.50 366 VAL A N 1
ATOM 2866 C CA . VAL A 1 366 ? -24.631 20.783 39.324 1.00 98.50 366 VAL A CA 1
ATOM 2867 C C . VAL A 1 366 ? -23.240 20.606 38.730 1.00 98.50 366 VAL A C 1
ATOM 2869 O O . VAL A 1 366 ? -23.003 20.993 37.587 1.00 98.50 366 VAL A O 1
ATOM 2872 N N . LYS A 1 367 ? -22.326 20.010 39.499 1.00 98.00 367 LYS A N 1
ATOM 2873 C CA . LYS A 1 367 ? -20.973 19.652 39.057 1.00 98.00 367 LYS A CA 1
ATOM 2874 C C . LYS A 1 367 ? -20.859 18.141 38.892 1.00 98.00 367 LYS A C 1
ATOM 2876 O O . LYS A 1 367 ? -21.301 17.396 39.760 1.00 98.00 367 LYS A O 1
ATOM 2881 N N . TRP A 1 368 ? -20.206 17.716 37.818 1.00 97.56 368 TRP A N 1
ATOM 2882 C CA . TRP A 1 368 ? -19.801 16.335 37.585 1.00 97.56 368 TRP A CA 1
ATOM 2883 C C . TRP A 1 368 ? -18.339 16.280 37.140 1.00 97.56 368 TRP A C 1
ATOM 2885 O O . TRP A 1 368 ? -17.860 17.147 36.403 1.00 97.56 368 TRP A O 1
ATOM 2895 N N . THR A 1 369 ? -17.632 15.251 37.592 1.00 96.25 369 THR A N 1
ATOM 2896 C CA . THR A 1 369 ? -16.261 14.943 37.193 1.00 96.25 369 THR A CA 1
ATOM 2897 C C . THR A 1 369 ? -16.147 13.432 37.054 1.00 96.25 369 THR A C 1
ATOM 2899 O O . THR A 1 369 ? -16.480 12.717 37.991 1.00 96.25 369 THR A O 1
ATOM 2902 N N . SER A 1 370 ? -15.695 12.979 35.888 1.00 95.44 370 SER A N 1
ATOM 2903 C CA . SER A 1 370 ? -15.420 11.574 35.587 1.00 95.44 370 SER A CA 1
ATOM 2904 C C . SER A 1 370 ? -14.187 11.094 36.344 1.00 95.44 370 SER A C 1
ATOM 2906 O O . SER A 1 370 ? -13.163 11.784 36.381 1.00 95.44 370 SER A O 1
ATOM 2908 N N . GLU A 1 371 ? -14.228 9.866 36.840 1.00 95.94 371 GLU A N 1
ATOM 2909 C CA . GLU A 1 371 ? -13.030 9.124 37.210 1.00 95.94 371 GLU A CA 1
ATOM 2910 C C . GLU A 1 371 ? -12.275 8.647 35.962 1.00 95.94 371 GLU A C 1
ATOM 2912 O O . GLU A 1 371 ? -12.800 8.607 34.843 1.00 95.94 371 GLU A O 1
ATOM 2917 N N . ARG A 1 372 ? -11.004 8.270 36.136 1.00 94.94 372 ARG A N 1
ATOM 2918 C CA . ARG A 1 372 ? -10.185 7.753 35.030 1.00 94.94 372 ARG A CA 1
ATOM 2919 C C . ARG A 1 372 ? -10.723 6.429 34.489 1.00 94.94 372 ARG A C 1
ATOM 2921 O O . ARG A 1 372 ? -10.696 6.217 33.281 1.00 94.94 372 ARG A O 1
ATOM 2928 N N . THR A 1 373 ? -11.174 5.550 35.374 1.00 95.06 373 THR A N 1
ATOM 2929 C CA . THR A 1 373 ? -11.772 4.246 35.052 1.00 95.06 373 THR A CA 1
ATOM 2930 C C . THR A 1 373 ? -13.034 4.416 34.211 1.00 95.06 373 THR A C 1
ATOM 2932 O O . THR A 1 373 ? -13.151 3.782 33.165 1.00 95.06 373 THR A O 1
ATOM 2935 N N . GLU A 1 374 ? -13.914 5.345 34.594 1.00 93.69 374 GLU A N 1
ATOM 2936 C CA . GLU A 1 374 ? -15.091 5.731 33.806 1.00 93.69 374 GLU A CA 1
ATOM 2937 C C . GLU A 1 374 ? -14.691 6.244 32.418 1.00 93.69 374 GLU A C 1
ATOM 2939 O O . GLU A 1 374 ? -15.277 5.846 31.412 1.00 93.69 374 GLU A O 1
ATOM 2944 N N . ALA A 1 375 ? -13.634 7.059 32.333 1.00 92.94 375 ALA A N 1
ATOM 2945 C CA . ALA A 1 375 ? -13.173 7.589 31.056 1.00 92.94 375 ALA A CA 1
ATOM 2946 C C . ALA A 1 375 ? -12.719 6.489 30.076 1.00 92.94 375 ALA A C 1
ATOM 2948 O O . ALA A 1 375 ? -12.945 6.610 28.875 1.00 92.94 375 ALA A O 1
ATOM 2949 N N . PHE A 1 376 ? -12.127 5.388 30.552 1.00 93.19 376 PHE A N 1
ATOM 2950 C CA . PHE A 1 376 ? -11.736 4.273 29.677 1.00 93.19 376 PHE A CA 1
ATOM 2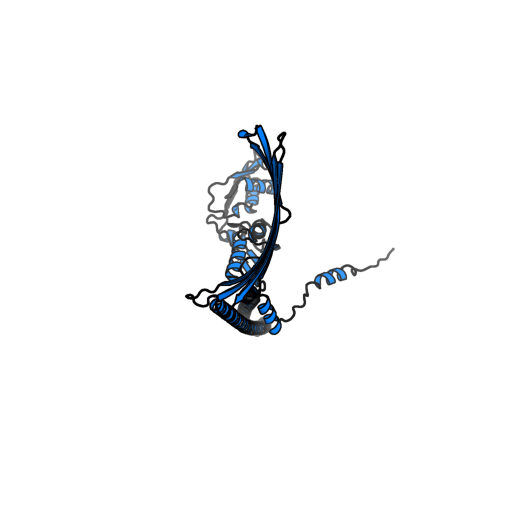951 C C . PHE A 1 376 ? -12.928 3.549 29.042 1.00 93.19 376 PHE A C 1
ATOM 2953 O O . PHE A 1 376 ? -12.786 3.015 27.944 1.00 93.19 376 PHE A O 1
ATOM 2960 N N . VAL A 1 377 ? -14.089 3.541 29.699 1.00 92.31 377 VAL A N 1
ATOM 2961 C CA . VAL A 1 377 ? -15.280 2.815 29.228 1.00 92.31 377 VAL A CA 1
ATOM 2962 C C . VAL A 1 377 ? -16.353 3.721 28.622 1.00 92.31 377 VAL A C 1
ATOM 2964 O O . VAL A 1 377 ? -17.239 3.214 27.943 1.00 92.31 377 VAL A O 1
ATOM 2967 N N . ALA A 1 378 ? -16.287 5.038 28.837 1.00 91.81 378 ALA A N 1
ATOM 2968 C CA . ALA A 1 378 ? -17.318 5.980 28.394 1.00 91.81 378 ALA A CA 1
ATOM 2969 C C . ALA A 1 378 ? -16.813 7.083 27.448 1.00 91.81 378 ALA A C 1
ATOM 2971 O O . ALA A 1 378 ? -17.611 7.630 26.683 1.00 91.81 378 ALA A O 1
ATOM 2972 N N . ASP A 1 379 ? -15.519 7.429 27.455 1.00 94.19 379 ASP A N 1
ATOM 2973 C CA . ASP A 1 379 ? -15.007 8.426 26.512 1.00 94.19 379 ASP A CA 1
ATOM 2974 C C . ASP A 1 379 ? -15.014 7.864 25.092 1.00 94.19 379 ASP A C 1
ATOM 2976 O O . ASP A 1 379 ? -14.730 6.686 24.860 1.00 94.19 379 ASP A O 1
ATOM 2980 N N . TYR A 1 380 ? -15.269 8.732 24.112 1.00 94.38 380 TYR A N 1
ATOM 2981 C CA . TYR A 1 380 ? -15.159 8.317 22.723 1.00 94.38 380 TYR A CA 1
ATOM 2982 C C . TYR A 1 380 ? -13.707 7.990 22.387 1.00 94.38 380 TYR A C 1
ATOM 2984 O O . TYR A 1 380 ? -12.801 8.774 22.674 1.00 94.38 380 TYR A O 1
ATOM 2992 N N . GLN A 1 381 ? -13.490 6.848 21.749 1.00 94.50 381 GLN A N 1
ATOM 2993 C CA . GLN A 1 381 ? -12.159 6.331 21.442 1.00 94.50 381 GLN A CA 1
ATOM 2994 C C . GLN A 1 381 ? -11.774 6.635 19.989 1.00 94.50 381 GLN A C 1
ATOM 2996 O O . GLN A 1 381 ? -12.562 7.179 19.217 1.00 94.50 381 GLN A O 1
ATOM 3001 N N . GLY A 1 382 ? -10.535 6.345 19.610 1.00 93.44 382 GLY A N 1
ATOM 3002 C CA . GLY A 1 382 ? -10.040 6.556 18.253 1.00 93.44 382 GLY A CA 1
ATOM 3003 C C . GLY A 1 382 ? -9.637 5.257 17.573 1.00 93.44 382 GLY A C 1
ATOM 3004 O O . GLY A 1 382 ? -9.413 4.246 18.237 1.00 93.44 382 GLY A O 1
ATOM 3005 N N . ARG A 1 383 ? -9.425 5.346 16.255 1.00 92.69 383 ARG A N 1
ATOM 3006 C CA . ARG A 1 383 ? -8.902 4.265 15.403 1.00 92.69 383 ARG A CA 1
ATOM 3007 C C . ARG A 1 383 ? -9.905 3.123 15.225 1.00 92.69 383 ARG A C 1
ATOM 3009 O O . ARG A 1 383 ? -11.044 3.400 14.866 1.00 92.69 383 ARG A O 1
ATOM 3016 N N . ASP A 1 384 ? -9.451 1.893 15.452 1.00 94.12 384 ASP A N 1
ATOM 3017 C CA . ASP A 1 384 ? -10.186 0.645 15.284 1.00 94.12 384 ASP A CA 1
ATOM 3018 C C . ASP A 1 384 ? -10.569 0.365 13.827 1.00 94.12 384 ASP A C 1
ATOM 3020 O O . ASP A 1 384 ? -11.740 0.408 13.434 1.00 94.12 384 ASP A O 1
ATOM 3024 N N . LEU A 1 385 ? -9.534 0.157 13.009 1.00 93.19 385 LEU A N 1
ATOM 3025 C CA . LEU A 1 385 ? -9.672 -0.082 11.577 1.00 93.19 385 LEU A CA 1
ATOM 3026 C C . LEU A 1 385 ? -8.956 -1.359 11.157 1.00 93.19 385 LEU A C 1
ATOM 3028 O O . LEU A 1 385 ? -7.778 -1.542 11.450 1.00 93.19 385 LEU A O 1
ATOM 3032 N N . LEU A 1 386 ? -9.655 -2.181 10.385 1.00 93.56 386 LEU A N 1
ATOM 3033 C CA . LEU A 1 386 ? -9.089 -3.276 9.612 1.00 93.56 386 LEU A CA 1
ATOM 3034 C C . LEU A 1 386 ? -9.071 -2.864 8.142 1.00 93.56 386 LEU A C 1
ATOM 3036 O O . LEU A 1 386 ? -10.104 -2.477 7.595 1.00 93.56 386 LEU A O 1
ATOM 3040 N N . THR A 1 387 ? -7.907 -2.913 7.503 1.00 93.19 387 THR A N 1
ATOM 3041 C CA . THR A 1 387 ? -7.743 -2.498 6.108 1.00 93.19 387 THR A CA 1
ATOM 3042 C C . THR A 1 387 ? -7.077 -3.595 5.298 1.00 93.19 387 THR A C 1
ATOM 3044 O O . THR A 1 387 ? -5.949 -3.966 5.582 1.00 93.19 387 THR A O 1
ATOM 3047 N N . GLN A 1 388 ? -7.754 -4.064 4.258 1.00 92.62 388 GLN A N 1
ATOM 3048 C CA . GLN A 1 388 ? -7.161 -4.871 3.196 1.00 92.62 388 GLN A CA 1
ATOM 3049 C C . GLN A 1 388 ? -6.744 -3.931 2.070 1.00 92.62 388 GLN A C 1
ATOM 3051 O O . GLN A 1 388 ? -7.552 -3.112 1.618 1.00 92.62 388 GLN A O 1
ATOM 3056 N N . ALA A 1 389 ? -5.489 -3.991 1.642 1.00 92.19 389 ALA A N 1
ATOM 3057 C CA . ALA A 1 389 ? -4.951 -3.063 0.664 1.00 92.19 389 ALA A CA 1
ATOM 3058 C C . ALA A 1 389 ? -4.008 -3.749 -0.325 1.00 92.19 389 ALA A C 1
ATOM 3060 O O . ALA A 1 389 ? -3.230 -4.619 0.045 1.00 92.19 389 ALA A O 1
ATOM 3061 N N . SER A 1 390 ? -4.053 -3.322 -1.583 1.00 90.25 390 SER A N 1
ATOM 3062 C CA . SER A 1 390 ? -3.185 -3.819 -2.650 1.00 90.25 390 SER A CA 1
ATOM 3063 C C . SER A 1 390 ? -2.587 -2.655 -3.423 1.00 90.25 390 SER A C 1
ATOM 3065 O O . SER A 1 390 ? -3.286 -1.676 -3.709 1.00 90.25 390 SER A O 1
ATOM 3067 N N . LEU A 1 391 ? -1.320 -2.795 -3.809 1.00 90.12 391 LEU A N 1
ATOM 3068 C CA . LEU A 1 391 ? -0.593 -1.844 -4.644 1.00 90.12 391 LEU A CA 1
ATOM 3069 C C . LEU A 1 391 ? -0.078 -2.561 -5.895 1.00 90.12 391 LEU A C 1
ATOM 3071 O O . LEU A 1 391 ? 0.549 -3.613 -5.807 1.00 90.12 391 LEU A O 1
ATOM 3075 N N . ALA A 1 392 ? -0.369 -1.998 -7.064 1.00 86.44 392 ALA A N 1
ATOM 3076 C CA . ALA A 1 392 ? 0.165 -2.457 -8.339 1.00 86.44 392 ALA A CA 1
ATOM 3077 C C . ALA A 1 392 ? 1.312 -1.542 -8.772 1.00 86.44 392 ALA A C 1
ATOM 3079 O O . ALA A 1 392 ? 1.166 -0.316 -8.744 1.00 86.44 392 ALA A O 1
ATOM 3080 N N . LEU A 1 393 ? 2.418 -2.140 -9.208 1.00 83.19 393 LEU A N 1
ATOM 3081 C CA . LEU A 1 393 ? 3.617 -1.441 -9.659 1.00 83.19 393 LEU A CA 1
ATOM 3082 C C . LEU A 1 393 ? 4.021 -1.922 -11.054 1.00 83.19 393 LEU A C 1
ATOM 3084 O O . LEU A 1 393 ? 3.724 -3.058 -11.431 1.00 83.19 393 LEU A O 1
ATOM 3088 N N . ASP A 1 394 ? 4.693 -1.063 -11.815 1.00 77.56 394 ASP A N 1
ATOM 3089 C CA . ASP A 1 394 ? 5.416 -1.481 -13.014 1.00 77.56 394 ASP A CA 1
ATOM 3090 C C . ASP A 1 394 ? 6.838 -1.967 -12.690 1.00 77.56 394 ASP A C 1
ATOM 3092 O O . ASP A 1 394 ? 7.289 -1.978 -11.543 1.00 77.56 394 ASP A O 1
ATOM 3096 N N . SER A 1 395 ? 7.567 -2.361 -13.732 1.00 68.88 395 SER A N 1
ATOM 3097 C CA . SER A 1 395 ? 8.942 -2.846 -13.631 1.00 68.88 395 SER A CA 1
ATOM 3098 C C . SER A 1 395 ? 9.957 -1.824 -13.124 1.00 68.88 395 SER A C 1
ATOM 3100 O O . SER A 1 395 ? 11.034 -2.213 -12.683 1.00 68.88 395 SER A O 1
ATOM 3102 N N . GLY A 1 396 ? 9.647 -0.532 -13.222 1.00 74.94 396 GLY A N 1
ATOM 3103 C CA . GLY A 1 396 ? 10.471 0.557 -12.706 1.00 74.94 396 GLY A CA 1
ATOM 3104 C C . GLY A 1 396 ? 10.094 0.976 -11.286 1.00 74.94 396 GLY A C 1
ATOM 3105 O O . GLY A 1 396 ? 10.624 1.973 -10.803 1.00 74.94 396 GLY A O 1
ATOM 3106 N N . GLY A 1 397 ? 9.168 0.262 -10.634 1.00 80.50 397 GLY A N 1
ATOM 3107 C CA . GLY A 1 397 ? 8.650 0.614 -9.314 1.00 80.50 397 GLY A CA 1
ATOM 3108 C C . GLY A 1 397 ? 7.649 1.772 -9.333 1.00 80.50 397 GLY A C 1
ATOM 3109 O O . GLY A 1 397 ? 7.307 2.298 -8.275 1.00 80.50 397 GLY A O 1
ATOM 3110 N N . LYS A 1 398 ? 7.153 2.192 -10.506 1.00 87.44 398 LYS A N 1
ATOM 3111 C CA . LYS A 1 398 ? 6.122 3.232 -10.590 1.00 87.44 398 LYS A CA 1
ATOM 3112 C C . LYS A 1 398 ? 4.770 2.653 -10.192 1.00 87.44 398 LYS A C 1
ATOM 3114 O O . LYS A 1 398 ? 4.375 1.589 -10.667 1.00 87.44 398 LYS A O 1
ATOM 3119 N N . PHE A 1 399 ? 4.025 3.378 -9.365 1.00 91.50 399 PHE A N 1
ATOM 3120 C CA . PHE A 1 399 ? 2.689 2.962 -8.951 1.00 91.50 399 PHE A CA 1
ATOM 3121 C C . PHE A 1 399 ? 1.689 3.083 -10.106 1.00 91.50 399 PHE A C 1
ATOM 3123 O O . PHE A 1 399 ? 1.626 4.094 -10.806 1.00 91.50 399 PHE A O 1
ATOM 3130 N N . LEU A 1 400 ? 0.895 2.032 -10.300 1.00 89.94 400 LEU A N 1
ATOM 3131 C CA . LEU A 1 400 ? -0.101 1.931 -11.367 1.00 89.94 400 LEU A CA 1
ATOM 3132 C C . LEU A 1 400 ? -1.518 2.062 -10.821 1.00 89.94 400 LEU A C 1
ATOM 3134 O O . LEU A 1 400 ? -2.339 2.798 -11.371 1.00 89.94 400 LEU A O 1
ATOM 3138 N N . ALA A 1 401 ? -1.809 1.331 -9.746 1.00 91.31 401 ALA A N 1
ATOM 3139 C CA . ALA A 1 401 ? -3.122 1.332 -9.132 1.00 91.31 401 ALA A CA 1
ATOM 3140 C C . ALA A 1 401 ? -3.069 0.951 -7.655 1.00 91.31 401 ALA A C 1
ATOM 3142 O O . ALA A 1 401 ? -2.194 0.197 -7.230 1.00 91.31 401 ALA A O 1
ATOM 3143 N N . MET A 1 402 ? -4.057 1.415 -6.894 1.00 90.69 402 MET A N 1
ATOM 3144 C CA . MET A 1 402 ? -4.243 1.033 -5.499 1.00 90.69 402 MET A CA 1
ATOM 3145 C C . MET A 1 402 ? -5.689 0.620 -5.232 1.00 90.69 402 MET A C 1
ATOM 3147 O O . MET A 1 402 ? -6.637 1.273 -5.671 1.00 90.69 402 MET A O 1
ATOM 3151 N N . ARG A 1 403 ? -5.873 -0.457 -4.473 1.00 91.81 403 ARG A N 1
ATOM 3152 C CA . ARG A 1 403 ? -7.190 -0.890 -3.999 1.00 91.81 403 ARG A CA 1
ATOM 3153 C C . ARG A 1 403 ? -7.173 -0.964 -2.484 1.00 91.81 403 ARG A C 1
ATOM 3155 O O . ARG A 1 403 ? -6.270 -1.568 -1.923 1.00 91.81 403 ARG A O 1
ATOM 3162 N N . THR A 1 404 ? -8.185 -0.404 -1.831 1.00 91.44 404 THR A N 1
ATOM 3163 C CA . THR A 1 404 ? -8.375 -0.517 -0.383 1.00 91.44 404 THR A CA 1
ATOM 3164 C C . THR A 1 404 ? -9.794 -0.948 -0.034 1.00 91.44 404 THR A C 1
ATOM 3166 O O . THR A 1 404 ? -10.778 -0.528 -0.651 1.00 91.44 404 THR A O 1
ATOM 3169 N N . ARG A 1 405 ? -9.912 -1.800 0.981 1.00 92.81 405 ARG A N 1
ATOM 3170 C CA . ARG A 1 405 ? -11.153 -2.129 1.674 1.00 92.81 405 ARG A CA 1
ATOM 3171 C C . ARG A 1 405 ? -10.932 -1.902 3.160 1.00 92.81 405 ARG A C 1
ATOM 3173 O O . ARG A 1 405 ? -10.123 -2.579 3.777 1.00 92.81 405 ARG A O 1
ATOM 3180 N N . MET A 1 406 ? -11.659 -0.952 3.722 1.00 92.31 406 MET A N 1
ATOM 3181 C CA . MET A 1 406 ? -11.521 -0.516 5.103 1.00 92.31 406 MET A CA 1
ATOM 3182 C C . MET A 1 406 ? -12.801 -0.824 5.872 1.00 92.31 406 MET A C 1
ATOM 3184 O O . MET A 1 406 ? -13.892 -0.419 5.468 1.00 92.31 406 MET A O 1
ATOM 3188 N N . ILE A 1 407 ? -12.660 -1.514 6.996 1.00 94.25 407 ILE A N 1
ATOM 3189 C CA . ILE A 1 407 ? -13.728 -1.792 7.949 1.00 94.25 407 ILE A CA 1
ATOM 3190 C C . ILE A 1 407 ? -13.373 -1.068 9.243 1.00 94.25 407 ILE A C 1
ATOM 3192 O O . ILE A 1 407 ? -12.348 -1.354 9.855 1.00 94.25 407 ILE A O 1
ATOM 3196 N N . GLY A 1 408 ? -14.203 -0.112 9.649 1.00 94.44 408 GLY A N 1
ATOM 3197 C CA . GLY A 1 408 ? -14.029 0.620 10.900 1.00 94.44 408 GLY A CA 1
ATOM 3198 C C . GLY A 1 408 ? -15.119 0.292 11.899 1.00 94.44 408 GLY A C 1
ATOM 3199 O O . GLY A 1 408 ? -16.303 0.433 11.585 1.00 94.44 408 GLY A O 1
ATOM 3200 N N . ALA A 1 409 ? -14.740 -0.074 13.116 1.00 94.56 409 ALA A N 1
ATOM 3201 C CA . ALA A 1 409 ? -15.700 -0.205 14.200 1.00 94.56 409 ALA A CA 1
ATOM 3202 C C . ALA A 1 409 ? -16.065 1.186 14.742 1.00 94.56 409 ALA A C 1
ATOM 3204 O O . ALA A 1 409 ? -15.230 1.916 15.279 1.00 94.56 409 ALA A O 1
ATOM 3205 N N . VAL A 1 410 ? -17.336 1.570 14.599 1.00 94.62 410 VAL A N 1
ATOM 3206 C CA . VAL A 1 410 ? -17.829 2.896 15.022 1.00 94.62 410 VAL A CA 1
ATOM 3207 C C . VAL A 1 410 ? -18.396 2.906 16.447 1.00 94.62 410 VAL A C 1
ATOM 3209 O O . VAL A 1 410 ? -18.792 3.958 16.947 1.00 94.62 410 VAL A O 1
ATOM 3212 N N . GLY A 1 411 ? -18.380 1.748 17.115 1.00 94.19 411 GLY A N 1
ATOM 3213 C CA . GLY A 1 411 ? -18.918 1.521 18.457 1.00 94.19 411 GLY A CA 1
ATOM 3214 C C . GLY A 1 411 ? -20.439 1.394 18.486 1.00 94.19 411 GLY A C 1
ATOM 3215 O O . GLY A 1 411 ? -21.069 1.146 17.457 1.00 94.19 411 GLY A O 1
ATOM 3216 N N . GLY A 1 412 ? -21.029 1.522 19.677 1.00 93.12 412 GLY A N 1
ATOM 3217 C CA . GLY A 1 412 ? -22.451 1.230 19.895 1.00 93.12 412 GLY A CA 1
ATOM 3218 C C . GLY A 1 412 ? -23.396 2.239 19.251 1.00 93.12 412 GLY A C 1
ATOM 3219 O O . GLY A 1 412 ? -24.578 1.955 19.063 1.00 93.12 412 GLY A O 1
ATOM 3220 N N . HIS A 1 413 ? -22.901 3.439 18.957 1.00 91.12 413 HIS A N 1
ATOM 3221 C CA . HIS A 1 413 ? -23.640 4.509 18.294 1.00 91.12 413 HIS A CA 1
ATOM 3222 C C . HIS A 1 413 ? -22.660 5.338 17.474 1.00 91.12 413 HIS A C 1
ATOM 3224 O O . HIS A 1 413 ? -21.513 5.543 17.869 1.00 91.12 413 HIS A O 1
ATOM 3230 N N . THR A 1 414 ? -23.103 5.868 16.346 1.00 91.75 414 THR A N 1
ATOM 3231 C CA . THR A 1 414 ? -22.228 6.677 15.503 1.00 91.75 414 THR A CA 1
ATOM 3232 C C . THR A 1 414 ? -22.095 8.097 16.052 1.00 91.75 414 THR A C 1
ATOM 3234 O O . THR A 1 414 ? -23.070 8.841 16.094 1.00 91.75 414 THR A O 1
ATOM 3237 N N . VAL A 1 415 ? -20.869 8.508 16.388 1.00 90.94 415 VAL A N 1
ATOM 3238 C CA . VAL A 1 415 ? -20.548 9.905 16.742 1.00 90.94 415 VAL A CA 1
ATOM 3239 C C . VAL A 1 415 ? -20.035 10.680 15.530 1.00 90.94 415 VAL A C 1
ATOM 3241 O O . VAL A 1 415 ? -20.427 11.826 15.307 1.00 90.94 415 VAL A O 1
ATOM 3244 N N . ALA A 1 416 ? -19.156 10.073 14.727 1.00 88.94 416 ALA A N 1
ATOM 3245 C CA . ALA A 1 416 ? -18.612 10.691 13.522 1.00 88.94 416 ALA A CA 1
ATOM 3246 C C . ALA A 1 416 ? -18.050 9.654 12.538 1.00 88.94 416 ALA A C 1
ATOM 3248 O O . ALA A 1 416 ? -17.444 8.671 12.943 1.00 88.94 416 ALA A O 1
ATOM 3249 N N . TYR A 1 417 ? -18.134 9.951 11.237 1.00 90.44 417 TYR A N 1
ATOM 3250 C CA . TYR A 1 417 ? -17.473 9.182 10.166 1.00 90.44 417 TYR A CA 1
ATOM 3251 C C . TYR A 1 417 ? -16.170 9.824 9.670 1.00 90.44 417 TYR A C 1
ATOM 3253 O O . TYR A 1 417 ? -15.611 9.414 8.660 1.00 90.44 417 TYR A O 1
ATOM 3261 N N . VAL A 1 418 ? -15.679 10.865 10.347 1.00 90.94 418 VAL A N 1
ATOM 3262 C CA . VAL A 1 418 ? -14.561 11.691 9.856 1.00 90.94 418 VAL A CA 1
ATOM 3263 C C . VAL A 1 418 ? -13.288 10.870 9.642 1.00 90.94 418 VAL A C 1
ATOM 3265 O O . VAL A 1 418 ? -12.636 11.053 8.618 1.00 90.94 418 VAL A O 1
ATOM 3268 N N . SER A 1 419 ? -12.948 9.964 10.565 1.00 89.31 419 SER A N 1
ATOM 3269 C CA . SER A 1 419 ? -11.753 9.118 10.433 1.00 89.31 419 SER A CA 1
ATOM 3270 C C . SER A 1 419 ? -11.850 8.199 9.210 1.00 89.31 419 SER A C 1
ATOM 3272 O O . SER A 1 419 ? -10.917 8.139 8.418 1.00 89.31 419 SER A O 1
ATOM 3274 N N . LEU A 1 420 ? -13.010 7.572 8.994 1.00 90.81 420 LEU A N 1
ATOM 3275 C CA . LEU A 1 420 ? -13.262 6.724 7.828 1.00 90.81 420 LEU A CA 1
ATOM 3276 C C . LEU A 1 420 ? -13.236 7.529 6.521 1.00 90.81 420 LEU A C 1
ATOM 3278 O O . LEU A 1 420 ? -12.527 7.172 5.586 1.00 90.81 420 LEU A O 1
ATOM 3282 N N . ASN A 1 421 ? -13.913 8.678 6.484 1.00 90.50 421 ASN A N 1
ATOM 3283 C CA . ASN A 1 421 ? -13.922 9.563 5.317 1.00 90.50 421 ASN A CA 1
ATOM 3284 C C . ASN A 1 421 ? -12.517 10.052 4.941 1.00 90.50 421 ASN A C 1
ATOM 3286 O O . ASN A 1 421 ? -12.185 10.126 3.759 1.00 90.50 421 ASN A O 1
ATOM 3290 N N . ASN A 1 422 ? -11.685 10.397 5.927 1.00 90.38 422 ASN A N 1
ATOM 3291 C CA . ASN A 1 422 ? -10.303 10.797 5.669 1.00 90.38 422 ASN A CA 1
ATOM 3292 C C . ASN A 1 422 ? -9.448 9.637 5.153 1.00 90.38 422 ASN A C 1
ATOM 3294 O O . ASN A 1 422 ? -8.563 9.894 4.342 1.00 90.38 422 ASN A O 1
ATOM 3298 N N . GLY A 1 423 ? -9.747 8.397 5.563 1.00 81.56 423 GLY A N 1
ATOM 3299 C CA . GLY A 1 423 ? -9.144 7.184 5.013 1.00 81.56 423 GLY A CA 1
ATOM 3300 C C . GLY A 1 423 ? -9.169 7.191 3.486 1.00 81.56 423 GLY A C 1
ATOM 3301 O O . GLY A 1 423 ? -8.119 7.207 2.853 1.00 81.56 423 GLY A O 1
ATOM 3302 N N . PHE A 1 424 ? -10.356 7.322 2.888 1.00 81.12 424 PHE A N 1
ATOM 3303 C CA . PHE A 1 424 ? -10.507 7.410 1.429 1.00 81.12 424 PHE A CA 1
ATOM 3304 C C . PHE A 1 424 ? -9.833 8.645 0.824 1.00 81.12 424 PHE A C 1
ATOM 3306 O O . PHE A 1 424 ? -9.089 8.523 -0.144 1.00 81.12 424 PHE A O 1
ATOM 3313 N N . ARG A 1 425 ? -10.067 9.836 1.390 1.00 86.12 425 ARG A N 1
ATOM 3314 C CA . ARG A 1 425 ? -9.609 11.104 0.787 1.00 86.12 425 ARG A CA 1
ATOM 3315 C C . ARG A 1 425 ? -8.091 11.225 0.696 1.00 86.12 425 ARG A C 1
ATOM 3317 O O . ARG A 1 425 ? -7.605 12.042 -0.078 1.00 86.12 425 ARG A O 1
ATOM 3324 N N . LEU A 1 426 ? -7.366 10.479 1.526 1.00 88.62 426 LEU A N 1
ATOM 3325 C CA . LEU A 1 426 ? -5.920 10.609 1.680 1.00 88.62 426 LEU A CA 1
ATOM 3326 C C . LEU A 1 426 ? -5.150 9.360 1.266 1.00 88.62 426 LEU A C 1
ATOM 3328 O O . LEU A 1 426 ? -3.928 9.409 1.237 1.00 88.62 426 LEU A O 1
ATOM 3332 N N . THR A 1 427 ? -5.836 8.267 0.915 1.00 83.62 427 THR A N 1
ATOM 3333 C CA . THR A 1 427 ? -5.189 7.002 0.528 1.00 83.62 427 THR A CA 1
ATOM 3334 C C . THR A 1 427 ? -4.144 7.205 -0.580 1.00 83.62 427 THR A C 1
ATOM 3336 O O . THR A 1 427 ? -3.092 6.586 -0.532 1.00 83.62 427 THR A O 1
ATOM 3339 N N . THR A 1 428 ? -4.385 8.114 -1.531 1.00 89.00 428 THR A N 1
ATOM 3340 C CA . THR A 1 428 ? -3.469 8.400 -2.650 1.00 89.00 428 THR A CA 1
ATOM 3341 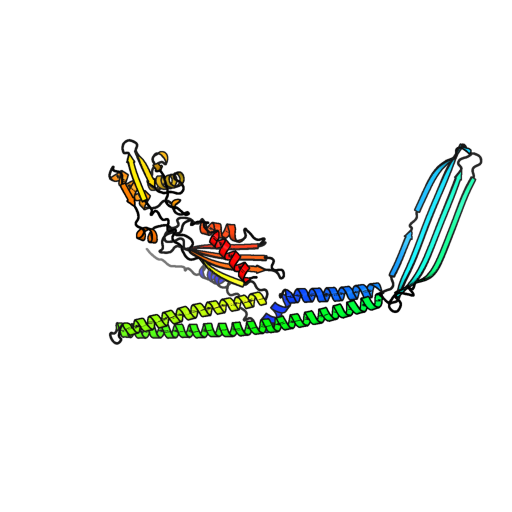C C . THR A 1 428 ? -2.792 9.771 -2.571 1.00 89.00 428 THR A C 1
ATOM 3343 O O . THR A 1 428 ? -2.169 10.199 -3.533 1.00 89.00 428 THR A O 1
ATOM 3346 N N . SER A 1 429 ? -2.927 10.520 -1.471 1.00 85.00 429 SER A N 1
ATOM 3347 C CA . SER A 1 429 ? -2.680 11.973 -1.515 1.00 85.00 429 SER A CA 1
ATOM 3348 C C . SER A 1 429 ? -1.221 12.400 -1.708 1.00 85.00 429 SER A C 1
ATOM 3350 O O . SER A 1 429 ? -0.993 13.538 -2.107 1.00 85.00 429 SER A O 1
ATOM 3352 N N . LEU A 1 430 ? -0.248 11.547 -1.372 1.00 91.44 430 LEU A N 1
ATOM 3353 C CA . LEU A 1 430 ? 1.184 11.887 -1.425 1.00 91.44 430 LEU A CA 1
ATOM 3354 C C . LEU A 1 430 ? 1.908 11.334 -2.656 1.00 91.44 430 LEU A C 1
ATOM 3356 O O . LEU A 1 430 ? 2.990 11.815 -2.980 1.00 91.44 430 LEU A O 1
ATOM 3360 N N . TYR A 1 431 ? 1.321 10.351 -3.337 1.00 93.44 431 TYR A N 1
ATOM 3361 C CA . TYR A 1 431 ? 1.979 9.606 -4.403 1.00 93.44 431 TYR A CA 1
ATOM 3362 C C . TYR A 1 431 ? 1.179 9.691 -5.700 1.00 93.44 431 TYR A C 1
ATOM 3364 O O . TYR A 1 431 ? -0.051 9.697 -5.682 1.00 93.44 431 TYR A O 1
ATOM 3372 N N . ASP A 1 432 ? 1.880 9.730 -6.833 1.00 93.25 432 ASP A N 1
ATOM 3373 C CA . ASP A 1 432 ? 1.256 9.675 -8.157 1.00 93.25 432 ASP A CA 1
ATOM 3374 C C . ASP A 1 432 ? 0.720 8.259 -8.420 1.00 93.25 432 ASP A C 1
ATOM 3376 O O . ASP A 1 432 ? 1.466 7.361 -8.811 1.00 93.25 432 ASP A O 1
ATOM 3380 N N . ILE A 1 433 ? -0.570 8.051 -8.138 1.00 93.25 433 ILE A N 1
ATOM 3381 C CA . ILE A 1 433 ? -1.282 6.783 -8.333 1.00 93.25 433 ILE A CA 1
ATOM 3382 C C . ILE A 1 433 ? -2.423 7.024 -9.334 1.00 93.25 433 ILE A C 1
ATOM 3384 O O . ILE A 1 433 ? -3.471 7.551 -8.946 1.00 93.25 433 ILE A O 1
ATOM 3388 N N . PRO A 1 434 ? -2.257 6.633 -10.612 1.00 92.19 434 PRO A N 1
ATOM 3389 C CA . PRO A 1 434 ? -3.208 6.955 -11.679 1.00 92.19 434 PRO A CA 1
ATOM 3390 C C . PRO A 1 434 ? -4.627 6.403 -11.483 1.00 92.19 434 PRO A C 1
ATOM 3392 O O . PRO A 1 434 ? -5.590 7.003 -11.958 1.00 92.19 434 PRO A O 1
ATOM 3395 N N . ALA A 1 435 ? -4.774 5.259 -10.808 1.00 92.12 435 ALA A N 1
ATOM 3396 C CA . ALA A 1 435 ? -6.064 4.619 -10.574 1.00 92.12 435 ALA A CA 1
ATOM 3397 C C . ALA A 1 435 ? -6.207 4.156 -9.121 1.00 92.12 435 ALA A C 1
ATOM 3399 O O . ALA A 1 435 ? -5.334 3.477 -8.584 1.00 92.12 435 ALA A O 1
ATOM 3400 N N . ALA A 1 436 ? -7.335 4.464 -8.483 1.00 91.56 436 ALA A N 1
ATOM 3401 C CA . ALA A 1 436 ? -7.595 4.000 -7.128 1.00 91.56 436 ALA A CA 1
ATOM 3402 C C . ALA A 1 436 ? -9.054 3.618 -6.901 1.00 91.56 436 ALA A C 1
ATOM 3404 O O . ALA A 1 436 ? -9.973 4.248 -7.424 1.00 91.56 436 ALA A O 1
ATOM 3405 N N . HIS A 1 437 ? -9.256 2.593 -6.078 1.00 90.81 437 HIS A N 1
ATOM 3406 C CA . HIS A 1 437 ? -10.567 2.162 -5.615 1.00 90.81 437 HIS A CA 1
ATOM 3407 C C . HIS A 1 437 ? -10.550 1.990 -4.098 1.00 90.81 437 HIS A C 1
ATOM 3409 O O . HIS A 1 437 ? -9.699 1.278 -3.568 1.00 90.81 437 HIS A O 1
ATOM 3415 N N . ALA A 1 438 ? -11.526 2.576 -3.407 1.00 90.44 438 ALA A N 1
ATOM 3416 C CA . ALA A 1 438 ? -11.688 2.430 -1.967 1.00 90.44 438 ALA A CA 1
ATOM 3417 C C . ALA A 1 438 ? -13.114 1.993 -1.628 1.00 90.44 438 ALA A C 1
ATOM 3419 O O . ALA A 1 438 ? -14.083 2.629 -2.039 1.00 90.44 438 ALA A O 1
ATOM 3420 N N . HIS A 1 439 ? -13.237 0.936 -0.831 1.00 91.56 439 HIS A N 1
ATOM 3421 C CA . HIS A 1 439 ? -14.485 0.527 -0.197 1.00 91.56 439 HIS A CA 1
ATOM 3422 C C . HIS A 1 439 ? -14.367 0.781 1.303 1.00 91.56 439 HIS A C 1
ATOM 3424 O O . HIS A 1 439 ? -13.444 0.279 1.937 1.00 91.56 439 HIS A O 1
ATOM 3430 N N . ILE A 1 440 ? -15.310 1.518 1.888 1.00 91.62 440 ILE A N 1
ATOM 3431 C CA . ILE A 1 440 ? -15.316 1.814 3.324 1.00 91.62 440 ILE A CA 1
ATOM 3432 C C . ILE A 1 440 ? -16.624 1.341 3.941 1.00 91.62 440 ILE A C 1
ATOM 3434 O O . ILE A 1 440 ? -17.700 1.711 3.477 1.00 91.62 440 ILE A O 1
ATOM 3438 N N . GLN A 1 441 ? -16.519 0.585 5.029 1.00 93.44 441 GLN A N 1
ATOM 3439 C CA . GLN A 1 441 ? -17.652 0.113 5.808 1.00 93.44 441 GLN A CA 1
ATOM 3440 C C . GLN A 1 441 ? -17.478 0.490 7.282 1.00 93.44 441 GLN A C 1
ATOM 3442 O O . GLN A 1 441 ? -16.480 0.149 7.912 1.00 93.44 441 GLN A O 1
ATOM 3447 N N . GLY A 1 442 ? -18.466 1.187 7.844 1.00 93.88 442 GLY A N 1
ATOM 3448 C CA . GLY A 1 442 ? -18.582 1.382 9.289 1.00 93.88 442 GLY A CA 1
ATOM 3449 C C . GLY A 1 442 ? -19.443 0.278 9.896 1.00 93.88 442 GLY A C 1
ATOM 3450 O O . GLY A 1 442 ? -20.551 0.048 9.415 1.00 93.88 442 GLY A O 1
ATOM 3451 N N . VAL A 1 443 ? -18.959 -0.395 10.939 1.00 95.12 443 VAL A N 1
ATOM 3452 C CA . VAL A 1 443 ? -19.702 -1.452 11.642 1.00 95.12 443 VAL A CA 1
ATOM 3453 C C . VAL A 1 443 ? -20.010 -1.039 13.077 1.00 95.12 443 VAL A C 1
ATOM 3455 O O . VAL A 1 443 ? -19.142 -0.535 13.794 1.00 95.12 443 VAL A O 1
ATOM 3458 N N . LEU A 1 444 ? -21.262 -1.231 13.491 1.00 96.25 444 LEU A N 1
ATOM 3459 C CA . LEU A 1 444 ? -21.677 -1.037 14.879 1.00 96.25 444 LEU A CA 1
ATOM 3460 C C . LEU A 1 444 ? -21.147 -2.192 15.729 1.00 96.25 444 LEU A C 1
ATOM 3462 O O . LEU A 1 444 ? -21.211 -3.349 15.318 1.00 96.25 444 LEU A O 1
ATOM 3466 N N . THR A 1 445 ? -20.639 -1.879 16.917 1.00 94.62 445 THR A N 1
ATOM 3467 C CA . THR A 1 445 ? -20.099 -2.872 17.858 1.00 94.62 445 THR A CA 1
ATOM 3468 C C . THR A 1 445 ? -20.506 -2.529 19.287 1.00 94.62 445 THR A C 1
ATOM 3470 O O . THR A 1 445 ? -20.768 -1.371 19.596 1.00 94.62 445 THR A O 1
ATOM 3473 N N . ASN A 1 446 ? -20.540 -3.502 20.200 1.00 95.38 446 ASN A N 1
ATOM 3474 C CA . ASN A 1 446 ? -20.873 -3.278 21.617 1.00 95.38 446 ASN A CA 1
ATOM 3475 C C . ASN A 1 446 ? -19.700 -2.667 22.408 1.00 95.38 446 ASN A C 1
ATOM 3477 O O . ASN A 1 446 ? -19.287 -3.184 23.440 1.00 95.38 446 ASN A O 1
ATOM 3481 N N . THR A 1 447 ? -19.135 -1.576 21.900 1.00 93.81 447 THR A N 1
ATOM 3482 C CA . THR A 1 447 ? -17.968 -0.884 22.463 1.00 93.81 447 THR A CA 1
ATOM 3483 C C . THR A 1 447 ? -18.206 0.632 22.475 1.00 93.81 447 THR A C 1
ATOM 3485 O O . THR A 1 447 ? -19.124 1.100 21.789 1.00 93.81 447 THR A O 1
ATOM 3488 N N . PRO A 1 448 ? -17.402 1.431 23.207 1.00 93.69 448 PRO A N 1
ATOM 3489 C CA . PRO A 1 448 ? -17.523 2.888 23.179 1.00 93.69 448 PRO A CA 1
ATOM 3490 C C . PRO A 1 448 ? -17.428 3.425 21.750 1.00 93.69 448 PRO A C 1
ATOM 3492 O O . PRO A 1 448 ? -16.667 2.902 20.934 1.00 93.69 448 PRO A O 1
ATOM 3495 N N . SER A 1 449 ? -18.204 4.455 21.427 1.00 94.81 449 SER A N 1
ATOM 3496 C CA . SER A 1 449 ? -18.196 5.048 20.088 1.00 94.81 449 SER A CA 1
ATOM 3497 C C . SER A 1 449 ? -16.828 5.601 19.710 1.00 94.81 449 SER A C 1
ATOM 3499 O O . SER A 1 449 ? -16.111 6.138 20.559 1.00 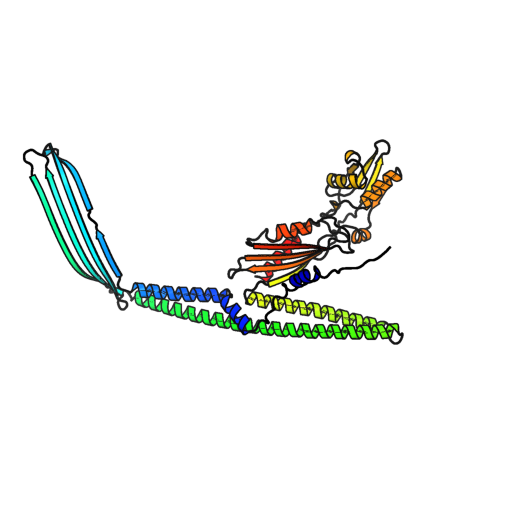94.81 449 SER A O 1
ATOM 3501 N N . THR A 1 450 ? -16.481 5.528 18.424 1.00 94.25 450 THR A N 1
ATOM 3502 C CA . THR A 1 450 ? -15.260 6.165 17.925 1.00 94.25 450 THR A CA 1
ATOM 3503 C C . THR A 1 450 ? -15.513 7.598 17.454 1.00 94.25 450 THR A C 1
ATOM 3505 O O . THR A 1 450 ? -16.587 7.960 16.972 1.00 94.25 450 THR A O 1
ATOM 3508 N N . SER A 1 451 ? -14.512 8.453 17.639 1.00 93.06 451 SER A N 1
ATOM 3509 C CA . SER A 1 451 ? -14.531 9.884 17.331 1.00 93.06 451 SER A CA 1
ATOM 3510 C C . SER A 1 451 ? -13.162 10.294 16.769 1.00 93.06 451 SER A C 1
ATOM 3512 O O . SER A 1 451 ? -12.196 9.531 16.885 1.00 93.06 451 SER A O 1
ATOM 3514 N N . PRO A 1 452 ? -13.024 11.464 16.115 1.00 93.12 452 PRO A N 1
ATOM 3515 C CA . PRO A 1 452 ? -11.725 11.941 15.663 1.00 93.12 452 PRO A CA 1
ATOM 3516 C C . PRO A 1 452 ? -10.713 11.942 16.805 1.00 93.12 452 PRO A C 1
ATOM 3518 O O . PRO A 1 452 ? -10.882 12.682 17.764 1.00 93.12 452 PRO A O 1
ATOM 3521 N N . TYR A 1 453 ? -9.649 11.156 16.668 1.00 93.25 453 TYR A N 1
ATOM 3522 C CA . TYR A 1 453 ? -8.468 11.193 17.528 1.00 93.25 453 TYR A CA 1
ATOM 3523 C C . TYR A 1 453 ? -7.270 11.659 16.704 1.00 93.25 453 TYR A C 1
ATOM 3525 O O . TYR A 1 453 ? -7.124 11.222 15.557 1.00 93.25 453 TYR A O 1
ATOM 3533 N N . ARG A 1 454 ? -6.457 12.563 17.268 1.00 92.44 454 ARG A N 1
ATOM 3534 C CA . ARG A 1 454 ? -5.330 13.310 16.669 1.00 92.44 454 ARG A CA 1
ATOM 3535 C C . ARG A 1 454 ? -4.900 12.807 15.286 1.00 92.44 454 ARG A C 1
ATOM 3537 O O . ARG A 1 454 ? -4.419 11.689 15.139 1.00 92.44 454 ARG A O 1
ATOM 3544 N N . GLY A 1 455 ? -5.092 13.638 14.264 1.00 90.94 455 GLY A N 1
ATOM 3545 C CA . GLY A 1 455 ? -4.930 13.255 12.858 1.00 90.94 455 GLY A CA 1
ATOM 3546 C C . GLY A 1 455 ? -6.262 12.863 12.218 1.00 90.94 455 GLY A C 1
ATOM 3547 O O . GLY A 1 455 ? -6.629 13.471 11.220 1.00 90.94 455 GLY A O 1
ATOM 3548 N N . ALA A 1 456 ? -7.030 11.979 12.862 1.00 90.12 456 ALA A N 1
ATOM 3549 C CA . ALA A 1 456 ? -8.355 11.492 12.461 1.00 90.12 456 ALA A CA 1
ATOM 3550 C C . ALA A 1 456 ? -8.372 10.807 11.084 1.00 90.12 456 ALA A C 1
ATOM 3552 O O . ALA A 1 456 ? -8.699 11.445 10.084 1.00 90.12 456 ALA A O 1
ATOM 3553 N N . GLY A 1 457 ? -8.004 9.526 11.016 1.00 90.25 457 GLY A N 1
ATOM 3554 C CA . GLY A 1 457 ? -7.990 8.739 9.777 1.00 90.25 457 GLY A CA 1
ATOM 3555 C C . GLY A 1 457 ? -6.725 8.901 8.935 1.00 90.25 457 GLY A C 1
ATOM 3556 O O . GLY A 1 457 ? -6.389 8.014 8.157 1.00 90.25 457 GLY A O 1
ATOM 3557 N N . ARG A 1 458 ? -6.005 10.026 9.076 1.00 92.81 458 ARG A N 1
ATOM 3558 C CA . ARG A 1 458 ? -4.773 10.277 8.307 1.00 92.81 458 ARG A CA 1
ATOM 3559 C C . ARG A 1 458 ? -3.626 9.359 8.720 1.00 92.81 458 ARG A C 1
ATOM 3561 O O . ARG A 1 458 ? -3.037 8.778 7.820 1.00 92.81 458 ARG A O 1
ATOM 3568 N N . PRO A 1 459 ? -3.300 9.207 10.022 1.00 92.94 459 PRO A N 1
ATOM 3569 C CA . PRO A 1 459 ? -2.273 8.251 10.433 1.00 92.94 459 PRO A CA 1
ATOM 3570 C C . PRO A 1 459 ? -2.530 6.840 9.901 1.00 92.94 459 PRO A C 1
ATOM 3572 O O . PRO A 1 459 ? -1.601 6.174 9.481 1.00 92.94 459 PRO A O 1
ATOM 3575 N N . GLU A 1 460 ? -3.790 6.416 9.874 1.00 91.94 460 GLU A N 1
ATOM 3576 C CA . GLU A 1 460 ? -4.213 5.094 9.423 1.00 91.94 460 GLU A CA 1
ATOM 3577 C C . GLU A 1 460 ? -4.057 4.950 7.902 1.00 91.94 460 GLU A C 1
ATOM 3579 O O . GLU A 1 460 ? -3.488 3.968 7.439 1.00 91.94 460 GLU A O 1
ATOM 3584 N N . ALA A 1 461 ? -4.472 5.959 7.126 1.00 91.88 461 ALA A N 1
ATOM 3585 C CA . ALA A 1 461 ? -4.267 5.982 5.677 1.00 91.88 461 ALA A CA 1
ATOM 3586 C C . ALA A 1 461 ? -2.779 5.986 5.294 1.00 91.88 461 ALA A C 1
ATOM 3588 O O . ALA A 1 461 ? -2.371 5.228 4.418 1.00 91.88 461 ALA A O 1
ATOM 3589 N N . MET A 1 462 ? -1.974 6.820 5.966 1.00 93.38 462 MET A N 1
ATOM 3590 C CA . MET A 1 462 ? -0.531 6.902 5.725 1.00 93.38 462 MET A CA 1
ATOM 3591 C C . MET A 1 462 ? 0.165 5.607 6.137 1.00 93.38 462 MET A C 1
ATOM 3593 O O . MET A 1 462 ? 0.958 5.079 5.375 1.00 93.38 462 MET A O 1
ATOM 3597 N N . PHE A 1 463 ? -0.191 5.034 7.287 1.00 93.12 463 PHE A N 1
ATOM 3598 C CA . PHE A 1 463 ? 0.329 3.734 7.699 1.00 93.12 463 PHE A CA 1
ATOM 3599 C C . PHE A 1 463 ? 0.078 2.662 6.633 1.00 93.12 463 PHE A C 1
ATOM 3601 O O . PHE A 1 463 ? 0.997 1.935 6.283 1.00 93.12 463 PHE A O 1
ATOM 3608 N N . VAL A 1 464 ? -1.127 2.598 6.060 1.00 92.12 464 VAL A N 1
ATOM 3609 C CA . VAL A 1 464 ? -1.451 1.603 5.028 1.00 92.12 464 VAL A CA 1
ATOM 3610 C C . VAL A 1 464 ? -0.584 1.749 3.779 1.00 92.12 464 VAL A C 1
ATOM 3612 O O . VAL A 1 464 ? -0.002 0.762 3.334 1.00 92.12 464 VAL A O 1
ATOM 3615 N N . ILE A 1 465 ? -0.478 2.954 3.214 1.00 91.81 465 ILE A N 1
ATOM 3616 C CA . ILE A 1 465 ? 0.306 3.154 1.989 1.00 91.81 465 ILE A CA 1
ATOM 3617 C C . ILE A 1 465 ? 1.809 2.985 2.229 1.00 91.81 465 ILE A C 1
ATOM 3619 O O . ILE A 1 465 ? 2.456 2.297 1.450 1.00 91.81 465 ILE A O 1
ATOM 3623 N N . GLU A 1 466 ? 2.356 3.507 3.329 1.00 93.62 466 GLU A N 1
ATOM 3624 C CA . GLU A 1 466 ? 3.784 3.360 3.641 1.00 93.62 466 GLU A CA 1
ATOM 3625 C C . GLU A 1 466 ? 4.156 1.891 3.870 1.00 93.62 466 GLU A C 1
ATOM 3627 O O . GLU A 1 466 ? 5.180 1.431 3.379 1.00 93.62 466 GLU A O 1
ATOM 3632 N N . ARG A 1 467 ? 3.295 1.104 4.533 1.00 92.50 467 ARG A N 1
ATOM 3633 C CA . ARG A 1 467 ? 3.534 -0.338 4.701 1.00 92.50 467 ARG A CA 1
ATOM 3634 C C . ARG A 1 467 ? 3.485 -1.104 3.382 1.00 92.50 467 ARG A C 1
ATOM 3636 O O . ARG A 1 467 ? 4.252 -2.048 3.216 1.00 92.50 467 ARG A O 1
ATOM 3643 N N . LEU A 1 468 ? 2.616 -0.710 2.451 1.00 89.94 468 LEU A N 1
ATOM 3644 C CA . LEU A 1 468 ? 2.607 -1.281 1.103 1.00 89.94 468 LEU A CA 1
ATOM 3645 C C . LEU A 1 468 ? 3.879 -0.925 0.330 1.00 89.94 468 LEU A C 1
ATOM 3647 O O . LEU A 1 468 ? 4.421 -1.788 -0.351 1.00 89.94 468 LEU A O 1
ATOM 3651 N N . ILE A 1 469 ? 4.367 0.311 0.455 1.00 90.88 469 ILE A N 1
ATOM 3652 C CA . ILE A 1 469 ? 5.602 0.762 -0.197 1.00 90.88 469 ILE A CA 1
ATOM 3653 C C . ILE A 1 469 ? 6.816 0.029 0.381 1.00 90.88 469 ILE A C 1
ATOM 3655 O O . ILE A 1 469 ? 7.582 -0.538 -0.388 1.00 90.88 469 ILE A O 1
ATOM 3659 N N . ASP A 1 470 ? 6.937 -0.053 1.710 1.00 89.38 470 ASP A N 1
ATOM 3660 C CA . ASP A 1 470 ? 7.989 -0.816 2.401 1.00 89.38 470 ASP A CA 1
ATOM 3661 C C . ASP A 1 470 ? 8.026 -2.289 1.973 1.00 89.38 470 ASP A C 1
ATOM 3663 O O . ASP A 1 470 ? 9.082 -2.907 1.980 1.00 89.38 470 ASP A O 1
ATOM 3667 N N . LYS A 1 471 ? 6.863 -2.882 1.676 1.00 83.19 471 LYS A N 1
ATOM 3668 C CA . LYS A 1 471 ? 6.758 -4.279 1.233 1.00 83.19 471 LYS A CA 1
ATOM 3669 C C . LYS A 1 471 ? 7.072 -4.443 -0.256 1.00 83.19 471 LYS A C 1
ATOM 3671 O O . LYS A 1 471 ? 7.461 -5.533 -0.664 1.00 83.19 471 LYS A O 1
ATOM 3676 N N . ALA A 1 472 ? 6.847 -3.400 -1.054 1.00 80.38 472 ALA A N 1
ATOM 3677 C CA . ALA A 1 472 ? 7.146 -3.394 -2.482 1.00 80.38 472 ALA A CA 1
ATOM 3678 C C . ALA A 1 472 ? 8.630 -3.125 -2.785 1.00 80.38 472 ALA A C 1
ATOM 3680 O O . ALA A 1 472 ? 9.109 -3.582 -3.824 1.00 80.38 472 ALA A O 1
ATOM 3681 N N . ALA A 1 473 ? 9.309 -2.353 -1.930 1.00 79.38 473 ALA A N 1
ATOM 3682 C CA . ALA A 1 473 ? 10.739 -2.046 -2.003 1.00 79.38 473 ALA A CA 1
ATOM 3683 C C . ALA A 1 473 ? 11.599 -3.223 -1.522 1.00 79.38 473 ALA A C 1
ATOM 3685 O O . ALA A 1 473 ? 12.667 -3.440 -2.142 1.00 79.38 473 ALA A O 1
#

Secondary structure (DSSP, 8-state):
--------S-SSHHHHHHHSSTT--------HHHHHHHHHHH-HHHHHHHHHHHHHHHHHHHHHHHTSPEEEEEEEEEEEEEEEEEETTTTEEEEEEEEEEEEEEEEEEEETTTTEEEEEEEEEEEEEEEEEE-STT--EEEEEEEEEEEEEEEE--SSS--HHHHHHHHHHHHHHHHHHHHHHHHHHHHHHHHHHHHHHHHHHHHHHHHHHHHHHHHHHHHHHHHHHHTTSS-HHHHHHHHHHHHHHHHHHHHHHHHHHHHHHHHHHHTTPPEEEEEEE--B----SSPPEEEEEE-TTT--EEEEE--S-HHHHHHHHHHHTTS-GGGEEEE----S--TTGGGSPPHHHHHHHHHHHHHTS-EEEE--HHHHHHHSPBB--EEEEEEEEE-TTS-EEEEEEEEEEEEESS-S--HHHHHHHHHTTTTS--SEEEEEEEEEE-SSPPB---TTSSHHHHHHHHHHHHHHH-

Foldseek 3Di:
DDDDDDDDDDPVVVVVVVVVVVPPPPPPPQDLVNLLVLLCVAPLQLVVLVVLLVVLVVVLVVLVVVQDKDKDKDWDDWDKDWDWDQDPVQRWIKIKIKIKTKIKIKIWHQDQPFRKIKMKIKIWIKMKIWMWIPDPVIDIDIDIDIDIDIDIDIDGDDPDDRPSNVVSVVSVVSSVVSVVSSVVSSVVLSVVLVVLVVVLVVLVVVLVVLVVQLVVLVVVLVVVVVCVVVVNDDVVVNVVSVVSNVVSVVVSVVSVVVSLLSVQVSCLSSLHKHKDKDWDDWFAQPQVFFWKKKWAADPVLRAIEMETAAPDQVLLLVVLQVLLVHDSVSYGYDHDDHSDDQFQSSFHFPVRNVQSVVNVVVNHMDIDGDDPVCSVAAGAIAGGKIKMKIWRAHSVRATAEIEMEIEHEQEQDHRDCQLQVVLVVCLCPPHPYPYYYYHYHYDYDNGHGHGQGNVRNNVVSCVVNVVNSVSSD